Protein AF-A0A496TSB8-F1 (afdb_monomer_lite)

Foldseek 3Di:
DDDDDQDQQLVLLLVLQLFHDLVSVLVLCVRQQVQWDADWDWPVVLDDPPAQWDGKTWGTWRQAPPRAIETEIETEGNDDDDPDPPLVVQVVSLVSVCVVPVHQKYWYWYAYPQRKIKTFIKGWDDDDPDTDIDDRPFQMDTHHSVDPSVLLSVLSSRQHPRHPVSNSCSRGPVVVVVVCCVVCVVVLVVQLVPDDDDDDDDDDDDDDDDDDDPDPDDRDPVSSVVSVVVVVVVVVVVVDVVDDDPVVVVVVVVVLVVVVVPDPDDDPPPNDDDDLVPDPCSPVVVVVVVVVVVVVVVVVVVVVVVVCLVDPVLLVVVLVVVVVQQDDPDDPPAQGAAEEEEDQDPVVLVSNVVVNCVSPPQAEQEQDPDDDPVSLLVQCLCFPPPPPPVSRDPRYRYYYYYLVSLPPAARQSHQEYEYSAQDLQLVSVVSRVCSRDDPPDHSDPHHYYHYDADDCVCCVPPVSLVSVLSSVLNNDVVVDQPDPDDDPPDRGDPVVSVVVSPPDPPVPDDDRPVNVVVVVVVVCCVVPVVVVVCPVVDDLAAEWEFADQFWKKWKWKDAQNDIWIWMQGHLPDPDGDIDTDDPVRCDVVPDDDPPGDIDDDDPSHVVRVVNVVPDDDPDDDPPPVPPLLVLLLVQLVLCCVQVCVVCVVLVLVSVVVNCCSVPPVPDDSVLSCLSNVARSNNPGDPVSSVSNNVSSVVVCVVCPSCNVVVVVVVSVVDPGMRMHMYTHDHD

pLDDT: mean 71.66, std 18.46, range [27.67, 95.56]

Structure (mmCIF, N/CA/C/O backbone):
data_AF-A0A496TSB8-F1
#
_entry.id   AF-A0A496TSB8-F1
#
loop_
_atom_site.group_PDB
_atom_site.id
_atom_site.type_symbol
_atom_site.label_atom_id
_atom_site.label_alt_id
_atom_site.label_comp_id
_atom_site.label_asym_id
_atom_site.label_entity_id
_atom_site.label_seq_id
_atom_site.pdbx_PDB_ins_code
_atom_site.Cartn_x
_atom_site.Cartn_y
_atom_site.Cartn_z
_atom_site.occupancy
_atom_site.B_iso_or_equiv
_atom_site.auth_seq_id
_atom_site.auth_comp_id
_atom_site.auth_asym_id
_atom_site.auth_atom_id
_atom_site.pdbx_PDB_model_num
ATOM 1 N N . MET A 1 1 ? 41.170 4.763 6.710 1.00 32.59 1 MET A N 1
ATOM 2 C CA . MET A 1 1 ? 40.608 5.115 5.390 1.00 32.59 1 MET A CA 1
ATOM 3 C C . MET A 1 1 ? 39.248 5.726 5.680 1.00 32.59 1 MET A C 1
ATOM 5 O O . MET A 1 1 ? 38.478 5.080 6.371 1.00 32.59 1 MET A O 1
ATOM 9 N N . PHE A 1 2 ? 39.054 7.004 5.356 1.00 28.36 2 PHE A N 1
ATOM 10 C CA . PHE A 1 2 ? 37.924 7.817 5.822 1.00 28.36 2 PHE A CA 1
ATOM 11 C C . PHE A 1 2 ? 36.573 7.223 5.386 1.00 28.36 2 PHE A C 1
ATOM 13 O O . PHE A 1 2 ? 36.342 7.061 4.191 1.00 28.36 2 PHE A O 1
ATOM 20 N N . GLU A 1 3 ? 35.687 6.931 6.343 1.00 29.34 3 GLU A N 1
ATOM 21 C CA . GLU A 1 3 ? 34.250 6.788 6.082 1.00 29.34 3 GLU A CA 1
ATOM 22 C C . GLU A 1 3 ? 33.732 8.128 5.541 1.00 29.34 3 GLU A C 1
ATOM 24 O O . GLU A 1 3 ? 33.873 9.166 6.192 1.00 29.34 3 GLU A O 1
ATOM 29 N N . GLN A 1 4 ? 33.172 8.130 4.331 1.00 30.38 4 GLN A N 1
ATOM 30 C CA . GLN A 1 4 ? 32.473 9.298 3.802 1.00 30.38 4 GLN A CA 1
ATOM 31 C C . GLN A 1 4 ? 31.226 9.550 4.659 1.00 30.38 4 GLN A C 1
ATOM 33 O O . GLN A 1 4 ? 30.293 8.751 4.661 1.00 30.38 4 GLN A O 1
ATOM 38 N N . MET A 1 5 ? 31.215 10.662 5.398 1.00 34.09 5 MET A N 1
ATOM 39 C CA . MET A 1 5 ? 30.008 11.149 6.070 1.00 34.09 5 MET A CA 1
ATOM 40 C C . MET A 1 5 ? 28.910 11.439 5.029 1.00 34.09 5 MET A C 1
ATOM 42 O O . MET A 1 5 ? 29.227 11.965 3.959 1.00 34.09 5 MET A O 1
ATOM 46 N N . PRO A 1 6 ? 27.625 11.169 5.326 1.00 42.56 6 PRO A N 1
ATOM 47 C CA . PRO A 1 6 ? 26.525 11.541 4.440 1.00 42.56 6 PRO A CA 1
ATOM 48 C C . PRO A 1 6 ? 26.498 13.064 4.234 1.00 42.56 6 PRO A C 1
ATOM 50 O O . PRO A 1 6 ? 26.478 13.829 5.201 1.00 42.56 6 PRO A O 1
ATOM 53 N N . MET A 1 7 ? 26.520 13.506 2.973 1.00 54.09 7 MET A N 1
ATOM 54 C CA . MET A 1 7 ? 26.448 14.925 2.603 1.00 54.09 7 MET A CA 1
ATOM 55 C C . MET A 1 7 ? 25.088 15.513 3.011 1.00 54.09 7 MET A C 1
ATOM 57 O O . MET A 1 7 ? 24.038 15.022 2.600 1.00 54.09 7 MET A O 1
ATOM 61 N N . ASP A 1 8 ? 25.095 16.569 3.830 1.00 65.50 8 ASP A N 1
ATOM 62 C CA . ASP A 1 8 ? 23.881 17.274 4.252 1.00 65.50 8 ASP A CA 1
ATOM 63 C C . ASP A 1 8 ? 23.363 18.178 3.118 1.00 65.50 8 ASP A C 1
ATOM 65 O O . ASP A 1 8 ? 23.798 19.317 2.957 1.00 65.50 8 ASP A O 1
ATOM 69 N N . ASN A 1 9 ? 22.417 17.670 2.323 1.00 74.88 9 ASN A N 1
ATOM 70 C CA . ASN A 1 9 ? 21.881 18.332 1.126 1.00 74.88 9 ASN A CA 1
ATOM 71 C C . ASN A 1 9 ? 20.599 19.142 1.409 1.00 74.88 9 ASN A C 1
ATOM 73 O O . ASN A 1 9 ? 19.819 19.462 0.500 1.00 74.88 9 ASN A O 1
ATOM 77 N N . ARG A 1 10 ? 20.339 19.476 2.681 1.00 79.50 10 ARG A N 1
ATOM 78 C CA . ARG A 1 10 ? 19.087 20.119 3.110 1.00 79.50 10 ARG A CA 1
ATOM 79 C C . ARG A 1 10 ? 18.865 21.507 2.510 1.00 79.50 10 ARG A C 1
ATOM 81 O O . ARG A 1 10 ? 17.722 21.830 2.208 1.00 79.50 10 ARG A O 1
ATOM 88 N N . GLU A 1 11 ? 19.910 22.304 2.295 1.00 76.44 11 GLU A N 1
ATOM 89 C CA . GLU A 1 11 ? 19.772 23.640 1.686 1.00 76.44 11 GLU A CA 1
ATOM 90 C C . GLU A 1 11 ? 19.301 23.570 0.225 1.00 76.44 11 GLU A C 1
ATOM 92 O O . GLU A 1 11 ? 18.370 24.269 -0.165 1.00 76.44 11 GLU A O 1
ATOM 97 N N . ILE A 1 12 ? 19.839 22.638 -0.563 1.00 79.31 12 ILE A N 1
ATOM 98 C CA . ILE A 1 12 ? 19.434 22.433 -1.966 1.00 79.31 12 ILE A CA 1
ATOM 99 C C . ILE A 1 12 ? 18.031 21.821 -2.045 1.00 79.31 12 ILE A C 1
ATOM 101 O O . ILE A 1 12 ? 17.233 22.162 -2.916 1.00 79.31 12 ILE A O 1
ATOM 105 N N . THR A 1 13 ? 17.687 20.966 -1.081 1.00 84.31 13 THR A N 1
ATOM 106 C CA . THR A 1 13 ? 16.329 20.419 -0.958 1.00 84.31 13 THR A CA 1
ATOM 107 C C . THR A 1 13 ? 15.308 21.512 -0.611 1.00 84.31 13 THR A C 1
ATOM 109 O O . THR A 1 13 ? 14.187 21.476 -1.114 1.00 84.31 13 THR A O 1
ATOM 112 N N . LYS A 1 14 ? 15.677 22.512 0.204 1.00 84.81 14 LYS A N 1
ATOM 113 C CA . LYS A 1 14 ? 14.829 23.685 0.484 1.00 84.81 14 LYS A CA 1
ATOM 114 C C . LYS A 1 14 ? 14.651 24.578 -0.742 1.00 84.81 14 LYS A C 1
ATOM 116 O O . LYS A 1 14 ? 13.538 25.041 -0.968 1.00 84.81 14 LYS A O 1
ATOM 121 N N . ASP A 1 15 ? 15.697 24.779 -1.542 1.00 84.44 15 ASP A N 1
ATOM 122 C CA . ASP A 1 15 ? 15.582 25.521 -2.806 1.00 84.44 15 ASP A CA 1
ATOM 123 C C . ASP A 1 15 ? 14.618 24.830 -3.790 1.00 84.44 15 ASP A C 1
ATOM 125 O O . ASP A 1 15 ? 13.797 25.489 -4.431 1.00 84.44 15 ASP A O 1
ATOM 129 N N . LEU A 1 16 ? 14.636 23.492 -3.835 1.00 87.88 16 LEU A N 1
ATOM 130 C CA . LEU A 1 16 ? 13.674 22.706 -4.613 1.00 87.88 16 LEU A CA 1
ATOM 131 C C . LEU A 1 16 ? 12.224 22.878 -4.116 1.00 87.88 16 LEU A C 1
ATOM 133 O O . LEU A 1 16 ? 11.300 22.869 -4.924 1.00 87.88 16 LEU A O 1
ATOM 137 N N . ILE A 1 17 ? 12.017 23.046 -2.803 1.00 88.62 17 ILE A N 1
ATOM 138 C CA . ILE A 1 17 ? 10.696 23.274 -2.184 1.00 88.62 17 ILE A CA 1
ATOM 139 C C . ILE A 1 17 ? 10.178 24.693 -2.438 1.00 88.62 17 ILE A C 1
ATOM 141 O O . ILE A 1 17 ? 8.974 24.868 -2.585 1.00 88.62 17 ILE A O 1
ATOM 145 N N . ALA A 1 18 ? 11.054 25.700 -2.463 1.00 85.62 18 ALA A N 1
ATOM 146 C CA . ALA A 1 18 ? 10.659 27.103 -2.619 1.00 85.62 18 ALA A CA 1
ATOM 147 C C . ALA A 1 18 ? 9.977 27.389 -3.970 1.00 85.62 18 ALA A C 1
ATOM 149 O O . ALA A 1 18 ? 9.199 28.331 -4.089 1.00 85.62 18 ALA A O 1
ATOM 150 N N . GLY A 1 19 ? 10.256 26.557 -4.970 1.00 83.25 19 GLY A N 1
ATOM 151 C CA . GLY A 1 19 ? 9.601 26.557 -6.269 1.00 83.25 19 GLY A CA 1
ATOM 152 C C . GLY A 1 19 ? 10.286 25.536 -7.161 1.00 83.25 19 GLY A C 1
ATOM 153 O O . GLY A 1 19 ? 11.499 25.630 -7.382 1.00 83.25 19 GLY A O 1
ATOM 154 N N . PHE A 1 20 ? 9.528 24.540 -7.618 1.00 92.31 20 PHE A N 1
ATOM 155 C CA . PHE A 1 20 ? 10.082 23.456 -8.414 1.00 92.31 20 PHE A CA 1
ATOM 156 C C . PHE A 1 20 ? 10.476 23.921 -9.813 1.00 92.31 20 PHE A C 1
ATOM 158 O O . PHE A 1 20 ? 9.664 24.455 -10.562 1.00 92.31 20 PHE A O 1
ATOM 165 N N . GLU A 1 21 ? 11.705 23.593 -10.199 1.00 89.19 21 GLU A N 1
ATOM 166 C CA . GLU A 1 21 ? 12.167 23.665 -11.578 1.00 89.19 21 GLU A CA 1
ATOM 167 C C . GLU A 1 21 ? 12.986 22.408 -11.902 1.00 89.19 21 GLU A C 1
ATOM 169 O O . GLU A 1 21 ? 13.763 21.944 -11.056 1.00 89.19 21 GLU A O 1
ATOM 174 N N . PRO A 1 22 ? 12.910 21.868 -13.131 1.00 88.81 22 PRO A N 1
ATOM 175 C CA . PRO A 1 22 ? 13.674 20.676 -13.504 1.00 88.81 22 PRO A CA 1
ATOM 176 C C . PRO A 1 22 ? 15.196 20.817 -13.314 1.00 88.81 22 PRO A C 1
ATOM 178 O O . PRO A 1 22 ? 15.884 19.847 -12.982 1.00 88.81 22 PRO A O 1
ATOM 181 N N . GLY A 1 23 ? 15.728 22.036 -13.467 1.00 82.94 23 GLY A N 1
ATOM 182 C CA . GLY A 1 23 ? 17.137 22.342 -13.206 1.00 82.94 23 GLY A CA 1
ATOM 183 C C . GLY A 1 23 ? 17.529 22.155 -11.737 1.00 82.94 23 GLY A C 1
ATOM 184 O O . GLY A 1 23 ? 18.590 21.600 -11.453 1.00 82.94 23 GLY A O 1
ATOM 185 N N . LYS A 1 24 ? 16.649 22.515 -10.796 1.00 87.81 24 LYS A N 1
ATOM 186 C CA . LYS A 1 24 ? 16.893 22.345 -9.355 1.00 87.81 24 LYS A CA 1
ATOM 187 C C . LYS A 1 24 ? 16.932 20.874 -8.950 1.00 87.81 24 LYS A C 1
ATOM 189 O O . LYS A 1 24 ? 17.808 20.471 -8.187 1.00 87.81 24 LYS A O 1
ATOM 194 N N . LEU A 1 25 ? 16.050 20.047 -9.519 1.00 89.19 25 LEU A N 1
ATOM 195 C CA . LEU A 1 25 ? 16.093 18.596 -9.307 1.00 89.19 25 LEU A CA 1
ATOM 196 C C . LEU A 1 25 ? 17.379 17.984 -9.883 1.00 89.19 25 LEU A C 1
ATOM 198 O O . LEU A 1 25 ? 17.998 17.134 -9.251 1.00 89.19 25 LEU A O 1
ATOM 202 N N . THR A 1 26 ? 17.818 18.457 -11.049 1.00 85.12 26 THR A N 1
ATOM 203 C CA . THR A 1 26 ? 19.088 18.035 -11.661 1.00 85.12 26 THR A CA 1
ATOM 204 C C . THR A 1 26 ? 20.286 18.380 -10.766 1.00 85.12 26 THR A C 1
ATOM 206 O O . THR A 1 26 ? 21.184 17.557 -10.601 1.00 85.12 26 THR A O 1
ATOM 209 N N . ASN A 1 27 ? 20.292 19.564 -10.145 1.00 83.12 27 ASN A N 1
ATOM 210 C CA . ASN A 1 27 ? 21.344 19.979 -9.212 1.00 83.12 27 ASN A CA 1
ATOM 211 C C . ASN A 1 27 ? 21.387 19.105 -7.955 1.00 83.12 27 ASN A C 1
ATOM 213 O O . ASN A 1 27 ? 22.471 18.712 -7.532 1.00 83.12 27 ASN A O 1
ATOM 217 N N . LEU A 1 28 ? 20.223 18.755 -7.398 1.00 84.06 28 LEU A N 1
ATOM 218 C CA . LEU A 1 28 ? 20.135 17.815 -6.282 1.00 84.06 28 LEU A CA 1
ATOM 219 C C . LEU A 1 28 ? 20.701 16.441 -6.671 1.00 84.06 28 LEU A C 1
ATOM 221 O O . LEU A 1 28 ? 21.540 15.897 -5.959 1.00 84.06 28 LEU A O 1
ATOM 225 N N . LEU A 1 29 ? 20.288 15.901 -7.822 1.00 83.50 29 LEU A N 1
ATOM 226 C CA . LEU A 1 29 ? 20.697 14.572 -8.289 1.00 83.50 29 LEU A CA 1
ATOM 227 C C . LEU A 1 29 ? 22.201 14.450 -8.525 1.00 83.50 29 LEU A C 1
ATOM 229 O O . LEU A 1 29 ? 22.772 13.426 -8.180 1.00 83.50 29 LEU A O 1
ATOM 233 N N . ARG A 1 30 ? 22.864 15.501 -9.016 1.00 80.00 30 ARG A N 1
ATOM 234 C CA . ARG A 1 30 ? 24.333 15.524 -9.162 1.00 80.00 30 ARG A CA 1
ATOM 235 C C . ARG A 1 30 ? 25.093 15.347 -7.844 1.00 80.00 30 ARG A C 1
ATOM 237 O O . ARG A 1 30 ? 26.279 15.045 -7.879 1.00 80.00 30 ARG A O 1
ATOM 244 N N . LEU A 1 31 ? 24.439 15.576 -6.706 1.00 77.12 31 LEU A N 1
ATOM 245 C CA . LEU A 1 31 ? 25.044 15.469 -5.380 1.00 77.12 31 LEU A CA 1
ATOM 246 C C . LEU A 1 31 ? 24.668 14.170 -4.670 1.00 77.12 31 LEU A C 1
ATOM 248 O O . LEU A 1 31 ? 25.516 13.581 -4.010 1.00 77.12 31 LEU A O 1
ATOM 252 N N . VAL A 1 32 ? 23.408 13.734 -4.790 1.00 78.94 32 VAL A N 1
ATOM 253 C CA . VAL A 1 32 ? 22.907 12.533 -4.093 1.00 78.94 32 VAL A CA 1
ATOM 254 C C . VAL A 1 32 ? 23.083 11.241 -4.890 1.00 78.94 32 VAL A C 1
ATOM 256 O O . VAL A 1 32 ? 23.024 10.163 -4.309 1.00 78.94 32 VAL A O 1
ATOM 259 N N . ALA A 1 33 ? 23.278 11.326 -6.207 1.00 80.88 33 ALA A N 1
ATOM 260 C CA . ALA A 1 33 ? 23.434 10.183 -7.100 1.00 80.88 33 ALA A CA 1
ATOM 261 C C . ALA A 1 33 ? 24.816 10.247 -7.786 1.00 80.88 33 ALA A C 1
ATOM 263 O O . ALA A 1 33 ? 24.969 10.990 -8.759 1.00 80.88 33 ALA A O 1
ATOM 264 N N . PRO A 1 34 ? 25.819 9.484 -7.301 1.00 69.94 34 PRO A N 1
ATOM 265 C CA . PRO A 1 34 ? 27.208 9.569 -7.772 1.00 69.94 34 PRO A CA 1
ATOM 266 C C . PRO A 1 34 ? 27.368 9.370 -9.285 1.00 69.94 34 PRO A C 1
ATOM 268 O O . PRO A 1 34 ? 28.155 10.066 -9.919 1.00 69.94 34 PRO A O 1
ATOM 271 N N . ASP A 1 35 ? 26.565 8.474 -9.863 1.00 78.38 35 ASP A N 1
ATOM 272 C CA . ASP A 1 35 ? 26.597 8.106 -11.282 1.00 78.38 35 ASP A CA 1
ATOM 273 C C . ASP A 1 35 ? 25.398 8.682 -12.067 1.00 78.38 35 ASP A C 1
ATOM 275 O O . ASP A 1 35 ? 24.871 8.069 -13.002 1.00 78.38 35 ASP A O 1
ATOM 279 N N . PHE A 1 36 ? 24.917 9.869 -11.679 1.00 80.31 36 PHE A N 1
ATOM 280 C CA . PHE A 1 36 ? 23.879 10.573 -12.431 1.00 80.31 36 PHE A CA 1
ATOM 281 C C . PHE A 1 36 ? 24.433 11.208 -13.711 1.00 80.31 36 PHE A C 1
ATOM 283 O O . PHE A 1 36 ? 25.264 12.118 -13.685 1.00 80.31 36 PHE A O 1
ATOM 290 N N . ARG A 1 37 ? 23.894 10.780 -14.855 1.00 76.00 37 ARG A N 1
ATOM 291 C CA . ARG A 1 37 ? 24.235 11.286 -16.185 1.00 76.00 37 ARG A CA 1
ATOM 292 C C . ARG A 1 37 ? 23.084 12.125 -16.745 1.00 76.00 37 ARG A C 1
ATOM 294 O O . ARG A 1 37 ? 22.009 11.572 -16.994 1.00 76.00 37 ARG A O 1
ATOM 301 N N . PRO A 1 38 ? 23.266 13.440 -16.962 1.00 71.00 38 PRO A N 1
ATOM 302 C CA . PRO A 1 38 ? 22.220 14.278 -17.533 1.00 71.00 38 PRO A CA 1
ATOM 303 C C . PRO A 1 38 ? 21.921 13.869 -18.981 1.00 71.00 38 PRO A C 1
ATOM 305 O O . PRO A 1 38 ? 22.826 13.559 -19.753 1.00 71.00 38 PRO A O 1
ATOM 308 N N . ALA A 1 39 ? 20.645 13.884 -19.352 1.00 76.00 39 ALA A N 1
ATOM 309 C CA . ALA A 1 39 ? 20.180 13.556 -20.694 1.00 76.00 39 ALA A CA 1
ATOM 310 C C . ALA A 1 39 ? 18.920 14.359 -21.008 1.00 76.00 39 ALA A C 1
ATOM 312 O O . ALA A 1 39 ? 18.046 14.480 -20.154 1.00 76.00 39 ALA A O 1
ATOM 313 N N . THR A 1 40 ? 18.813 14.860 -22.237 1.00 70.88 40 THR A N 1
ATOM 314 C CA . THR A 1 40 ? 17.738 15.773 -22.645 1.00 70.88 40 THR A CA 1
ATOM 315 C C . THR A 1 40 ? 16.962 15.171 -23.813 1.00 70.88 40 THR A C 1
ATOM 317 O O . THR A 1 40 ? 17.152 15.542 -24.970 1.00 70.88 40 THR A O 1
ATOM 320 N N . THR A 1 41 ? 16.105 14.200 -23.504 1.00 81.75 41 THR A N 1
ATOM 321 C CA . THR A 1 41 ? 15.174 13.567 -24.454 1.00 81.75 41 THR A CA 1
ATOM 322 C C . THR A 1 41 ? 13.758 14.050 -24.155 1.00 81.75 41 THR A C 1
ATOM 324 O O . THR A 1 41 ? 13.373 14.107 -22.988 1.00 81.75 41 THR A O 1
ATOM 327 N N . ARG A 1 42 ? 12.969 14.390 -25.178 1.00 86.50 42 ARG A N 1
ATOM 328 C CA . ARG A 1 42 ? 11.542 14.708 -24.999 1.00 86.50 42 ARG A CA 1
ATOM 329 C C . ARG A 1 42 ? 10.718 13.419 -24.950 1.00 86.50 42 ARG A C 1
ATOM 331 O O . ARG A 1 42 ? 11.017 12.462 -25.658 1.00 86.50 42 ARG A O 1
ATOM 338 N N . PHE A 1 43 ? 9.699 13.405 -24.102 1.00 89.12 43 PHE A N 1
ATOM 339 C CA . PHE A 1 43 ? 8.769 12.298 -23.878 1.00 89.12 43 PHE A CA 1
ATOM 340 C C . PHE A 1 43 ? 7.318 12.688 -24.186 1.00 89.12 43 PHE A C 1
ATOM 342 O O . PHE A 1 43 ? 6.399 11.974 -23.786 1.00 89.12 43 PHE A O 1
ATOM 349 N N . ASP A 1 44 ? 7.105 13.791 -24.903 1.00 86.31 44 ASP A N 1
ATOM 350 C CA . ASP A 1 44 ? 5.765 14.293 -25.227 1.00 86.31 44 ASP A CA 1
ATOM 351 C C . ASP A 1 44 ? 4.943 13.276 -26.030 1.00 86.31 44 ASP A C 1
ATOM 353 O O . ASP A 1 44 ? 3.744 13.158 -25.814 1.00 86.31 44 ASP A O 1
ATOM 357 N N . ASP A 1 45 ? 5.594 12.446 -26.853 1.00 85.81 45 ASP A N 1
ATOM 358 C CA . ASP A 1 45 ? 4.949 11.366 -27.617 1.00 85.81 45 ASP A CA 1
ATOM 359 C C . ASP A 1 45 ? 4.260 10.307 -26.726 1.00 85.81 45 ASP A C 1
ATOM 361 O O . ASP A 1 45 ? 3.458 9.503 -27.205 1.00 85.81 45 ASP A O 1
ATOM 365 N N . PHE A 1 46 ? 4.575 10.266 -25.425 1.00 86.62 46 PHE A N 1
ATOM 366 C CA . PHE A 1 46 ? 3.930 9.375 -24.453 1.00 86.62 46 PHE A CA 1
ATOM 367 C C . PHE A 1 46 ? 2.701 9.996 -23.776 1.00 86.62 46 PHE A C 1
ATOM 369 O O . PHE A 1 46 ? 1.980 9.284 -23.063 1.00 86.62 46 PHE A O 1
ATOM 376 N N . ILE A 1 47 ? 2.465 11.295 -23.975 1.00 87.88 47 ILE A N 1
ATOM 377 C CA . ILE A 1 47 ? 1.288 12.005 -23.481 1.00 87.88 47 ILE A CA 1
ATOM 378 C C . ILE A 1 47 ? 0.105 11.641 -24.384 1.00 87.88 47 ILE A C 1
ATOM 380 O O . ILE A 1 47 ? 0.180 11.730 -25.605 1.00 87.88 47 ILE A O 1
ATOM 384 N N . LYS A 1 48 ? -0.992 11.177 -23.778 1.00 87.19 48 LYS A N 1
ATOM 385 C CA . LYS A 1 48 ? -2.224 10.834 -24.502 1.00 87.19 48 LYS A CA 1
ATOM 386 C C . LYS A 1 48 ? -3.185 12.018 -24.535 1.00 87.19 48 LYS A C 1
ATOM 388 O O . LYS A 1 48 ? -3.216 12.805 -23.591 1.00 87.19 48 LYS A O 1
ATOM 393 N N . ASP A 1 49 ? -4.033 12.063 -25.559 1.00 79.38 49 ASP A N 1
ATOM 394 C CA . ASP A 1 49 ? -5.110 13.050 -25.663 1.00 79.38 49 ASP A CA 1
ATOM 395 C C . ASP A 1 49 ? -5.992 13.059 -24.403 1.00 79.38 49 ASP A C 1
ATOM 397 O O . ASP A 1 49 ? -6.418 12.011 -23.903 1.00 79.38 49 ASP A O 1
ATOM 401 N N . GLY A 1 50 ? -6.247 14.257 -23.872 1.00 80.25 50 GLY A N 1
ATOM 402 C CA . GLY A 1 50 ? -7.030 14.467 -22.651 1.00 80.25 50 GLY A CA 1
ATOM 403 C C . GLY A 1 50 ? -6.265 14.251 -21.340 1.00 80.25 50 GLY A C 1
ATOM 404 O O . GLY A 1 50 ? -6.873 14.306 -20.271 1.00 80.25 50 GLY A O 1
ATOM 405 N N . TRP A 1 51 ? -4.953 13.993 -21.377 1.00 88.06 51 TRP A N 1
ATOM 406 C CA . TRP A 1 51 ? -4.120 14.037 -20.172 1.00 88.06 51 TRP A CA 1
ATOM 407 C C . TRP A 1 51 ? -3.703 15.481 -19.853 1.00 88.06 51 TRP A C 1
ATOM 409 O O . TRP A 1 51 ? -3.375 16.222 -20.775 1.00 88.06 51 TRP A O 1
ATOM 419 N N . PRO A 1 52 ? -3.669 15.888 -18.568 1.00 89.75 52 PRO A N 1
ATOM 420 C CA . PRO A 1 52 ? -3.373 17.266 -18.167 1.00 89.75 52 PRO A CA 1
ATOM 421 C C . PRO A 1 52 ? -1.857 17.539 -18.145 1.00 89.75 52 PRO A C 1
ATOM 423 O O . PRO A 1 52 ? -1.314 17.973 -17.129 1.00 89.75 52 PRO A O 1
ATOM 426 N N . PHE A 1 53 ? -1.151 17.192 -19.224 1.00 93.00 53 PHE A N 1
ATOM 427 C CA . PHE A 1 53 ? 0.297 17.362 -19.369 1.00 93.00 53 PHE A CA 1
ATOM 428 C C . PHE A 1 53 ? 0.611 18.001 -20.720 1.00 93.00 53 PHE A C 1
ATOM 430 O O . PHE A 1 53 ? 0.054 17.596 -21.736 1.00 93.00 53 PHE A O 1
ATOM 437 N N . ASP A 1 54 ? 1.530 18.955 -20.733 1.00 90.69 54 ASP A N 1
ATOM 438 C CA . ASP A 1 54 ? 1.939 19.726 -21.917 1.00 90.69 54 ASP A CA 1
ATOM 439 C C . ASP A 1 54 ? 3.456 19.660 -22.192 1.00 90.69 54 ASP A C 1
ATOM 441 O O . ASP A 1 54 ? 3.887 19.949 -23.306 1.00 90.69 54 ASP A O 1
ATOM 445 N N . ASP A 1 55 ? 4.269 19.238 -21.216 1.00 91.94 55 ASP A N 1
ATOM 446 C CA . ASP A 1 55 ? 5.711 19.007 -21.367 1.00 91.94 55 ASP A CA 1
ATOM 447 C C . ASP A 1 55 ? 6.137 17.769 -20.570 1.00 91.94 55 ASP A C 1
ATOM 449 O O . ASP A 1 55 ? 5.928 17.693 -19.358 1.00 91.94 55 ASP A O 1
ATOM 453 N N . ALA A 1 56 ? 6.778 16.801 -21.224 1.00 93.19 56 ALA A N 1
ATOM 454 C CA . ALA A 1 56 ? 7.427 15.672 -20.568 1.00 93.19 56 ALA A CA 1
ATOM 455 C C . ALA A 1 56 ? 8.858 15.527 -21.087 1.00 93.19 56 ALA A C 1
ATOM 457 O O . ALA A 1 56 ? 9.096 15.362 -22.282 1.00 93.19 56 ALA A O 1
ATOM 458 N N . ARG A 1 57 ? 9.847 15.539 -20.189 1.00 91.94 57 ARG A N 1
ATOM 459 C CA . ARG A 1 57 ? 11.265 15.472 -20.570 1.00 91.94 57 ARG A CA 1
ATOM 460 C C . ARG A 1 57 ? 12.097 14.619 -19.634 1.00 91.94 57 ARG A C 1
ATOM 462 O O . ARG A 1 57 ? 11.909 14.605 -18.418 1.00 91.94 57 ARG A O 1
ATOM 469 N N . GLN A 1 58 ? 13.072 13.940 -20.216 1.00 93.06 58 GLN A N 1
ATOM 470 C CA . GLN A 1 58 ? 14.162 13.318 -19.491 1.00 93.06 58 GLN A CA 1
ATOM 471 C C . GLN A 1 58 ? 15.067 14.398 -18.897 1.00 93.06 58 GLN A C 1
ATOM 473 O O . GLN A 1 58 ? 15.364 15.393 -19.557 1.00 93.06 58 GLN A O 1
ATOM 478 N N . LEU A 1 59 ? 15.502 14.177 -17.659 1.00 86.38 59 LEU A N 1
ATOM 479 C CA . LEU A 1 59 ? 16.552 14.963 -17.009 1.00 86.38 59 LEU A CA 1
ATOM 480 C C . LEU A 1 59 ? 17.883 14.214 -16.978 1.00 86.38 59 LEU A C 1
ATOM 482 O O . LEU A 1 59 ? 18.946 14.829 -17.018 1.00 86.38 59 LEU A O 1
ATOM 486 N N . GLY A 1 60 ? 17.834 12.884 -16.910 1.00 83.38 60 GLY A N 1
ATOM 487 C CA . GLY A 1 60 ? 19.024 12.049 -16.895 1.00 83.38 60 GLY A CA 1
ATOM 488 C C . GLY A 1 60 ? 18.740 10.591 -16.574 1.00 83.38 60 GLY A C 1
ATOM 489 O O . GLY A 1 60 ? 17.590 10.141 -16.575 1.00 83.38 60 GLY A O 1
ATOM 490 N N . ILE A 1 61 ? 19.812 9.852 -16.325 1.00 87.00 61 ILE A N 1
ATOM 491 C CA . ILE A 1 61 ? 19.801 8.455 -15.895 1.00 87.00 61 ILE A CA 1
ATOM 492 C C . ILE A 1 61 ? 20.754 8.342 -14.712 1.00 87.00 61 ILE A C 1
ATOM 494 O O . ILE A 1 61 ? 21.869 8.849 -14.778 1.00 87.00 61 ILE A O 1
ATOM 498 N N . ILE A 1 62 ? 20.323 7.682 -13.645 1.00 84.06 62 ILE A N 1
ATOM 499 C CA . ILE A 1 62 ? 21.212 7.237 -12.573 1.00 84.06 62 ILE A CA 1
ATOM 500 C C . ILE A 1 62 ? 21.625 5.811 -12.916 1.00 84.06 62 ILE A C 1
ATOM 502 O O . ILE A 1 62 ? 20.767 4.929 -13.029 1.00 84.06 62 ILE A O 1
ATOM 506 N N . GLU A 1 63 ? 22.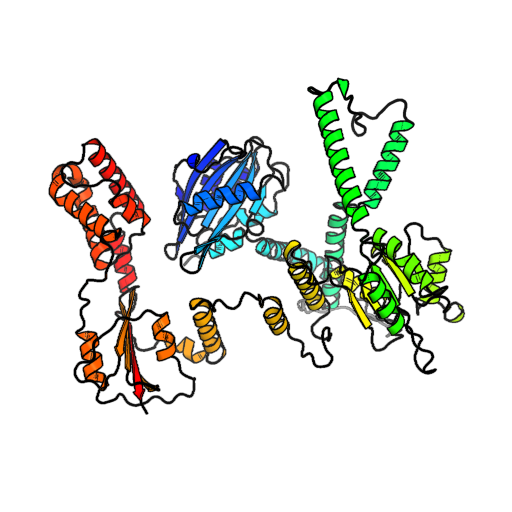916 5.591 -13.124 1.00 82.69 63 GLU A N 1
ATOM 507 C CA . GLU A 1 63 ? 23.461 4.241 -13.241 1.00 82.69 63 GLU A CA 1
ATOM 508 C C . GLU A 1 63 ? 23.704 3.686 -11.838 1.00 82.69 63 GLU A C 1
ATOM 510 O O . GLU A 1 63 ? 24.188 4.383 -10.955 1.00 82.69 63 GLU A O 1
ATOM 515 N N . LEU A 1 64 ? 23.294 2.445 -11.607 1.00 77.69 64 LEU A N 1
ATOM 516 C CA . LEU A 1 64 ? 23.415 1.775 -10.320 1.00 77.69 64 LEU A CA 1
ATOM 517 C C . LEU A 1 64 ? 24.284 0.514 -10.475 1.00 77.69 64 LEU A C 1
ATOM 519 O O . LEU A 1 64 ? 24.458 0.011 -11.594 1.00 77.69 64 LEU A O 1
ATOM 523 N N . PRO A 1 65 ? 24.807 -0.043 -9.367 1.00 71.50 65 PRO A N 1
ATOM 524 C CA . PRO A 1 65 ? 25.482 -1.338 -9.368 1.00 71.50 65 PRO A CA 1
ATOM 525 C C . PRO A 1 65 ? 24.643 -2.448 -10.028 1.00 71.50 65 PRO A C 1
ATOM 527 O O . PRO A 1 65 ? 23.427 -2.334 -10.176 1.00 71.50 65 PRO A O 1
ATOM 530 N N . GLU A 1 66 ? 25.297 -3.540 -10.439 1.00 62.75 66 GLU A N 1
ATOM 531 C CA . GLU A 1 66 ? 24.642 -4.692 -11.094 1.00 62.75 66 GLU A CA 1
ATOM 532 C C . GLU A 1 66 ? 23.937 -4.362 -12.426 1.00 62.75 66 GLU A C 1
ATOM 534 O O . GLU A 1 66 ? 22.964 -5.013 -12.810 1.00 62.75 66 GLU A O 1
ATOM 539 N N . SER A 1 67 ? 24.426 -3.347 -13.150 1.00 61.25 67 SER A N 1
ATOM 540 C CA . SER A 1 67 ? 23.857 -2.898 -14.433 1.00 61.25 67 SER A CA 1
ATOM 541 C C . SER A 1 67 ? 22.401 -2.429 -14.328 1.00 61.25 67 SER A C 1
ATOM 543 O O . SER A 1 67 ? 21.652 -2.466 -15.309 1.00 61.25 67 SER A O 1
ATOM 545 N N . GLN A 1 68 ? 21.994 -1.982 -13.141 1.00 75.38 68 GLN A N 1
ATOM 546 C CA . GLN A 1 68 ? 20.690 -1.380 -12.936 1.00 75.38 68 GLN A CA 1
ATOM 547 C C . GLN A 1 68 ? 20.709 0.085 -13.385 1.00 75.38 68 GLN A C 1
ATOM 549 O O . GLN A 1 68 ? 21.729 0.767 -13.320 1.00 75.38 68 GLN A O 1
ATOM 554 N N . SER A 1 69 ? 19.572 0.593 -13.855 1.00 83.81 69 SER A N 1
ATOM 555 C CA . SER A 1 69 ? 19.441 2.011 -14.202 1.00 83.81 69 SER A CA 1
ATOM 556 C C . SER A 1 69 ? 18.109 2.591 -13.758 1.00 83.81 69 SER A C 1
ATOM 558 O O . SER A 1 69 ? 17.072 1.917 -13.795 1.00 83.81 69 SER A O 1
ATOM 560 N N . VAL A 1 70 ? 18.141 3.863 -13.369 1.00 88.81 70 VAL A N 1
ATOM 561 C CA . VAL A 1 70 ? 16.964 4.629 -12.962 1.00 88.81 70 VAL A CA 1
ATOM 562 C C . VAL A 1 70 ? 16.805 5.829 -13.878 1.00 88.81 70 VAL A C 1
ATOM 564 O O . VAL A 1 70 ? 17.665 6.704 -13.936 1.00 88.81 70 VAL A O 1
ATOM 567 N N . LEU A 1 71 ? 15.693 5.871 -14.606 1.00 93.19 71 LEU A N 1
ATOM 568 C CA . LEU A 1 71 ? 15.337 7.019 -15.432 1.00 93.19 71 LEU A CA 1
ATOM 569 C C . LEU A 1 71 ? 14.916 8.191 -14.544 1.00 93.19 71 LEU A C 1
ATOM 571 O O . LEU A 1 71 ? 14.134 7.998 -13.620 1.00 93.19 71 LEU A O 1
ATOM 575 N N . VAL A 1 72 ? 15.345 9.409 -14.855 1.00 94.75 72 VAL A N 1
ATOM 576 C CA . VAL A 1 72 ? 14.824 10.615 -14.203 1.00 94.75 72 VAL A CA 1
ATOM 577 C C . VAL A 1 72 ? 14.108 11.473 -15.234 1.00 94.75 72 VAL A C 1
ATOM 579 O O . VAL A 1 72 ? 14.700 11.847 -16.250 1.00 94.75 72 VAL A O 1
ATOM 582 N N . ALA A 1 73 ? 12.847 11.808 -14.969 1.00 95.00 73 ALA A N 1
ATOM 583 C CA . ALA A 1 73 ? 12.033 12.648 -15.839 1.00 95.00 73 ALA A CA 1
ATOM 584 C C . ALA A 1 73 ? 11.250 13.709 -15.055 1.00 95.00 73 ALA A C 1
ATOM 586 O O . ALA A 1 73 ? 10.831 13.481 -13.917 1.00 95.00 73 ALA A O 1
ATOM 587 N N . ALA A 1 74 ? 11.028 14.856 -15.693 1.00 95.50 74 ALA A N 1
ATOM 588 C CA . ALA A 1 74 ? 10.129 15.899 -15.221 1.00 95.50 74 ALA A CA 1
ATOM 589 C C . ALA A 1 74 ? 8.968 16.073 -16.199 1.00 95.50 74 ALA A C 1
ATOM 591 O O . ALA A 1 74 ? 9.158 15.998 -17.414 1.00 95.50 74 ALA A O 1
ATOM 592 N N . VAL A 1 75 ? 7.776 16.289 -15.652 1.00 95.56 75 VAL A N 1
ATOM 593 C CA . VAL A 1 75 ? 6.532 16.435 -16.407 1.00 95.56 75 VAL A CA 1
ATOM 594 C C . VAL A 1 75 ? 5.775 17.643 -15.871 1.00 95.56 75 VAL A C 1
ATOM 596 O O . VAL A 1 75 ? 5.469 17.692 -14.678 1.00 95.56 75 VAL A O 1
ATOM 599 N N . HIS A 1 76 ? 5.480 18.603 -16.738 1.00 94.88 76 HIS A N 1
ATOM 600 C CA . HIS A 1 76 ? 4.634 19.736 -16.397 1.00 94.88 76 HIS A CA 1
ATOM 601 C C . HIS A 1 76 ? 3.160 19.323 -16.449 1.00 94.88 76 HIS A C 1
ATOM 603 O O . HIS A 1 76 ? 2.733 18.548 -17.310 1.00 94.88 76 HIS A O 1
ATOM 609 N N . VAL A 1 77 ? 2.403 19.785 -15.459 1.00 93.50 77 VAL A N 1
ATOM 610 C CA . VAL A 1 77 ? 0.978 19.521 -15.290 1.00 93.50 77 VAL A CA 1
ATOM 611 C C . VAL A 1 77 ? 0.238 20.830 -15.516 1.00 93.50 77 VAL A C 1
ATOM 613 O O . VAL A 1 77 ? 0.534 21.825 -14.858 1.00 93.50 77 VAL A O 1
ATOM 616 N N . THR A 1 78 ? -0.722 20.822 -16.438 1.00 87.62 78 THR A N 1
ATOM 617 C CA . THR A 1 78 ? -1.499 22.019 -16.802 1.00 87.62 78 THR A CA 1
ATOM 618 C C . THR A 1 78 ? -2.422 22.471 -15.671 1.00 87.62 78 THR A C 1
ATOM 620 O O . THR A 1 78 ? -2.670 23.662 -15.508 1.00 87.62 78 THR A O 1
ATOM 623 N N . ASP A 1 79 ? -2.907 21.512 -14.880 1.00 84.44 79 ASP A N 1
ATOM 624 C CA . ASP A 1 79 ? -3.784 21.741 -13.735 1.00 84.44 79 ASP A CA 1
ATOM 625 C C . ASP A 1 79 ? -2.997 21.889 -12.426 1.00 84.44 79 ASP A C 1
ATOM 627 O O . ASP A 1 79 ? -1.907 21.340 -12.253 1.00 84.44 79 ASP A O 1
ATOM 631 N N . GLU A 1 80 ? -3.616 22.538 -11.441 1.00 83.88 80 GLU A N 1
ATOM 632 C CA . GLU A 1 80 ? -3.060 22.668 -10.096 1.00 83.88 80 GLU A CA 1
ATOM 633 C C . GLU A 1 80 ? -2.893 21.294 -9.404 1.00 83.88 80 GLU A C 1
ATOM 635 O O . GLU A 1 80 ? -3.815 20.465 -9.299 1.00 83.88 80 GLU A O 1
ATOM 640 N N . LEU A 1 81 ? -1.695 21.036 -8.876 1.00 85.69 81 LEU A N 1
ATOM 641 C CA . LEU A 1 81 ? -1.399 19.818 -8.137 1.00 85.69 81 LEU A CA 1
ATOM 642 C C . LEU A 1 81 ? -1.915 19.918 -6.701 1.00 85.69 81 LEU A C 1
ATOM 644 O O . LEU A 1 81 ? -1.602 20.832 -5.939 1.00 85.69 81 LEU A O 1
ATOM 648 N N . THR A 1 82 ? -2.654 18.887 -6.292 1.00 79.31 82 THR A N 1
ATOM 649 C CA . THR A 1 82 ? -3.148 18.705 -4.922 1.00 79.31 82 THR A CA 1
ATOM 650 C C . THR A 1 82 ? -2.673 17.367 -4.361 1.00 79.31 82 THR A C 1
ATOM 652 O O . THR A 1 82 ? -2.106 16.527 -5.061 1.00 79.31 82 THR A O 1
ATOM 655 N N . THR A 1 83 ? -2.961 17.081 -3.092 1.00 66.44 83 THR A N 1
ATOM 656 C CA . THR A 1 83 ? -2.635 15.779 -2.484 1.00 66.44 83 THR A CA 1
ATOM 657 C C . THR A 1 83 ? -3.360 14.590 -3.134 1.00 66.44 83 THR A C 1
ATOM 659 O O . THR A 1 83 ? -2.918 13.448 -2.964 1.00 66.44 83 THR A O 1
ATOM 662 N N . ARG A 1 84 ? -4.455 14.814 -3.877 1.00 60.72 84 ARG A N 1
ATOM 663 C CA . ARG A 1 84 ? -5.289 13.753 -4.475 1.00 60.72 84 ARG A CA 1
ATOM 664 C C . ARG A 1 84 ? -5.367 13.795 -6.006 1.00 60.72 84 ARG A C 1
ATOM 666 O O . ARG A 1 84 ? -5.585 12.737 -6.595 1.00 60.72 84 ARG A O 1
ATOM 673 N N . SER A 1 85 ? -5.149 14.942 -6.653 1.00 60.97 85 SER A N 1
ATOM 674 C CA . SER A 1 85 ? -5.349 15.083 -8.105 1.00 60.97 85 SER A CA 1
ATOM 675 C C . SER A 1 85 ? -4.357 14.255 -8.933 1.00 60.97 85 SER A C 1
ATOM 677 O O . SER A 1 85 ? -3.171 14.143 -8.606 1.00 60.97 85 SER A O 1
ATOM 679 N N . SER A 1 86 ? -4.876 13.625 -9.992 1.00 67.25 86 SER A N 1
ATOM 680 C CA . SER A 1 86 ? -4.152 13.003 -11.115 1.00 67.25 86 SER A CA 1
ATOM 681 C C . SER A 1 86 ? -3.091 11.936 -10.790 1.00 67.25 86 SER A C 1
ATOM 683 O O . SER A 1 86 ? -2.353 11.528 -11.680 1.00 67.25 86 SER A O 1
ATOM 685 N N . LYS A 1 87 ? -3.042 11.392 -9.560 1.00 74.69 87 LYS A N 1
ATOM 686 C CA . LYS A 1 87 ? -2.059 10.361 -9.139 1.00 74.69 87 LYS A CA 1
ATOM 687 C C . LYS A 1 87 ? -2.030 9.134 -10.050 1.00 74.69 87 LYS A C 1
ATOM 689 O O . LYS A 1 87 ? -0.960 8.651 -10.404 1.00 74.69 87 LYS A O 1
ATOM 694 N N . LYS A 1 88 ? -3.209 8.635 -10.429 1.00 81.88 88 LYS A N 1
ATOM 695 C CA . LYS A 1 88 ? -3.338 7.459 -11.299 1.00 81.88 88 LYS A CA 1
ATOM 696 C C . LYS A 1 88 ? -2.832 7.755 -12.714 1.00 81.88 88 LYS A C 1
ATOM 698 O O . LYS A 1 88 ? -2.088 6.956 -13.260 1.00 81.88 88 LYS A O 1
ATOM 703 N N . ILE A 1 89 ? -3.204 8.906 -13.273 1.00 85.56 89 ILE A N 1
ATOM 704 C CA . ILE A 1 89 ? -2.831 9.312 -14.637 1.00 85.56 89 ILE A CA 1
ATOM 705 C C . ILE A 1 89 ? -1.319 9.569 -14.725 1.00 85.56 89 ILE A C 1
ATOM 707 O O . ILE A 1 89 ? -0.659 9.050 -15.618 1.00 85.56 89 ILE A O 1
ATOM 711 N N . GLN A 1 90 ? -0.751 10.267 -13.739 1.00 88.88 90 GLN A N 1
ATOM 712 C CA . GLN A 1 90 ? 0.694 10.487 -13.613 1.00 88.88 90 GLN A CA 1
ATOM 713 C C . GLN A 1 90 ? 1.472 9.170 -13.523 1.00 88.88 90 GLN A C 1
ATOM 715 O O . GLN A 1 90 ? 2.466 8.969 -14.218 1.00 88.88 90 GLN A O 1
ATOM 720 N N . TYR A 1 91 ? 0.986 8.231 -12.710 1.00 87.81 91 TYR A N 1
ATOM 721 C CA . TYR A 1 91 ? 1.590 6.908 -12.597 1.00 87.81 91 TYR A CA 1
ATOM 722 C C . TYR A 1 91 ? 1.525 6.110 -13.912 1.00 87.81 91 TYR A C 1
ATOM 724 O O . TYR A 1 91 ? 2.502 5.456 -14.281 1.00 87.81 91 TYR A O 1
ATOM 732 N N . GLU A 1 92 ? 0.415 6.183 -14.654 1.00 89.06 92 GLU A N 1
ATOM 733 C CA . GLU A 1 92 ? 0.312 5.541 -15.970 1.00 89.06 92 GLU A CA 1
ATOM 734 C C . GLU A 1 92 ? 1.252 6.172 -17.012 1.00 89.06 92 GLU A C 1
ATOM 736 O O . GLU A 1 92 ? 1.867 5.427 -17.777 1.00 89.06 92 GLU A O 1
ATOM 741 N N . LEU A 1 93 ? 1.450 7.499 -17.008 1.00 90.81 93 LEU A N 1
ATOM 742 C CA . LEU A 1 93 ? 2.463 8.149 -17.853 1.00 90.81 93 LEU A CA 1
ATOM 743 C C . LEU A 1 93 ? 3.869 7.631 -17.530 1.00 90.81 93 LEU A C 1
ATOM 745 O O . LEU A 1 93 ? 4.588 7.194 -18.429 1.00 90.81 93 LEU A O 1
ATOM 749 N N . GLY A 1 94 ? 4.231 7.587 -16.244 1.00 89.12 94 GLY A N 1
ATOM 750 C CA . GLY A 1 94 ? 5.520 7.046 -15.809 1.00 89.12 94 GLY A CA 1
ATOM 751 C C . GLY A 1 94 ? 5.726 5.589 -16.242 1.00 89.12 94 GLY A C 1
ATOM 752 O O . GLY A 1 94 ? 6.800 5.222 -16.721 1.00 89.12 94 GLY A O 1
ATOM 753 N N . LYS A 1 95 ? 4.675 4.759 -16.182 1.00 90.25 95 LYS A N 1
ATOM 754 C CA . LYS A 1 95 ? 4.702 3.388 -16.716 1.00 90.25 95 LYS A CA 1
ATOM 755 C C . LYS A 1 95 ? 4.890 3.343 -18.227 1.00 90.25 95 LYS A C 1
ATOM 757 O O . LYS A 1 95 ? 5.627 2.482 -18.693 1.00 90.25 95 LYS A O 1
ATOM 762 N N . HIS A 1 96 ? 4.228 4.199 -19.003 1.00 88.38 96 HIS A N 1
ATOM 763 C CA . HIS A 1 96 ? 4.413 4.231 -20.458 1.00 88.38 96 HIS A CA 1
ATOM 764 C C . HIS A 1 96 ? 5.852 4.592 -20.832 1.00 88.38 96 HIS A C 1
ATOM 766 O O . HIS A 1 96 ? 6.469 3.877 -21.622 1.00 88.38 96 HIS A O 1
ATOM 772 N N . ILE A 1 97 ? 6.413 5.614 -20.184 1.00 87.38 97 ILE A N 1
ATOM 773 C CA . ILE A 1 97 ? 7.802 6.036 -20.391 1.00 87.38 97 ILE A CA 1
ATOM 774 C C . ILE A 1 97 ? 8.771 4.899 -20.003 1.00 87.38 97 ILE A C 1
ATOM 776 O O . ILE A 1 97 ? 9.654 4.535 -20.781 1.00 87.38 97 ILE A O 1
ATOM 780 N N . LEU A 1 98 ? 8.568 4.244 -18.852 1.00 84.81 98 LEU A N 1
ATOM 781 C CA . LEU A 1 98 ? 9.389 3.094 -18.438 1.00 84.81 98 LEU A CA 1
ATOM 782 C C . LEU A 1 98 ? 9.199 1.848 -19.311 1.00 84.81 98 LEU A C 1
ATOM 784 O O . LEU A 1 98 ? 10.112 1.033 -19.413 1.00 84.81 98 LEU A O 1
ATOM 788 N N . LYS A 1 99 ? 8.030 1.661 -19.934 1.00 81.19 99 LYS A N 1
ATOM 789 C CA . LYS A 1 99 ? 7.793 0.572 -20.895 1.00 81.19 99 LYS A CA 1
ATOM 790 C C . LYS A 1 99 ? 8.587 0.775 -22.183 1.00 81.19 99 LYS A C 1
ATOM 792 O O . LYS A 1 99 ? 9.071 -0.208 -22.737 1.00 81.19 99 LYS A O 1
ATOM 797 N N . ALA A 1 100 ? 8.740 2.019 -22.628 1.00 76.31 100 ALA A N 1
ATOM 798 C CA . ALA A 1 100 ? 9.562 2.351 -23.786 1.00 76.31 100 ALA A CA 1
ATOM 799 C C . ALA A 1 100 ? 11.066 2.245 -23.491 1.00 76.31 100 ALA A C 1
ATOM 801 O O . ALA A 1 100 ? 11.837 1.814 -24.349 1.00 76.31 100 ALA A O 1
ATOM 802 N N . GLY A 1 101 ? 11.472 2.570 -22.260 1.00 63.94 101 GLY A N 1
ATOM 803 C CA . GLY A 1 101 ? 12.825 2.344 -21.754 1.00 63.94 101 GLY A CA 1
ATOM 804 C C . GLY A 1 101 ? 13.084 0.901 -21.295 1.00 63.94 101 GLY A C 1
ATOM 805 O O . GLY A 1 101 ? 12.177 0.076 -21.157 1.00 63.94 101 GLY A O 1
ATOM 806 N N . ASN A 1 102 ? 14.350 0.565 -21.037 1.00 66.12 102 ASN A N 1
ATOM 807 C CA . ASN A 1 102 ? 14.732 -0.684 -20.365 1.00 66.12 102 ASN A CA 1
ATOM 808 C C . ASN A 1 102 ? 15.428 -0.375 -19.035 1.00 66.12 102 ASN A C 1
ATOM 810 O O . ASN A 1 102 ? 16.552 -0.809 -18.803 1.00 66.12 102 ASN A O 1
ATOM 814 N N . HIS A 1 103 ? 14.752 0.422 -18.207 1.00 78.94 103 HIS A N 1
ATOM 815 C CA . HIS A 1 103 ? 15.225 0.851 -16.892 1.00 78.94 103 HIS A CA 1
ATOM 816 C C . HIS A 1 103 ? 14.607 -0.004 -15.784 1.00 78.94 103 HIS A C 1
ATOM 818 O O . HIS A 1 103 ? 13.499 -0.528 -15.929 1.00 78.94 103 HIS A O 1
ATOM 824 N N . ASN A 1 104 ? 15.329 -0.145 -14.676 1.00 83.44 104 ASN A N 1
ATOM 825 C CA . ASN A 1 104 ? 14.909 -0.906 -13.499 1.00 83.44 104 ASN A CA 1
ATOM 826 C C . ASN A 1 104 ? 13.995 -0.077 -12.595 1.00 83.44 104 ASN A C 1
ATOM 828 O O . ASN A 1 104 ? 13.184 -0.634 -11.860 1.00 83.44 104 ASN A O 1
ATOM 832 N N . ALA A 1 105 ? 14.090 1.249 -12.669 1.00 86.94 105 ALA A N 1
ATOM 833 C CA . ALA A 1 105 ? 13.161 2.160 -12.024 1.00 86.94 105 ALA A CA 1
ATOM 834 C C . ALA A 1 105 ? 13.082 3.504 -12.761 1.00 86.94 105 ALA A C 1
ATOM 836 O O . ALA A 1 105 ? 13.841 3.768 -13.695 1.00 86.94 105 ALA A O 1
ATOM 837 N N . GLY A 1 106 ? 12.161 4.361 -12.332 1.00 91.75 106 GLY A N 1
ATOM 838 C CA . GLY A 1 106 ? 12.059 5.744 -12.768 1.00 91.75 106 GLY A CA 1
ATOM 839 C C . GLY A 1 106 ? 11.660 6.673 -11.629 1.00 91.75 106 GLY A C 1
ATOM 840 O O . GLY A 1 106 ? 10.711 6.380 -10.901 1.00 91.75 106 GLY A O 1
ATOM 841 N N . ILE A 1 107 ? 12.372 7.790 -11.502 1.00 94.81 107 ILE A N 1
ATOM 842 C CA . ILE A 1 107 ? 12.004 8.941 -10.682 1.00 94.81 107 ILE A CA 1
ATOM 843 C C . ILE A 1 107 ? 11.285 9.942 -11.587 1.00 94.81 107 ILE A C 1
ATOM 845 O O . ILE A 1 107 ? 11.852 10.447 -12.556 1.00 94.81 107 ILE A O 1
ATOM 849 N N . PHE A 1 108 ? 10.037 10.244 -11.250 1.00 95.25 108 PHE A N 1
ATOM 850 C CA . PHE A 1 108 ? 9.183 11.165 -11.987 1.00 95.25 108 PHE A CA 1
ATOM 851 C C . PHE A 1 108 ? 8.802 12.349 -11.109 1.00 95.25 108 PHE A C 1
ATOM 853 O O . PHE A 1 108 ? 8.194 12.167 -10.051 1.00 95.25 108 PHE A O 1
ATOM 860 N N . ALA A 1 109 ? 9.141 13.553 -11.558 1.00 95.50 109 ALA A N 1
ATOM 861 C CA . ALA A 1 109 ? 8.723 14.797 -10.933 1.00 95.50 109 ALA A CA 1
ATOM 862 C C . ALA A 1 109 ? 7.603 15.448 -11.750 1.00 95.50 109 ALA A C 1
ATOM 864 O O . ALA A 1 109 ? 7.846 15.986 -12.826 1.00 95.50 109 ALA A O 1
ATOM 865 N N . PHE A 1 110 ? 6.379 15.389 -11.236 1.00 94.88 110 PHE A N 1
ATOM 866 C CA . PHE A 1 110 ? 5.228 16.080 -11.816 1.00 94.88 110 PHE A CA 1
ATOM 867 C C . PHE A 1 110 ? 5.090 17.437 -11.145 1.00 94.88 110 PHE A C 1
ATOM 869 O O . PHE A 1 110 ? 4.991 17.458 -9.921 1.00 94.88 110 PHE A O 1
ATOM 876 N N . TYR A 1 111 ? 5.079 18.538 -11.886 1.00 94.75 111 TYR A N 1
ATOM 877 C CA . TYR A 1 111 ? 5.067 19.883 -11.304 1.00 94.75 111 TYR A CA 1
ATOM 878 C C . TYR A 1 111 ? 4.070 20.805 -12.000 1.00 94.75 111 TYR A C 1
ATOM 880 O O . TYR A 1 111 ? 3.787 20.612 -13.177 1.00 94.75 111 TYR A O 1
ATOM 888 N N . ASP A 1 112 ? 3.537 21.781 -11.267 1.00 92.06 112 ASP A N 1
ATOM 889 C CA . ASP A 1 112 ? 2.591 22.774 -11.787 1.00 92.06 112 ASP A CA 1
ATOM 890 C C . ASP A 1 112 ? 3.205 24.183 -11.852 1.00 92.06 112 ASP A C 1
ATOM 892 O O . ASP A 1 112 ? 4.305 24.436 -11.350 1.00 92.06 112 ASP A O 1
ATOM 896 N N . GLY A 1 113 ? 2.463 25.122 -12.446 1.00 86.62 113 GLY A N 1
ATOM 897 C CA . GLY A 1 113 ? 2.868 26.526 -12.567 1.00 86.62 113 GLY A CA 1
ATOM 898 C C . GLY A 1 113 ? 2.924 27.308 -11.246 1.00 86.62 113 GLY A C 1
ATOM 899 O O . GLY A 1 113 ? 3.384 28.446 -11.237 1.00 86.62 113 GLY A O 1
ATOM 900 N N . THR A 1 114 ? 2.480 26.726 -10.126 1.00 85.19 114 THR A N 1
ATOM 901 C CA . THR A 1 114 ? 2.534 27.352 -8.791 1.00 85.19 114 THR A CA 1
ATOM 902 C C . THR A 1 114 ? 3.774 26.939 -7.992 1.00 85.19 114 THR A C 1
ATOM 904 O O . THR A 1 114 ? 3.975 27.400 -6.868 1.00 85.19 114 THR A O 1
ATOM 907 N N . GLY A 1 115 ? 4.623 26.083 -8.571 1.00 83.81 115 GLY A N 1
ATOM 908 C CA . GLY A 1 115 ? 5.844 25.579 -7.948 1.00 83.81 115 GLY A CA 1
ATOM 909 C C . GLY A 1 115 ? 5.628 24.354 -7.058 1.00 83.81 115 GLY A C 1
ATOM 910 O O . GLY A 1 115 ? 6.588 23.905 -6.425 1.00 83.81 115 GLY A O 1
ATOM 911 N N . ARG A 1 116 ? 4.411 23.787 -7.011 1.00 92.12 116 ARG A N 1
ATOM 912 C CA . ARG A 1 116 ? 4.148 22.511 -6.329 1.00 92.12 116 ARG A CA 1
ATOM 913 C C . ARG A 1 116 ? 4.607 21.356 -7.196 1.00 92.12 116 ARG A C 1
ATOM 915 O O . ARG A 1 116 ? 4.547 21.411 -8.423 1.00 92.12 116 ARG A O 1
ATOM 922 N N . PHE A 1 117 ? 5.019 20.268 -6.553 1.00 93.94 117 PHE A N 1
ATOM 923 C CA . PHE A 1 117 ? 5.413 19.074 -7.284 1.00 93.94 117 PHE A CA 1
ATOM 924 C C . PHE A 1 117 ? 5.146 17.779 -6.531 1.00 93.94 117 PHE A C 1
ATOM 926 O O . PHE A 1 117 ? 4.979 17.721 -5.311 1.00 93.94 117 PHE A O 1
ATOM 933 N N . ARG A 1 118 ? 5.116 16.695 -7.297 1.00 92.62 118 ARG A N 1
ATOM 934 C CA . ARG A 1 118 ? 5.020 15.329 -6.817 1.00 92.62 118 ARG A CA 1
ATOM 935 C C . ARG A 1 118 ? 6.201 14.529 -7.335 1.00 92.62 118 ARG A C 1
ATOM 937 O O . ARG A 1 118 ? 6.318 14.318 -8.539 1.00 92.62 118 ARG A O 1
ATOM 944 N N . LEU A 1 119 ? 7.040 14.054 -6.422 1.00 92.88 119 LEU A N 1
ATOM 945 C CA . LEU A 1 119 ? 8.195 13.219 -6.736 1.00 92.88 119 LEU A CA 1
ATOM 946 C C . LEU A 1 119 ? 7.841 11.755 -6.478 1.00 92.88 119 LEU A C 1
ATOM 948 O O . LEU A 1 119 ? 7.546 11.382 -5.343 1.00 92.88 119 LEU A O 1
ATOM 952 N N . SER A 1 120 ? 7.838 10.937 -7.526 1.00 92.12 120 SER A N 1
ATOM 953 C CA . SER A 1 120 ? 7.387 9.542 -7.482 1.00 92.12 120 SER A CA 1
ATOM 954 C C . SER A 1 120 ? 8.482 8.600 -7.961 1.00 92.12 120 SER A C 1
ATOM 956 O O . SER A 1 120 ? 9.064 8.836 -9.015 1.00 92.12 120 SER A O 1
ATOM 958 N N . LEU A 1 121 ? 8.711 7.508 -7.238 1.00 92.06 121 LEU A N 1
ATOM 959 C CA . LEU A 1 121 ? 9.560 6.404 -7.670 1.00 92.06 121 LEU A CA 1
ATOM 960 C C . LEU A 1 121 ? 8.687 5.232 -8.130 1.00 92.06 121 LEU A C 1
ATOM 962 O O . LEU A 1 121 ? 7.822 4.749 -7.399 1.00 92.06 121 LEU A O 1
ATOM 966 N N . ILE A 1 122 ? 8.937 4.755 -9.346 1.00 89.88 122 ILE A N 1
ATOM 967 C CA . ILE A 1 122 ? 8.292 3.576 -9.927 1.00 89.88 122 ILE A CA 1
ATOM 968 C C . ILE A 1 122 ? 9.387 2.559 -10.231 1.00 89.88 122 ILE A C 1
ATOM 970 O O . ILE A 1 122 ? 10.262 2.837 -11.042 1.00 89.88 122 ILE A O 1
ATOM 974 N N . THR A 1 123 ? 9.348 1.382 -9.614 1.00 86.75 123 THR A N 1
ATOM 975 C CA . THR A 1 123 ? 10.309 0.303 -9.880 1.00 86.75 123 THR A CA 1
ATOM 976 C C . THR A 1 123 ? 9.694 -0.754 -10.783 1.00 86.75 123 THR A C 1
ATOM 978 O O . THR A 1 123 ? 8.473 -0.922 -10.821 1.00 86.75 123 THR A O 1
ATOM 981 N N . VAL A 1 124 ? 10.543 -1.441 -11.541 1.00 80.50 124 VAL A N 1
ATOM 982 C CA . VAL A 1 124 ? 10.171 -2.494 -12.481 1.00 80.50 124 VAL A CA 1
ATOM 983 C C . VAL A 1 124 ? 10.774 -3.803 -11.997 1.00 80.50 124 VAL A C 1
ATOM 985 O O . VAL A 1 124 ? 11.992 -3.972 -11.984 1.00 80.50 124 VAL A O 1
ATOM 988 N N . THR A 1 125 ? 9.917 -4.746 -11.629 1.00 73.50 125 THR A N 1
ATOM 989 C CA . THR A 1 125 ? 10.302 -6.127 -11.350 1.00 73.50 125 THR A CA 1
ATOM 990 C C . THR A 1 125 ? 9.926 -7.002 -12.538 1.00 73.50 125 THR A C 1
ATOM 992 O O . THR A 1 125 ? 8.918 -6.789 -13.213 1.00 73.50 125 THR A O 1
ATOM 995 N N . TYR A 1 126 ? 10.766 -7.983 -12.840 1.00 55.25 126 TYR A N 1
ATOM 996 C CA . TYR A 1 126 ? 10.542 -8.896 -13.953 1.00 55.25 126 TYR A CA 1
ATOM 997 C C . TYR A 1 126 ? 10.074 -10.236 -13.396 1.00 55.25 126 TYR A C 1
ATOM 999 O O . TYR A 1 126 ? 10.764 -10.837 -12.576 1.00 55.25 126 TYR A O 1
ATOM 1007 N N . SER A 1 127 ? 8.903 -10.690 -13.841 1.00 40.59 127 SER A N 1
ATOM 1008 C CA . SER A 1 127 ? 8.415 -12.050 -13.606 1.00 40.59 127 SER A CA 1
ATOM 1009 C C . SER A 1 127 ? 8.287 -12.734 -14.965 1.00 40.59 127 SER A C 1
ATOM 1011 O O . SER A 1 127 ? 7.387 -12.424 -15.752 1.00 40.59 127 SER A O 1
ATOM 1013 N N . GLY A 1 128 ? 9.268 -13.573 -15.305 1.00 47.53 128 GLY A N 1
ATOM 1014 C CA . GLY A 1 128 ? 9.409 -14.132 -16.651 1.00 47.53 128 GLY A CA 1
ATOM 1015 C C . GLY A 1 128 ? 9.591 -13.039 -17.714 1.00 47.53 128 GLY A C 1
ATOM 1016 O O . GLY A 1 128 ? 10.491 -12.205 -17.621 1.00 47.53 128 GLY A O 1
ATOM 1017 N N . THR A 1 129 ? 8.722 -13.019 -18.730 1.00 42.16 129 THR A N 1
ATOM 1018 C CA . THR A 1 129 ? 8.706 -11.991 -19.793 1.00 42.16 129 THR A CA 1
ATOM 1019 C C . THR A 1 129 ? 7.843 -10.771 -19.455 1.00 42.16 129 THR A C 1
ATOM 1021 O O . THR A 1 129 ? 7.865 -9.778 -20.189 1.00 42.16 129 THR A O 1
ATOM 1024 N N . ARG A 1 130 ? 7.081 -10.810 -18.350 1.00 44.06 130 ARG A N 1
ATOM 1025 C CA . ARG A 1 130 ? 6.161 -9.737 -17.955 1.00 44.06 130 ARG A CA 1
ATOM 1026 C C . ARG A 1 130 ? 6.838 -8.763 -16.987 1.00 44.06 130 ARG A C 1
ATOM 1028 O O . ARG A 1 130 ? 7.411 -9.151 -15.971 1.00 44.06 130 ARG A O 1
ATOM 1035 N N . ARG A 1 131 ? 6.726 -7.468 -17.300 1.00 66.00 131 ARG A N 1
ATOM 1036 C CA . ARG A 1 131 ? 7.138 -6.362 -16.423 1.00 66.00 131 ARG A CA 1
ATOM 1037 C C . ARG A 1 131 ? 6.032 -6.066 -15.412 1.00 66.00 131 ARG A C 1
ATOM 1039 O O . ARG A 1 131 ? 4.923 -5.703 -15.807 1.00 66.00 131 ARG A O 1
ATOM 1046 N N . GLN A 1 132 ? 6.347 -6.179 -14.131 1.00 75.31 132 GLN A N 1
ATOM 1047 C CA . GLN A 1 132 ? 5.524 -5.714 -13.020 1.00 75.31 132 GLN A CA 1
ATOM 1048 C C . GLN A 1 132 ? 6.070 -4.374 -12.513 1.00 75.31 132 GLN A C 1
ATOM 1050 O O . GLN A 1 132 ? 7.274 -4.144 -12.523 1.00 75.31 132 GLN A O 1
ATOM 1055 N N . PHE A 1 133 ? 5.180 -3.469 -12.106 1.00 79.00 133 PHE A N 1
ATOM 1056 C CA . PHE A 1 133 ? 5.539 -2.120 -11.659 1.00 79.00 133 PHE A CA 1
ATOM 1057 C C . PHE A 1 133 ? 5.139 -1.925 -10.194 1.00 79.00 133 PHE A C 1
ATOM 1059 O O . PHE A 1 133 ? 4.065 -2.377 -9.790 1.00 79.00 133 PHE A O 1
ATOM 1066 N N . SER A 1 134 ? 5.956 -1.226 -9.402 1.00 74.56 134 SER A N 1
ATOM 1067 C CA . SER A 1 134 ? 5.630 -0.922 -8.001 1.00 74.56 134 SER A CA 1
ATOM 1068 C C . SER A 1 134 ? 4.451 0.036 -7.872 1.00 74.56 134 SER A C 1
ATOM 1070 O O . SER A 1 134 ? 4.231 0.891 -8.725 1.00 74.56 134 SER A O 1
ATOM 1072 N N . THR A 1 135 ? 3.671 -0.075 -6.796 1.00 70.00 135 THR A N 1
ATOM 1073 C CA . THR A 1 135 ? 2.475 0.762 -6.610 1.00 70.00 135 THR A CA 1
ATOM 1074 C C . THR A 1 135 ? 2.833 2.218 -6.287 1.00 70.00 135 THR A C 1
ATOM 1076 O O . THR A 1 135 ? 3.651 2.468 -5.404 1.00 70.00 135 THR A O 1
ATOM 1079 N N . PHE A 1 136 ? 2.114 3.183 -6.871 1.00 62.97 136 PHE A N 1
ATOM 1080 C CA . PHE A 1 136 ? 2.284 4.622 -6.591 1.00 62.97 136 PHE A CA 1
ATOM 1081 C C . PHE A 1 136 ? 1.996 5.047 -5.138 1.00 62.97 136 PHE A C 1
ATOM 1083 O O . PHE A 1 136 ? 2.250 6.184 -4.759 1.00 62.97 136 PHE A O 1
ATOM 1090 N N . ARG A 1 137 ? 1.395 4.179 -4.312 1.00 58.53 137 ARG A N 1
ATOM 1091 C CA . ARG A 1 137 ? 0.966 4.543 -2.950 1.00 58.53 137 ARG A CA 1
ATOM 1092 C C . ARG A 1 137 ? 2.109 4.585 -1.935 1.00 58.53 137 ARG A C 1
ATOM 1094 O O . ARG A 1 137 ? 1.939 5.222 -0.903 1.00 58.53 137 ARG A O 1
ATOM 1101 N N . ARG A 1 138 ? 3.223 3.895 -2.203 1.00 57.56 138 ARG A N 1
ATOM 1102 C CA . ARG A 1 138 ? 4.301 3.688 -1.220 1.00 57.56 138 ARG A CA 1
ATOM 1103 C C . ARG A 1 138 ? 5.531 4.571 -1.427 1.00 57.56 138 ARG A C 1
ATOM 1105 O O . ARG A 1 138 ? 6.227 4.821 -0.457 1.00 57.56 138 ARG A O 1
ATOM 1112 N N . TYR A 1 139 ? 5.753 5.071 -2.643 1.00 79.19 139 TYR A N 1
ATOM 1113 C CA . TYR A 1 139 ? 7.006 5.727 -3.028 1.00 79.19 139 TYR A CA 1
ATOM 1114 C C . TYR A 1 139 ? 6.758 7.078 -3.704 1.00 79.19 139 TYR A C 1
ATOM 1116 O O . TYR A 1 139 ? 7.156 7.317 -4.844 1.00 79.19 139 TYR A O 1
ATOM 1124 N N . THR A 1 140 ? 5.976 7.947 -3.066 1.00 84.62 140 THR A N 1
ATOM 1125 C CA . THR A 1 140 ? 5.583 9.229 -3.663 1.00 84.62 140 THR A CA 1
ATOM 1126 C C . THR A 1 140 ? 5.453 10.323 -2.615 1.00 84.62 140 THR A C 1
ATOM 1128 O O . THR A 1 140 ? 4.654 10.209 -1.686 1.00 84.62 140 THR A O 1
ATOM 1131 N N . PHE A 1 141 ? 6.175 11.422 -2.824 1.00 87.38 141 PHE A N 1
ATOM 1132 C CA . PHE A 1 141 ? 6.071 12.643 -2.034 1.00 87.38 141 PHE A CA 1
ATOM 1133 C C . PHE A 1 141 ? 5.261 13.694 -2.781 1.00 87.38 141 PHE A C 1
ATOM 1135 O O . PHE A 1 141 ? 5.442 13.886 -3.980 1.00 87.38 141 PHE A O 1
ATOM 1142 N N . PHE A 1 142 ? 4.383 14.392 -2.066 1.00 88.38 142 PHE A N 1
ATOM 1143 C CA . PHE A 1 142 ? 3.757 15.623 -2.537 1.00 88.38 142 PHE A CA 1
ATOM 1144 C C . PHE A 1 142 ? 4.360 16.789 -1.760 1.00 88.38 142 PHE A C 1
ATOM 1146 O O . PHE A 1 142 ? 4.437 16.720 -0.532 1.00 88.38 142 PHE A O 1
ATOM 1153 N N . VAL A 1 143 ? 4.793 17.816 -2.480 1.00 89.25 143 VAL A N 1
ATOM 1154 C CA . VAL A 1 143 ? 5.511 18.966 -1.945 1.00 89.25 143 VAL A CA 1
ATOM 1155 C C . VAL A 1 143 ? 4.786 20.231 -2.374 1.00 89.25 143 VAL A C 1
ATOM 1157 O O . VAL A 1 143 ? 4.544 20.452 -3.560 1.00 89.25 143 VAL A O 1
ATOM 1160 N N . ASP A 1 144 ? 4.444 21.049 -1.384 1.00 87.94 144 ASP A N 1
ATOM 1161 C CA . ASP A 1 144 ? 3.779 22.335 -1.571 1.00 87.94 144 ASP A CA 1
ATOM 1162 C C . ASP A 1 144 ? 4.630 23.429 -0.914 1.00 87.94 144 ASP A C 1
ATOM 1164 O O . ASP A 1 144 ? 4.859 23.319 0.293 1.00 87.94 144 ASP A O 1
ATOM 1168 N N . PRO A 1 145 ? 5.104 24.461 -1.639 1.00 86.38 145 PRO A N 1
ATOM 1169 C CA . PRO A 1 145 ? 5.953 25.517 -1.081 1.00 86.38 145 PRO A CA 1
ATOM 1170 C C . PRO A 1 145 ? 5.362 26.206 0.159 1.00 86.38 145 PRO A C 1
ATOM 1172 O O . PRO A 1 145 ? 6.105 26.715 0.997 1.00 86.38 145 PRO A O 1
ATOM 1175 N N . GLN A 1 146 ? 4.032 26.203 0.306 1.00 81.25 146 GLN A N 1
ATOM 1176 C CA . GLN A 1 146 ? 3.337 26.803 1.448 1.00 81.25 146 GLN A CA 1
ATOM 1177 C C . GLN A 1 146 ? 3.296 25.889 2.685 1.00 81.25 146 GLN A C 1
ATOM 1179 O O . GLN A 1 146 ? 2.910 26.324 3.773 1.00 81.25 146 GLN A O 1
ATOM 1184 N N . LEU A 1 147 ? 3.684 24.617 2.546 1.00 76.88 147 LEU A N 1
ATOM 1185 C CA . LEU A 1 147 ? 3.700 23.635 3.626 1.00 76.88 147 LEU A CA 1
ATOM 1186 C C . LEU A 1 147 ? 5.116 23.412 4.187 1.00 76.88 147 LEU A C 1
ATOM 1188 O O . LEU A 1 147 ? 6.116 23.614 3.503 1.00 76.88 147 LEU A O 1
ATOM 1192 N N . PRO A 1 148 ? 5.247 22.904 5.429 1.00 72.81 148 PRO A N 1
ATOM 1193 C CA . PRO A 1 148 ? 6.559 22.681 6.042 1.00 72.81 148 PRO A CA 1
ATOM 1194 C C . PRO A 1 148 ? 7.435 21.610 5.368 1.00 72.81 148 PRO A C 1
ATOM 1196 O O . PRO A 1 148 ? 8.629 21.565 5.639 1.00 72.81 148 PRO A O 1
ATOM 1199 N N . ASN A 1 149 ? 6.846 20.687 4.593 1.00 81.12 149 ASN A N 1
ATOM 1200 C CA . ASN A 1 149 ? 7.512 19.590 3.860 1.00 81.12 149 ASN A CA 1
ATOM 1201 C C . ASN A 1 149 ? 8.587 18.799 4.637 1.00 81.12 149 ASN A C 1
ATOM 1203 O O . ASN A 1 149 ? 9.501 18.227 4.044 1.00 81.12 149 ASN A O 1
ATOM 1207 N N . LYS A 1 150 ? 8.467 18.721 5.971 1.00 74.94 150 LYS A N 1
ATOM 1208 C CA . LYS A 1 150 ? 9.495 18.156 6.867 1.00 74.94 150 LYS A CA 1
ATOM 1209 C C . LYS A 1 150 ? 9.914 16.739 6.483 1.00 74.94 150 LYS A C 1
ATOM 1211 O O . LYS A 1 150 ? 11.095 16.423 6.503 1.00 74.94 150 LYS A O 1
ATOM 1216 N N . THR A 1 151 ? 8.953 15.902 6.101 1.00 71.25 151 THR A N 1
ATOM 1217 C CA . THR A 1 151 ? 9.204 14.522 5.674 1.00 71.25 151 THR A CA 1
ATOM 1218 C C . THR A 1 151 ? 10.073 14.460 4.421 1.00 71.25 151 THR A C 1
ATOM 1220 O O . THR A 1 151 ? 11.037 13.706 4.393 1.00 71.25 151 THR A O 1
ATOM 1223 N N . PHE A 1 152 ? 9.770 15.288 3.420 1.00 83.56 152 PHE A N 1
ATOM 1224 C CA . PHE A 1 152 ? 10.550 15.364 2.189 1.00 83.56 152 PHE A CA 1
ATOM 1225 C C . PHE A 1 152 ? 11.969 15.876 2.466 1.00 83.56 152 PHE A C 1
ATOM 1227 O O . PHE A 1 152 ? 12.929 15.260 2.023 1.00 83.56 152 PHE A O 1
ATOM 1234 N N . VAL A 1 153 ? 12.116 16.934 3.275 1.00 82.81 153 VAL A N 1
ATOM 1235 C CA . VAL A 1 153 ? 13.432 17.473 3.672 1.00 82.81 153 VAL A CA 1
ATOM 1236 C C . VAL A 1 153 ? 14.266 16.439 4.427 1.00 82.81 153 VAL A C 1
ATOM 1238 O O . VAL A 1 153 ? 15.463 16.326 4.181 1.00 82.81 153 VAL A O 1
ATOM 1241 N N . ASN A 1 154 ? 13.654 15.691 5.344 1.00 76.38 154 ASN A N 1
ATOM 1242 C CA . ASN A 1 154 ? 14.371 14.719 6.166 1.00 76.38 154 ASN A CA 1
ATOM 1243 C C . ASN A 1 154 ? 14.808 13.488 5.369 1.00 76.38 154 ASN A C 1
ATOM 1245 O O . ASN A 1 154 ? 15.907 12.996 5.602 1.00 76.38 154 ASN A O 1
ATOM 1249 N N . GLN A 1 155 ? 13.963 13.013 4.451 1.00 80.38 155 GLN A N 1
ATOM 1250 C CA . GLN A 1 155 ? 14.261 11.846 3.623 1.00 80.38 155 GLN A CA 1
ATOM 1251 C C . GLN A 1 155 ? 15.204 12.206 2.478 1.00 80.38 155 GLN A C 1
ATOM 1253 O O . GLN A 1 155 ? 16.320 11.708 2.405 1.00 80.38 155 GLN A O 1
ATOM 1258 N N . ILE A 1 156 ? 14.801 13.146 1.625 1.00 85.81 156 ILE A N 1
ATOM 1259 C CA . ILE A 1 156 ? 15.551 13.497 0.417 1.00 85.81 156 ILE A CA 1
ATOM 1260 C C . ILE A 1 156 ? 16.797 14.331 0.738 1.00 85.81 156 ILE A C 1
ATOM 1262 O O . ILE A 1 156 ? 17.830 14.155 0.101 1.00 85.81 156 ILE A O 1
ATOM 1266 N N . GLY A 1 157 ? 16.754 15.183 1.768 1.00 79.69 157 GLY A N 1
ATOM 1267 C CA . GLY A 1 157 ? 17.895 16.026 2.149 1.00 79.69 157 GLY A CA 1
ATOM 1268 C C . GLY A 1 157 ? 19.083 15.271 2.748 1.00 79.69 157 GLY A C 1
ATOM 1269 O O . GLY A 1 157 ? 20.144 15.867 2.916 1.00 79.69 157 GLY A O 1
ATOM 1270 N N . ARG A 1 158 ? 18.921 13.980 3.065 1.00 75.50 158 ARG A N 1
ATOM 1271 C CA . ARG A 1 158 ? 19.988 13.076 3.531 1.00 75.50 158 ARG A CA 1
ATOM 1272 C C . ARG A 1 158 ? 20.112 11.816 2.672 1.00 75.50 158 ARG A C 1
ATOM 1274 O O . ARG A 1 158 ? 20.834 10.900 3.053 1.00 75.50 158 ARG A O 1
ATOM 1281 N N . ALA A 1 159 ? 19.383 11.751 1.560 1.00 79.25 159 ALA A N 1
ATOM 1282 C CA . ALA A 1 159 ? 19.307 10.548 0.753 1.00 79.25 159 ALA A CA 1
ATOM 1283 C C . ALA A 1 159 ? 20.608 10.278 -0.007 1.00 79.25 159 ALA A C 1
ATOM 1285 O O . ALA A 1 159 ? 21.282 11.199 -0.469 1.00 79.25 159 ALA A O 1
ATOM 1286 N N . ASP A 1 160 ? 20.889 8.992 -0.186 1.00 80.38 160 ASP A N 1
ATOM 1287 C CA . ASP A 1 160 ? 21.959 8.462 -1.022 1.00 80.38 160 ASP A CA 1
ATOM 1288 C C . ASP A 1 160 ? 21.328 7.574 -2.102 1.00 80.38 160 ASP A C 1
ATOM 1290 O O . ASP A 1 160 ? 20.626 6.611 -1.801 1.00 80.38 160 ASP A O 1
ATOM 1294 N N . PHE A 1 161 ? 21.540 7.913 -3.371 1.00 86.38 161 PHE A N 1
ATOM 1295 C CA . PHE A 1 161 ? 20.975 7.201 -4.520 1.00 86.38 161 PHE A CA 1
ATOM 1296 C C . PHE A 1 161 ? 22.005 6.281 -5.198 1.00 86.38 161 PHE A C 1
ATOM 1298 O O . PHE A 1 161 ? 21.873 5.983 -6.381 1.00 86.38 161 PHE A O 1
ATOM 1305 N N . SER A 1 162 ? 23.028 5.821 -4.471 1.00 80.25 162 SER A N 1
ATOM 1306 C CA . SER A 1 162 ? 24.069 4.912 -4.984 1.00 80.25 162 SER A CA 1
ATOM 1307 C C . SER A 1 162 ? 23.614 3.467 -5.228 1.00 80.25 162 SER A C 1
ATOM 1309 O O . SER A 1 162 ? 24.294 2.730 -5.937 1.00 80.25 162 SER A O 1
ATOM 1311 N N . SER A 1 163 ? 22.480 3.027 -4.674 1.00 83.12 163 SER A N 1
ATOM 1312 C CA . SER A 1 163 ? 21.901 1.702 -4.948 1.00 83.12 163 SER A CA 1
ATOM 1313 C C . SER A 1 163 ? 20.375 1.758 -5.002 1.00 83.12 163 SER A C 1
ATOM 1315 O O . SER A 1 163 ? 19.754 2.673 -4.460 1.00 83.12 163 SER A O 1
ATOM 1317 N N . LEU A 1 164 ? 19.748 0.763 -5.639 1.00 78.81 164 LEU A N 1
ATOM 1318 C CA . LEU A 1 164 ? 18.285 0.698 -5.732 1.00 78.81 164 LEU A CA 1
ATOM 1319 C C . LEU A 1 164 ? 17.639 0.526 -4.351 1.00 78.81 164 LEU A C 1
ATOM 1321 O O . LEU A 1 164 ? 16.553 1.045 -4.122 1.00 78.81 164 LEU A O 1
ATOM 1325 N N . GLU A 1 165 ? 18.316 -0.167 -3.436 1.00 78.81 165 GLU A N 1
ATOM 1326 C CA . GLU A 1 165 ? 17.882 -0.357 -2.050 1.00 78.81 165 GLU A CA 1
ATOM 1327 C C . GLU A 1 165 ? 17.847 0.967 -1.281 1.00 78.81 165 GLU A C 1
ATOM 1329 O O . GLU A 1 165 ? 16.801 1.324 -0.746 1.00 78.81 165 GLU A O 1
ATOM 1334 N N . LYS A 1 166 ? 18.930 1.755 -1.321 1.00 80.38 166 LYS A N 1
ATOM 1335 C CA . LYS A 1 166 ? 18.975 3.074 -0.667 1.00 80.38 166 LYS A CA 1
ATOM 1336 C C . LYS A 1 166 ? 17.992 4.068 -1.290 1.00 80.38 166 LYS A C 1
ATOM 1338 O O . LYS A 1 166 ? 17.404 4.902 -0.607 1.00 80.38 166 LYS A O 1
ATOM 1343 N N . LEU A 1 167 ? 17.760 3.955 -2.597 1.00 83.06 167 LEU A N 1
ATOM 1344 C CA . LEU A 1 167 ? 16.766 4.757 -3.308 1.00 83.06 167 LEU A CA 1
ATOM 1345 C C . LEU A 1 167 ? 15.337 4.363 -2.886 1.00 83.06 167 LEU A C 1
ATOM 1347 O O . LEU A 1 167 ? 14.500 5.230 -2.640 1.00 83.06 167 LEU A O 1
ATOM 1351 N N . LEU A 1 168 ? 15.059 3.065 -2.737 1.00 78.44 168 LEU A N 1
ATOM 1352 C CA . LEU A 1 168 ? 13.802 2.572 -2.171 1.00 78.44 168 LEU A CA 1
ATOM 1353 C C . LEU A 1 168 ? 13.612 3.026 -0.720 1.00 78.44 168 LEU A C 1
ATOM 1355 O O . LEU A 1 168 ? 12.500 3.416 -0.375 1.00 78.44 168 LEU A O 1
ATOM 1359 N N . GLU A 1 169 ? 14.668 3.022 0.095 1.00 79.06 169 GLU A N 1
ATOM 1360 C CA . GLU A 1 169 ? 14.666 3.510 1.479 1.00 79.06 169 GLU A CA 1
ATOM 1361 C C . GLU A 1 169 ? 14.334 5.008 1.545 1.00 79.06 169 GLU A C 1
ATOM 1363 O O . GLU A 1 169 ? 13.396 5.396 2.239 1.00 79.06 169 GLU A O 1
ATOM 1368 N N . ALA A 1 170 ? 15.001 5.837 0.737 1.00 82.12 170 ALA A N 1
ATOM 1369 C CA . ALA A 1 170 ? 14.774 7.283 0.685 1.00 82.12 170 ALA A CA 1
ATOM 1370 C C . ALA A 1 170 ? 13.353 7.672 0.235 1.00 82.12 170 ALA A C 1
ATOM 1372 O O . ALA A 1 170 ? 12.836 8.728 0.602 1.00 82.12 170 ALA A O 1
ATOM 1373 N N . PHE A 1 171 ? 12.709 6.833 -0.580 1.00 81.00 171 PHE A N 1
ATOM 1374 C CA . PHE A 1 171 ? 11.313 7.013 -0.987 1.00 81.00 171 PHE A CA 1
ATOM 1375 C C . PHE A 1 171 ? 10.323 6.244 -0.106 1.00 81.00 171 PHE A C 1
ATOM 1377 O O . PHE A 1 171 ? 9.112 6.403 -0.284 1.00 81.00 171 PHE A O 1
ATOM 1384 N N . SER A 1 172 ? 10.806 5.424 0.830 1.00 67.00 172 SER A N 1
ATOM 1385 C CA . SER A 1 172 ? 9.971 4.645 1.733 1.00 67.00 172 SER A CA 1
ATOM 1386 C C . SER A 1 172 ? 9.423 5.530 2.846 1.00 67.00 172 SER A C 1
ATOM 1388 O O . SER A 1 172 ? 10.134 6.274 3.520 1.00 67.00 172 SER A O 1
ATOM 1390 N N . LEU A 1 173 ? 8.122 5.404 3.096 1.00 54.16 173 LEU A N 1
ATOM 1391 C CA . LEU A 1 173 ? 7.481 6.032 4.249 1.00 54.16 173 LEU A CA 1
ATOM 1392 C C . LEU A 1 173 ? 7.883 5.364 5.583 1.00 54.16 173 LEU A C 1
ATOM 1394 O O . LEU A 1 173 ? 7.617 5.944 6.632 1.00 54.16 173 LEU A O 1
ATOM 1398 N N . GLU A 1 174 ? 8.541 4.196 5.555 1.00 45.34 174 GLU A N 1
ATOM 1399 C CA . GLU A 1 174 ? 9.030 3.474 6.745 1.00 45.34 174 GLU A CA 1
ATOM 1400 C C . GLU A 1 174 ? 10.272 4.143 7.372 1.00 45.34 174 GLU A C 1
ATOM 1402 O O . GLU A 1 174 ? 10.371 4.233 8.594 1.00 45.34 174 GLU A O 1
ATOM 1407 N N . ALA A 1 175 ? 11.154 4.757 6.576 1.00 41.62 175 ALA A N 1
ATOM 1408 C CA . ALA A 1 175 ? 12.314 5.497 7.092 1.00 41.62 175 ALA A CA 1
ATOM 1409 C C . ALA A 1 175 ? 11.909 6.768 7.876 1.00 41.62 175 ALA A C 1
ATOM 1411 O O . ALA A 1 175 ? 12.651 7.291 8.711 1.00 41.62 175 ALA A O 1
ATOM 1412 N N . VAL A 1 176 ? 10.706 7.297 7.618 1.00 41.62 176 VAL A N 1
ATOM 1413 C CA . VAL A 1 176 ? 10.145 8.463 8.321 1.00 41.62 176 VAL A CA 1
ATOM 1414 C C . VAL A 1 176 ? 9.721 8.085 9.734 1.00 41.62 176 VAL A C 1
ATOM 1416 O O . VAL A 1 176 ? 9.893 8.898 10.642 1.00 41.62 176 VAL A O 1
ATOM 1419 N N . SER A 1 177 ? 9.207 6.865 9.927 1.00 45.41 177 SER A N 1
ATOM 1420 C CA . SER A 1 177 ? 8.947 6.315 11.261 1.00 45.41 177 SER A CA 1
ATOM 1421 C C . SER A 1 177 ? 10.236 6.258 12.070 1.00 45.41 177 SER A C 1
ATOM 1423 O O . SER A 1 177 ? 10.261 6.782 13.178 1.00 45.41 177 SER A O 1
ATOM 1425 N N . ASP A 1 178 ? 11.321 5.728 11.506 1.00 42.69 178 ASP A N 1
ATOM 1426 C CA . ASP A 1 178 ? 12.580 5.538 12.237 1.00 42.69 178 ASP A CA 1
ATOM 1427 C C . ASP A 1 178 ? 13.264 6.864 12.598 1.00 42.69 178 ASP A C 1
ATOM 1429 O O . ASP A 1 178 ? 13.688 7.062 13.740 1.00 42.69 178 ASP A O 1
ATOM 1433 N N . ALA A 1 179 ? 13.292 7.832 11.677 1.00 45.72 179 ALA A N 1
ATOM 1434 C CA . ALA A 1 179 ? 13.798 9.178 11.955 1.00 45.72 179 ALA A CA 1
ATOM 1435 C C . ALA A 1 179 ? 12.937 9.927 12.989 1.00 45.72 179 ALA A C 1
ATOM 1437 O O . ALA A 1 179 ? 13.465 10.639 13.846 1.00 45.72 179 ALA A O 1
ATOM 1438 N N . PHE A 1 180 ? 11.612 9.747 12.938 1.00 46.69 180 PHE A N 1
ATOM 1439 C CA . PHE A 1 180 ? 10.703 10.249 13.963 1.00 46.69 180 PHE A CA 1
ATOM 1440 C C . PHE A 1 180 ? 11.016 9.622 15.326 1.00 46.69 180 PHE A C 1
ATOM 1442 O O . PHE A 1 180 ? 11.123 10.356 16.305 1.00 46.69 180 PHE A O 1
ATOM 1449 N N . TYR A 1 181 ? 11.242 8.305 15.395 1.00 50.34 181 TYR A N 1
ATOM 1450 C CA . TYR A 1 181 ? 11.647 7.633 16.631 1.00 50.34 181 TYR A CA 1
ATOM 1451 C C . TYR A 1 181 ? 12.974 8.179 17.166 1.00 50.34 181 TYR A C 1
ATOM 1453 O O . TYR A 1 181 ? 13.055 8.478 18.357 1.00 50.34 181 TYR A O 1
ATOM 1461 N N . GLN A 1 182 ? 13.983 8.397 16.316 1.00 55.75 182 GLN A N 1
ATOM 1462 C CA . GLN A 1 182 ? 15.267 8.963 16.748 1.00 55.75 182 GLN A CA 1
ATOM 1463 C C . GLN A 1 182 ? 15.167 10.421 17.229 1.00 55.75 182 GLN A C 1
ATOM 1465 O O . GLN A 1 182 ? 15.804 10.775 18.218 1.00 55.75 182 GLN A O 1
ATOM 1470 N N . GLU A 1 183 ? 14.354 11.271 16.590 1.00 58.69 183 GLU A N 1
ATOM 1471 C CA . GLU A 1 183 ? 14.130 12.654 17.049 1.00 58.69 183 GLU A CA 1
ATOM 1472 C C . GLU A 1 183 ? 13.279 12.707 18.328 1.00 58.69 183 GLU A C 1
ATOM 1474 O O . GLU A 1 183 ? 13.437 13.585 19.184 1.00 58.69 183 GLU A O 1
ATOM 1479 N N . PHE A 1 184 ? 12.341 11.771 18.457 1.00 59.25 184 PHE A N 1
ATOM 1480 C CA . PHE A 1 184 ? 11.420 11.714 19.577 1.00 59.25 184 PHE A CA 1
ATOM 1481 C C . PHE A 1 184 ? 12.068 11.114 20.830 1.00 59.25 184 PHE A C 1
ATOM 1483 O O . PHE A 1 184 ? 11.755 11.544 21.941 1.00 59.25 184 PHE A O 1
ATOM 1490 N N . LYS A 1 185 ? 13.015 10.180 20.670 1.00 68.12 185 LYS A N 1
ATOM 1491 C CA . LYS A 1 185 ? 13.649 9.435 21.767 1.00 68.12 185 LYS A CA 1
ATOM 1492 C C . LYS A 1 185 ? 14.278 10.323 22.857 1.00 68.12 185 LYS A C 1
ATOM 1494 O O . LYS A 1 185 ? 13.966 10.082 24.019 1.00 68.12 185 LYS A O 1
ATOM 1499 N N . PRO A 1 186 ? 15.051 11.389 22.562 1.00 71.31 186 PRO A N 1
ATOM 1500 C CA . PRO A 1 186 ? 15.594 12.264 23.606 1.00 71.31 186 PRO A CA 1
ATOM 1501 C C . PRO A 1 186 ? 14.507 13.008 24.394 1.00 71.31 186 PRO A C 1
ATOM 1503 O O . PRO A 1 186 ? 14.618 13.174 25.606 1.00 71.31 186 PRO A O 1
ATOM 1506 N N . LYS A 1 187 ? 13.427 13.441 23.725 1.00 70.19 187 LYS A N 1
ATOM 1507 C CA . LYS A 1 187 ? 12.283 14.114 24.371 1.00 70.19 187 LYS A CA 1
ATOM 1508 C C . LYS A 1 187 ? 11.512 13.131 25.250 1.00 70.19 187 LYS A C 1
ATOM 1510 O O . LYS A 1 187 ? 11.153 13.463 26.375 1.00 70.19 187 LYS A O 1
ATOM 1515 N N . PHE A 1 188 ? 11.309 11.916 24.749 1.00 72.06 188 PHE A N 1
ATOM 1516 C CA . PHE A 1 188 ? 10.754 10.801 25.502 1.00 72.06 188 PHE A CA 1
ATOM 1517 C C . PHE A 1 188 ? 11.592 10.475 26.746 1.00 72.06 188 PHE A C 1
ATOM 1519 O O . PHE A 1 188 ? 11.028 10.320 27.823 1.00 72.06 188 PHE A O 1
ATOM 1526 N N . ASP A 1 189 ? 12.922 10.447 26.633 1.00 71.19 189 ASP A N 1
ATOM 1527 C CA . ASP A 1 189 ? 13.820 10.145 27.753 1.00 71.19 189 ASP A CA 1
ATOM 1528 C C . ASP A 1 189 ? 13.780 11.228 28.840 1.00 71.19 189 ASP A C 1
ATOM 1530 O O . ASP A 1 189 ? 13.804 10.909 30.027 1.00 71.19 189 ASP A O 1
ATOM 1534 N N . VAL A 1 190 ? 13.629 12.501 28.458 1.00 73.38 190 VAL A N 1
ATOM 1535 C CA . VAL A 1 190 ? 13.398 13.607 29.405 1.00 73.38 190 VAL A CA 1
ATOM 1536 C C . VAL A 1 190 ? 12.041 13.476 30.105 1.00 73.38 190 VAL A C 1
ATOM 1538 O O . VAL A 1 190 ? 11.955 13.678 31.319 1.00 73.38 190 VAL A O 1
ATOM 1541 N N . ILE A 1 191 ? 10.985 13.111 29.368 1.00 65.56 191 ILE A N 1
ATOM 1542 C CA . ILE A 1 191 ? 9.661 12.845 29.951 1.00 65.56 191 ILE A CA 1
ATOM 1543 C C . ILE A 1 191 ? 9.761 11.674 30.934 1.00 65.56 191 ILE A C 1
ATOM 1545 O O . ILE A 1 191 ? 9.309 11.803 32.063 1.00 65.56 191 ILE A O 1
ATOM 1549 N N . ALA A 1 192 ? 10.415 10.573 30.564 1.00 67.38 192 ALA A N 1
ATOM 1550 C CA . ALA A 1 192 ? 10.609 9.425 31.447 1.00 67.38 192 ALA A CA 1
ATOM 1551 C C . ALA A 1 192 ? 11.411 9.799 32.705 1.00 67.38 192 ALA A C 1
ATOM 1553 O O . ALA A 1 192 ? 11.008 9.473 33.818 1.00 67.38 192 ALA A O 1
ATOM 1554 N N . ALA A 1 193 ? 12.503 10.553 32.565 1.00 66.62 193 ALA A N 1
ATOM 1555 C CA . ALA A 1 193 ? 13.339 10.962 33.695 1.00 66.62 193 ALA A CA 1
ATOM 1556 C C . ALA A 1 193 ? 12.639 11.922 34.679 1.00 66.62 193 ALA A C 1
ATOM 1558 O O . ALA A 1 193 ? 13.034 11.998 35.842 1.00 66.62 193 ALA A O 1
ATOM 1559 N N . THR A 1 194 ? 11.604 12.648 34.242 1.00 67.25 194 THR A N 1
ATOM 1560 C CA . THR A 1 194 ? 10.825 13.568 35.093 1.00 67.25 194 THR A CA 1
ATOM 1561 C C . THR A 1 194 ? 9.671 12.891 35.835 1.00 67.25 194 THR A C 1
ATOM 1563 O O . THR A 1 194 ? 9.114 13.485 36.761 1.00 67.25 194 THR A O 1
ATOM 1566 N N . VAL A 1 195 ? 9.335 11.640 35.503 1.00 64.56 195 VAL A N 1
ATOM 1567 C CA . VAL A 1 195 ? 8.326 10.863 36.233 1.00 64.56 195 VAL A CA 1
ATOM 1568 C C . VAL A 1 195 ? 8.889 10.462 37.599 1.00 64.56 195 VAL A C 1
ATOM 1570 O O . VAL A 1 195 ? 9.733 9.578 37.698 1.00 64.56 195 VAL A O 1
ATOM 1573 N N . ILE A 1 196 ? 8.426 11.083 38.684 1.00 59.75 196 ILE A N 1
ATOM 1574 C CA . ILE A 1 196 ? 8.810 10.694 40.051 1.00 59.75 196 ILE A CA 1
ATOM 1575 C C . ILE A 1 196 ? 7.938 9.513 40.498 1.00 59.75 196 ILE A C 1
ATOM 1577 O O . ILE A 1 196 ? 6.727 9.655 40.648 1.00 59.75 196 ILE A O 1
ATOM 1581 N N . VAL A 1 197 ? 8.548 8.351 40.748 1.00 55.69 197 VAL A N 1
ATOM 1582 C CA . VAL A 1 197 ? 7.860 7.197 41.352 1.00 55.69 197 VAL A CA 1
ATOM 1583 C C . VAL A 1 197 ? 7.841 7.386 42.873 1.00 55.69 197 VAL A C 1
ATOM 1585 O O . VAL A 1 197 ? 8.897 7.439 43.507 1.00 55.69 197 VAL A O 1
ATOM 1588 N N . GLY A 1 198 ? 6.655 7.532 43.467 1.00 47.62 198 GLY A N 1
ATOM 1589 C CA . GLY A 1 198 ? 6.500 7.692 44.916 1.00 47.62 198 GLY A CA 1
ATOM 1590 C C . GLY A 1 198 ? 7.010 6.462 45.674 1.00 47.62 198 GLY A C 1
ATOM 1591 O O . GLY A 1 198 ? 6.574 5.346 45.402 1.00 47.62 198 GLY A O 1
ATOM 1592 N N . ARG A 1 199 ? 7.940 6.649 46.621 1.00 43.69 199 ARG A N 1
ATOM 1593 C CA . ARG A 1 199 ? 8.308 5.595 47.580 1.00 43.69 199 ARG A CA 1
ATOM 1594 C C . ARG A 1 199 ? 7.252 5.513 48.676 1.00 43.69 199 ARG A C 1
ATOM 1596 O O . ARG A 1 199 ? 6.880 6.533 49.251 1.00 43.69 199 ARG A O 1
ATOM 1603 N N . ASP A 1 200 ? 6.834 4.285 48.947 1.00 37.59 200 ASP A N 1
ATOM 1604 C CA . ASP A 1 200 ? 5.852 3.909 49.955 1.00 37.59 200 ASP A CA 1
ATOM 1605 C C . ASP A 1 200 ? 6.190 4.465 51.352 1.00 37.59 200 ASP A C 1
ATOM 1607 O O . ASP A 1 200 ? 7.322 4.391 51.845 1.00 37.59 200 ASP A O 1
ATOM 1611 N N . SER A 1 201 ? 5.179 5.062 51.973 1.00 37.38 201 SER A N 1
ATOM 1612 C CA . SER A 1 201 ? 5.216 5.833 53.212 1.00 37.38 201 SER A CA 1
ATOM 1613 C C . SER A 1 201 ? 4.969 4.949 54.439 1.00 37.38 201 SER A C 1
ATOM 1615 O O . SER A 1 201 ? 4.012 5.158 55.182 1.00 37.38 201 SER A O 1
ATOM 1617 N N . SER A 1 202 ? 5.847 3.972 54.690 1.00 39.44 202 SER A N 1
ATOM 1618 C CA . SER A 1 202 ? 5.776 3.142 55.903 1.00 39.44 202 SER A CA 1
ATOM 1619 C C . SER A 1 202 ? 7.151 2.724 56.454 1.00 39.44 202 SER A C 1
ATOM 1621 O O . SER A 1 202 ? 7.559 1.570 56.331 1.00 39.44 202 SER A O 1
ATOM 1623 N N . ARG A 1 203 ? 7.868 3.663 57.097 1.00 33.66 203 ARG A N 1
ATOM 1624 C CA . ARG A 1 203 ? 8.823 3.435 58.216 1.00 33.66 203 ARG A CA 1
ATOM 1625 C C . ARG A 1 203 ? 9.296 4.786 58.805 1.00 33.66 203 ARG A C 1
ATOM 1627 O O . ARG A 1 203 ? 9.612 5.681 58.024 1.00 33.66 203 ARG A O 1
ATOM 1634 N N . PRO A 1 204 ? 9.348 4.978 60.141 1.00 40.72 204 PRO A N 1
ATOM 1635 C CA . PRO A 1 204 ? 9.597 6.297 60.736 1.00 40.72 204 PRO A CA 1
ATOM 1636 C C . PRO A 1 204 ? 11.080 6.601 61.052 1.00 40.72 204 PRO A C 1
ATOM 1638 O O . PRO A 1 204 ? 11.779 5.743 61.582 1.00 40.72 204 PRO A O 1
ATOM 1641 N N . SER A 1 205 ? 11.468 7.881 60.860 1.00 34.06 205 SER A N 1
ATOM 1642 C CA . SER A 1 205 ? 12.602 8.665 61.447 1.00 34.06 205 SER A CA 1
ATOM 1643 C C . SER A 1 205 ? 14.048 8.163 61.212 1.00 34.06 205 SER A C 1
ATOM 1645 O O . SER A 1 205 ? 14.302 6.978 61.309 1.00 34.06 205 SER A O 1
ATOM 1647 N N . ARG A 1 206 ? 15.112 8.950 60.966 1.00 29.89 206 ARG A N 1
ATOM 1648 C CA . ARG A 1 206 ? 15.480 10.387 61.065 1.00 29.89 206 ARG A CA 1
ATOM 1649 C C . ARG A 1 206 ? 16.769 10.613 60.196 1.00 29.89 206 ARG A C 1
ATOM 1651 O O . ARG A 1 206 ? 17.270 9.639 59.644 1.00 29.89 206 ARG A O 1
ATOM 1658 N N . PRO A 1 207 ? 17.312 11.844 60.043 1.00 53.28 207 PRO A N 1
ATOM 1659 C CA . PRO A 1 207 ? 18.194 12.222 58.929 1.00 53.28 207 PRO A CA 1
ATOM 1660 C C . PRO A 1 207 ? 19.705 12.155 59.222 1.00 53.28 207 PRO A C 1
ATOM 1662 O O . PRO A 1 207 ? 20.145 12.560 60.295 1.00 53.28 207 PRO A O 1
ATOM 1665 N N . SER A 1 208 ? 20.501 11.814 58.202 1.00 28.47 208 SER A N 1
ATOM 1666 C CA . SER A 1 208 ? 21.905 12.242 58.063 1.00 28.47 208 SER A CA 1
ATOM 1667 C C . SER A 1 208 ? 22.410 12.074 56.614 1.00 28.47 208 SER A C 1
ATOM 1669 O O . SER A 1 208 ? 22.278 11.021 56.000 1.00 28.47 208 SER A O 1
ATOM 1671 N N . ARG A 1 209 ? 22.943 13.173 56.058 1.00 29.09 209 ARG A N 1
ATOM 1672 C CA . ARG A 1 209 ? 23.698 13.306 54.785 1.00 29.09 209 ARG A CA 1
ATOM 1673 C C . ARG A 1 209 ? 25.132 12.712 54.932 1.00 29.09 209 ARG A C 1
ATOM 1675 O O . ARG A 1 209 ? 25.513 12.433 56.064 1.00 29.09 209 ARG A O 1
ATOM 1682 N N . PRO A 1 210 ? 26.041 12.819 53.934 1.00 50.97 210 PRO A N 1
ATOM 1683 C CA . PRO A 1 210 ? 25.989 12.395 52.522 1.00 50.97 210 PRO A CA 1
ATOM 1684 C C . PRO A 1 210 ? 27.291 11.656 52.089 1.00 50.97 210 PRO A C 1
ATOM 1686 O O . PRO A 1 210 ? 28.371 12.030 52.530 1.00 50.97 210 PRO A O 1
ATOM 1689 N N . SER A 1 211 ? 27.250 10.725 51.130 1.00 27.67 211 SER A N 1
ATOM 1690 C CA . SER A 1 211 ? 28.420 10.422 50.268 1.00 27.67 211 SER A CA 1
ATOM 1691 C C . SER A 1 211 ? 28.043 9.462 49.133 1.00 27.67 211 SER A C 1
ATOM 1693 O O . SER A 1 211 ? 27.417 8.438 49.361 1.00 27.67 211 SER A O 1
ATOM 1695 N N . ILE A 1 212 ? 28.158 9.938 47.888 1.00 33.19 212 ILE A N 1
ATOM 1696 C CA . ILE A 1 212 ? 29.127 9.494 46.863 1.00 33.19 212 ILE A CA 1
ATOM 1697 C C . ILE A 1 212 ? 28.860 8.069 46.361 1.00 33.19 212 ILE A C 1
ATOM 1699 O O . ILE A 1 212 ? 29.300 7.106 46.965 1.00 33.19 212 ILE A O 1
ATOM 1703 N N . GLU A 1 213 ? 28.186 7.985 45.210 1.00 29.67 213 GLU A N 1
ATOM 1704 C CA . GLU A 1 213 ? 28.665 7.307 43.994 1.00 29.67 213 GLU A CA 1
ATOM 1705 C C . GLU A 1 213 ? 27.689 7.634 42.847 1.00 29.67 213 GLU A C 1
ATOM 1707 O O . GLU A 1 213 ? 26.483 7.398 42.941 1.00 29.67 213 GLU A O 1
ATOM 1712 N N . ARG A 1 214 ? 28.192 8.260 41.772 1.00 32.06 214 ARG A N 1
ATOM 1713 C CA . ARG A 1 214 ? 27.436 8.474 40.528 1.00 32.06 214 ARG A CA 1
ATOM 1714 C C . ARG A 1 214 ? 27.317 7.129 39.817 1.00 32.06 214 ARG A C 1
ATOM 1716 O O . ARG A 1 214 ? 28.116 6.828 38.940 1.00 32.06 214 ARG A O 1
ATOM 1723 N N . ASN A 1 215 ? 26.322 6.343 40.204 1.00 29.00 215 ASN A N 1
ATOM 1724 C CA . ASN A 1 215 ? 25.837 5.247 39.382 1.00 29.00 215 ASN A CA 1
ATOM 1725 C C . ASN A 1 215 ? 24.810 5.810 38.393 1.00 29.00 215 ASN A C 1
ATOM 1727 O O . ASN A 1 215 ? 23.887 6.527 38.788 1.00 29.00 215 ASN A O 1
ATOM 1731 N N . GLU A 1 216 ? 25.014 5.530 37.108 1.00 36.34 216 GLU A N 1
ATOM 1732 C CA . GLU A 1 216 ? 24.112 5.883 36.014 1.00 36.34 216 GLU A CA 1
ATOM 1733 C C . GLU A 1 216 ? 22.679 5.456 36.351 1.00 36.34 216 GLU A C 1
ATOM 1735 O O . GLU A 1 216 ? 22.362 4.273 36.490 1.00 36.34 216 GLU A O 1
ATOM 1740 N N . PHE A 1 217 ? 21.803 6.444 36.517 1.00 37.50 217 PHE A N 1
ATOM 1741 C CA . PHE A 1 217 ? 20.404 6.234 36.856 1.00 37.50 217 PHE A CA 1
ATOM 1742 C C . PHE A 1 217 ? 19.684 5.698 35.611 1.00 37.50 217 PHE A C 1
ATOM 1744 O O . PHE A 1 217 ? 19.223 6.467 34.770 1.00 37.50 217 PHE A O 1
ATOM 1751 N N . ARG A 1 218 ? 19.615 4.370 35.457 1.00 43.88 218 ARG A N 1
ATOM 1752 C CA . ARG A 1 218 ? 18.706 3.750 34.486 1.00 43.88 218 ARG A CA 1
ATOM 1753 C C . ARG A 1 218 ? 17.269 4.071 34.920 1.00 43.88 218 ARG A C 1
ATOM 1755 O O . ARG A 1 218 ? 16.911 3.721 36.047 1.00 43.88 218 ARG A O 1
ATOM 1762 N N . PRO A 1 219 ? 16.448 4.726 34.079 1.00 48.75 219 PRO A N 1
ATOM 1763 C CA . PRO A 1 219 ? 15.040 4.943 34.387 1.00 48.75 219 PRO A CA 1
ATOM 1764 C C . PRO A 1 219 ? 14.368 3.601 34.687 1.00 48.75 219 PRO A C 1
ATOM 1766 O O . PRO A 1 219 ? 14.584 2.620 33.975 1.00 48.75 219 PRO A O 1
ATOM 1769 N N . THR A 1 220 ? 13.564 3.545 35.745 1.00 60.00 220 THR A N 1
ATOM 1770 C CA . THR A 1 220 ? 12.732 2.366 36.024 1.00 60.00 220 THR A CA 1
ATOM 1771 C C . THR A 1 220 ? 11.750 2.155 34.868 1.00 60.00 220 THR A C 1
ATOM 1773 O O . THR A 1 220 ? 11.229 3.119 34.314 1.00 60.00 220 THR A O 1
ATOM 1776 N N . GLN A 1 221 ? 11.485 0.902 34.498 1.00 56.69 221 GLN A N 1
ATOM 1777 C CA . GLN A 1 221 ? 10.608 0.523 33.377 1.00 56.69 221 GLN A CA 1
ATOM 1778 C C . GLN A 1 221 ? 9.245 1.252 33.409 1.00 56.69 221 GLN A C 1
ATOM 1780 O O . GLN A 1 221 ? 8.794 1.780 32.399 1.00 56.69 221 GLN A O 1
ATOM 1785 N N . LEU A 1 222 ? 8.688 1.450 34.609 1.00 57.06 222 LEU A N 1
ATOM 1786 C CA . LEU A 1 222 ? 7.457 2.214 34.867 1.00 57.06 222 LEU A CA 1
ATOM 1787 C C . LEU A 1 222 ? 7.506 3.686 34.416 1.00 57.06 222 LEU A C 1
ATOM 1789 O O . LEU A 1 222 ? 6.499 4.240 33.977 1.00 57.06 222 LEU A O 1
ATOM 1793 N N . GLN A 1 223 ? 8.662 4.339 34.533 1.00 60.66 223 GLN A N 1
ATOM 1794 C CA . GLN A 1 223 ? 8.843 5.725 34.095 1.00 60.66 223 GLN A CA 1
ATOM 1795 C C . GLN A 1 223 ? 8.829 5.827 32.563 1.00 60.66 223 GLN A C 1
ATOM 1797 O O . GLN A 1 223 ? 8.251 6.765 32.012 1.00 60.66 223 GLN A O 1
ATOM 1802 N N . GLN A 1 224 ? 9.424 4.843 31.879 1.00 56.94 224 GLN A N 1
ATOM 1803 C CA . GLN A 1 224 ? 9.398 4.747 30.418 1.00 56.94 224 GLN A CA 1
ATOM 1804 C C . GLN A 1 224 ? 7.988 4.429 29.904 1.00 56.94 224 GLN A C 1
ATOM 1806 O O . GLN A 1 224 ? 7.526 5.075 28.963 1.00 56.94 224 GLN A O 1
ATOM 1811 N N . ASP A 1 225 ? 7.272 3.520 30.567 1.00 57.53 225 ASP A N 1
ATOM 1812 C CA . ASP A 1 225 ? 5.897 3.157 30.210 1.00 57.53 225 ASP A CA 1
ATOM 1813 C C . ASP A 1 225 ? 4.945 4.361 30.309 1.00 57.53 225 ASP A C 1
ATOM 1815 O O . ASP A 1 225 ? 4.139 4.613 29.409 1.00 57.53 225 ASP A O 1
ATOM 1819 N N . PHE A 1 226 ? 5.073 5.170 31.367 1.00 65.19 226 PHE A N 1
ATOM 1820 C CA . PHE A 1 226 ? 4.272 6.385 31.520 1.00 65.19 226 PHE A CA 1
ATOM 1821 C C . PHE A 1 226 ? 4.586 7.431 30.440 1.00 65.19 226 PHE A C 1
ATOM 1823 O O . PHE A 1 226 ? 3.670 7.994 29.830 1.00 65.19 226 PHE A O 1
ATOM 1830 N N . ALA A 1 227 ? 5.871 7.677 30.169 1.00 61.41 227 ALA A N 1
ATOM 1831 C CA . ALA A 1 227 ? 6.300 8.616 29.135 1.00 61.41 227 ALA A CA 1
ATOM 1832 C C . ALA A 1 227 ? 5.778 8.227 27.742 1.00 61.41 227 ALA A C 1
ATOM 1834 O O . ALA A 1 227 ? 5.399 9.098 26.952 1.00 61.41 227 ALA A O 1
ATOM 1835 N N . LEU A 1 228 ? 5.691 6.921 27.466 1.00 55.09 228 LEU A N 1
ATOM 1836 C CA . LEU A 1 228 ? 5.207 6.374 26.196 1.00 55.09 228 LEU A CA 1
ATOM 1837 C C . LEU A 1 228 ? 3.726 6.654 25.996 1.00 55.09 228 LEU A C 1
ATOM 1839 O O . LEU A 1 228 ? 3.310 7.174 24.959 1.00 55.09 228 LEU A O 1
ATOM 1843 N N . LEU A 1 229 ? 2.933 6.362 27.022 1.00 53.69 229 LEU A N 1
ATOM 1844 C CA . LEU A 1 229 ? 1.493 6.590 27.008 1.00 53.69 229 LEU A CA 1
ATOM 1845 C C . LEU A 1 229 ? 1.152 8.078 26.866 1.00 53.69 229 LEU A C 1
ATOM 1847 O O . LEU A 1 229 ? 0.214 8.437 26.148 1.00 53.69 229 LEU A O 1
ATOM 1851 N N . PHE A 1 230 ? 1.923 8.953 27.512 1.00 63.41 230 PHE A N 1
ATOM 1852 C CA . PHE A 1 230 ? 1.732 10.399 27.434 1.00 63.41 230 PHE A CA 1
ATOM 1853 C C . PHE A 1 230 ? 2.014 10.952 26.025 1.00 63.41 230 PHE A C 1
ATOM 1855 O O . PHE A 1 230 ? 1.201 11.693 25.466 1.00 63.41 230 PHE A O 1
ATOM 1862 N N . ALA A 1 231 ? 3.122 10.529 25.415 1.00 56.78 231 ALA A N 1
ATOM 1863 C CA . ALA A 1 231 ? 3.526 10.898 24.060 1.00 56.78 231 ALA A CA 1
ATOM 1864 C C . ALA A 1 231 ? 2.474 10.563 22.991 1.00 56.78 231 ALA A C 1
ATOM 1866 O O . ALA A 1 231 ? 2.092 11.413 22.180 1.00 56.78 231 ALA A O 1
ATOM 1867 N N . ILE A 1 232 ? 1.976 9.324 23.022 1.00 51.47 232 ILE A N 1
ATOM 1868 C CA . ILE A 1 232 ? 0.970 8.810 22.084 1.00 51.47 232 ILE A CA 1
ATOM 1869 C C . ILE A 1 232 ? -0.310 9.658 22.144 1.00 51.47 232 ILE A C 1
ATOM 1871 O O . ILE A 1 232 ? -0.919 9.961 21.115 1.00 51.47 232 ILE A O 1
ATOM 1875 N N . ARG A 1 233 ? -0.700 10.102 23.344 1.00 50.47 233 ARG A N 1
ATOM 1876 C CA . ARG A 1 233 ? -1.938 10.856 23.573 1.00 50.47 233 ARG A CA 1
ATOM 1877 C C . ARG A 1 233 ? -1.908 12.265 22.978 1.00 50.47 233 ARG A C 1
ATOM 1879 O O . ARG A 1 233 ? -2.909 12.711 22.421 1.00 50.47 233 ARG A O 1
ATOM 1886 N N . ILE A 1 234 ? -0.764 12.944 23.053 1.00 57.53 234 ILE A N 1
ATOM 1887 C CA . ILE A 1 234 ? -0.558 14.277 22.461 1.00 57.53 234 ILE A CA 1
ATOM 1888 C C . ILE A 1 234 ? -0.660 14.212 20.929 1.00 57.53 234 ILE A C 1
ATOM 1890 O O . ILE A 1 234 ? -1.344 15.028 20.311 1.00 57.53 234 ILE A O 1
ATOM 1894 N N . ILE A 1 235 ? -0.018 13.214 20.314 1.00 49.25 235 ILE A N 1
ATOM 1895 C CA . ILE A 1 235 ? -0.020 13.019 18.855 1.00 49.25 235 ILE A CA 1
ATOM 1896 C C . ILE A 1 235 ? -1.437 12.715 18.352 1.00 49.25 235 ILE A C 1
ATOM 1898 O O . ILE A 1 235 ? -1.876 13.274 17.346 1.00 49.25 235 ILE A O 1
ATOM 1902 N N . PHE A 1 236 ? -2.174 11.877 19.085 1.00 43.06 236 PHE A N 1
ATOM 1903 C CA . PHE A 1 236 ? -3.564 11.541 18.787 1.00 43.06 236 PHE A CA 1
ATOM 1904 C C . PHE A 1 236 ? -4.485 12.773 18.813 1.00 43.06 236 PHE A C 1
ATOM 1906 O O . PHE A 1 236 ? -5.244 12.985 17.868 1.00 43.06 236 PHE A O 1
ATOM 1913 N N . LEU A 1 237 ? -4.376 13.635 19.830 1.00 45.22 237 LEU A N 1
ATOM 1914 C CA . LEU A 1 237 ? -5.172 14.868 19.934 1.00 45.22 237 LEU A CA 1
ATOM 1915 C C . LEU A 1 237 ? -4.936 15.830 18.757 1.00 45.22 237 LEU A C 1
ATOM 1917 O O . LEU A 1 237 ? -5.893 16.384 18.215 1.00 45.22 237 LEU A O 1
ATOM 1921 N N . GLY A 1 238 ? -3.687 15.973 18.303 1.00 41.56 238 GLY A N 1
ATOM 1922 C CA . GLY A 1 238 ? -3.360 16.783 17.123 1.00 41.56 238 GLY A CA 1
ATOM 1923 C C . GLY A 1 238 ? -3.913 16.218 15.805 1.00 41.56 238 GLY A C 1
ATOM 1924 O O . GLY A 1 238 ? -4.123 16.965 14.849 1.00 41.56 238 GLY A O 1
ATOM 1925 N N . PHE A 1 239 ? -4.170 14.910 15.745 1.00 39.69 239 PHE A N 1
ATOM 1926 C CA . PHE A 1 239 ? -4.771 14.250 14.585 1.00 39.69 239 PHE A CA 1
ATOM 1927 C C . PHE A 1 239 ? -6.303 14.371 14.582 1.00 39.69 239 PHE A C 1
ATOM 1929 O O . PHE A 1 239 ? -6.902 14.580 13.528 1.00 39.69 239 PHE A O 1
ATOM 1936 N N . VAL A 1 240 ? -6.924 14.291 15.764 1.00 38.53 240 VAL A N 1
ATOM 1937 C CA . VAL A 1 240 ? -8.376 14.437 15.967 1.00 38.53 240 VAL A CA 1
ATOM 1938 C C . VAL A 1 240 ? -8.851 15.859 15.658 1.00 38.53 240 VAL A C 1
ATOM 1940 O O . VAL A 1 240 ? -9.842 16.024 14.958 1.00 38.53 240 VAL A O 1
ATOM 1943 N N . GLN A 1 241 ? -8.095 16.895 16.037 1.00 43.81 241 GLN A N 1
ATOM 1944 C CA . GLN A 1 241 ? -8.414 18.286 15.669 1.00 43.81 241 GLN A CA 1
ATOM 1945 C C . GLN A 1 241 ? -8.435 18.553 14.147 1.00 43.81 241 GLN A C 1
ATOM 1947 O O . GLN A 1 241 ? -8.916 19.597 13.718 1.00 43.81 241 GLN A O 1
ATOM 1952 N N . LYS A 1 242 ? -7.921 17.632 13.316 1.00 41.59 242 LYS A N 1
ATOM 1953 C CA . LYS A 1 242 ? -7.864 17.756 11.848 1.00 41.59 242 LYS A CA 1
ATOM 1954 C C . LYS A 1 242 ? -8.922 16.938 11.087 1.00 41.59 242 LYS A C 1
ATOM 1956 O O . LYS A 1 242 ? -8.906 16.971 9.857 1.00 41.59 242 LYS A O 1
ATOM 1961 N N . LYS A 1 243 ? -9.810 16.190 11.756 1.00 41.88 243 LYS A N 1
ATOM 1962 C CA . LYS A 1 243 ? -10.824 15.330 11.108 1.00 41.88 243 LYS A CA 1
ATOM 1963 C C . LYS A 1 243 ? -12.133 15.298 11.919 1.00 41.88 243 LYS A C 1
ATOM 1965 O O . LYS A 1 243 ? -12.256 14.465 12.810 1.00 41.88 243 LYS A O 1
ATOM 1970 N N . ALA A 1 244 ? -13.079 16.184 11.609 1.00 40.53 244 ALA A N 1
ATOM 1971 C CA . ALA A 1 244 ? -14.439 16.173 12.172 1.00 40.53 244 ALA A CA 1
ATOM 1972 C C . ALA A 1 244 ? -15.365 15.151 11.466 1.00 40.53 244 ALA A C 1
ATOM 1974 O O . ALA A 1 244 ? -15.015 14.638 10.399 1.00 40.53 244 ALA A O 1
ATOM 1975 N N . ASP A 1 245 ? -16.509 14.843 12.088 1.00 46.44 245 ASP A N 1
ATOM 1976 C CA . ASP A 1 245 ? -17.446 13.753 11.751 1.00 46.44 245 ASP A CA 1
ATOM 1977 C C . ASP A 1 245 ? -18.598 14.145 10.790 1.00 46.44 245 ASP A C 1
ATOM 1979 O O . ASP A 1 245 ? -18.974 15.312 10.784 1.00 46.44 245 ASP A O 1
ATOM 1983 N N . PRO A 1 246 ? -19.216 13.220 10.015 1.00 45.34 246 PRO A N 1
ATOM 1984 C CA . PRO A 1 246 ? -20.326 13.536 9.103 1.00 45.34 246 PRO A CA 1
ATOM 1985 C C . PRO A 1 246 ? -21.589 14.104 9.768 1.00 45.34 246 PRO A C 1
ATOM 1987 O O . PRO A 1 246 ? -22.189 15.010 9.207 1.00 45.34 246 PRO A O 1
ATOM 1990 N N . GLU A 1 247 ? -21.970 13.647 10.964 1.00 44.97 247 GLU A N 1
ATOM 1991 C CA . GLU A 1 247 ? -23.151 14.185 11.669 1.00 44.97 247 GLU A CA 1
ATOM 1992 C C . GLU A 1 247 ? -22.888 15.597 12.212 1.00 44.97 247 GLU A C 1
ATOM 1994 O O . GLU A 1 247 ? -23.754 16.462 12.143 1.00 44.97 247 GLU A O 1
ATOM 1999 N N . GLU A 1 248 ? -21.660 15.870 12.662 1.00 49.09 248 GLU A N 1
ATOM 2000 C CA . GLU A 1 248 ? -21.227 17.226 13.029 1.00 49.09 248 GLU A CA 1
ATOM 2001 C C . GLU A 1 248 ? -21.183 18.155 11.805 1.00 49.09 248 GLU A C 1
ATOM 2003 O O . GLU A 1 248 ? -21.361 19.365 11.938 1.00 49.09 248 GLU A O 1
ATOM 2008 N N . ILE A 1 249 ? -20.955 17.602 10.608 1.00 44.91 249 ILE A N 1
ATOM 2009 C CA . ILE A 1 249 ? -21.016 18.335 9.339 1.00 44.91 249 ILE A CA 1
ATOM 2010 C C . ILE A 1 249 ? -22.471 18.620 8.957 1.00 44.91 249 ILE A C 1
ATOM 2012 O O . ILE A 1 249 ? -22.769 19.758 8.608 1.00 44.91 249 ILE A O 1
ATOM 2016 N N . ASP A 1 250 ? -23.375 17.646 9.058 1.00 45.22 250 ASP A N 1
ATOM 2017 C CA . ASP A 1 250 ? -24.792 17.833 8.727 1.00 45.22 250 ASP A CA 1
ATOM 2018 C C . ASP A 1 250 ? -25.491 18.779 9.714 1.00 45.22 250 ASP A C 1
ATOM 2020 O O . ASP A 1 250 ? -26.171 19.711 9.283 1.00 45.22 250 ASP A O 1
ATOM 2024 N N . GLU A 1 251 ? -25.235 18.657 11.021 1.00 51.88 251 GLU A N 1
ATOM 2025 C CA . GLU A 1 251 ? -25.711 19.628 12.018 1.00 51.88 251 GLU A CA 1
ATOM 2026 C C . GLU A 1 251 ? -25.131 21.027 11.763 1.00 51.88 251 GLU A C 1
ATOM 2028 O O . GLU A 1 251 ? -25.841 22.032 11.874 1.00 51.88 251 GLU A O 1
ATOM 2033 N N . ALA A 1 252 ? -23.856 21.123 11.367 1.00 52.03 252 ALA A N 1
ATOM 2034 C CA . ALA A 1 252 ? -23.256 22.397 10.988 1.00 52.03 252 ALA A CA 1
ATOM 2035 C C . ALA A 1 252 ? -23.879 22.975 9.708 1.00 52.03 252 ALA A C 1
ATOM 2037 O O . ALA A 1 252 ? -24.042 24.192 9.624 1.00 52.03 252 ALA A O 1
ATOM 2038 N N . LEU A 1 253 ? -24.255 22.143 8.732 1.00 47.62 253 LEU A N 1
ATOM 2039 C CA . LEU A 1 253 ? -24.904 22.554 7.483 1.00 47.62 253 LEU A CA 1
ATOM 2040 C C . LEU A 1 253 ? -26.360 22.984 7.703 1.00 47.62 253 LEU A C 1
ATOM 2042 O O . LEU A 1 253 ? -26.790 23.997 7.140 1.00 47.62 253 LEU A O 1
ATOM 2046 N N . GLU A 1 254 ? -27.110 22.288 8.554 1.00 54.91 254 GLU A N 1
ATOM 2047 C CA . GLU A 1 254 ? -28.460 22.697 8.954 1.00 54.91 254 GLU A CA 1
ATOM 2048 C C . GLU A 1 254 ? -28.421 24.003 9.751 1.00 54.91 254 GLU A C 1
ATOM 2050 O O . GLU A 1 254 ? -29.135 24.954 9.417 1.00 54.91 254 GLU A O 1
ATOM 2055 N N . ALA A 1 255 ? -27.518 24.115 10.730 1.00 56.62 255 ALA A N 1
ATOM 2056 C CA . ALA A 1 255 ? -27.305 25.349 11.482 1.00 56.62 255 ALA A CA 1
ATOM 2057 C C . ALA A 1 255 ? -26.856 26.506 10.573 1.00 56.62 255 ALA A C 1
ATOM 2059 O O . ALA A 1 255 ? -27.292 27.648 10.744 1.00 56.62 255 ALA A O 1
ATOM 2060 N N . PHE A 1 256 ? -26.020 26.226 9.571 1.00 54.31 256 PHE A N 1
ATOM 2061 C CA . PHE A 1 256 ? -25.598 27.192 8.559 1.00 54.31 256 PHE A CA 1
ATOM 2062 C C . PHE A 1 256 ? -26.781 27.673 7.709 1.00 54.31 256 PHE A C 1
ATOM 2064 O O . PHE A 1 256 ? -26.952 28.881 7.536 1.00 54.31 256 PHE A O 1
ATOM 2071 N N . THR A 1 257 ? -27.641 26.758 7.261 1.00 54.25 257 THR A N 1
ATOM 2072 C CA . THR A 1 257 ? -28.839 27.052 6.458 1.00 54.25 257 THR A CA 1
ATOM 2073 C C . THR A 1 257 ? -29.859 27.877 7.248 1.00 54.25 257 THR A C 1
ATOM 2075 O O . THR A 1 257 ? -30.355 28.894 6.758 1.00 54.25 257 THR A O 1
ATOM 2078 N N . HIS A 1 258 ? -30.114 27.514 8.508 1.00 62.19 258 HIS A N 1
ATOM 2079 C CA . HIS A 1 258 ? -31.026 28.250 9.388 1.00 62.19 258 HIS A CA 1
ATOM 2080 C C . HIS A 1 258 ? -30.519 29.668 9.696 1.00 62.19 258 HIS A C 1
ATOM 2082 O O . HIS A 1 258 ? -31.293 30.627 9.719 1.00 62.19 258 HIS A O 1
ATOM 2088 N N . ARG A 1 259 ? -29.202 29.815 9.887 1.00 62.66 259 ARG A N 1
ATOM 2089 C CA . ARG A 1 259 ? -28.530 31.098 10.134 1.00 62.66 259 ARG A CA 1
ATOM 2090 C C . ARG A 1 259 ? -28.523 32.006 8.897 1.00 62.66 259 ARG A C 1
ATOM 2092 O O . ARG A 1 259 ? -28.635 33.220 9.056 1.00 62.66 259 ARG A O 1
ATOM 2099 N N . LEU A 1 260 ? -28.424 31.440 7.690 1.00 59.00 260 LEU A N 1
ATOM 2100 C CA . LEU A 1 260 ? -28.561 32.170 6.422 1.00 59.00 260 LEU A CA 1
ATOM 2101 C C . LEU A 1 260 ? -29.990 32.683 6.205 1.00 59.00 260 LEU A C 1
ATOM 2103 O O . LEU A 1 260 ? -30.167 33.828 5.804 1.00 59.00 260 LEU A O 1
ATOM 2107 N N . ALA A 1 261 ? -31.003 31.865 6.507 1.00 62.19 261 ALA A N 1
ATOM 2108 C CA . ALA A 1 261 ? -32.410 32.223 6.315 1.00 62.19 261 ALA A CA 1
ATOM 2109 C C . ALA A 1 261 ? -32.900 33.352 7.247 1.00 62.19 261 ALA A C 1
ATOM 2111 O O . ALA A 1 261 ? -33.856 34.048 6.915 1.00 62.19 261 ALA A O 1
ATOM 2112 N N . GLN A 1 262 ? -32.261 33.539 8.409 1.00 59.69 262 GLN A N 1
ATOM 2113 C CA . GLN A 1 262 ? -32.657 34.534 9.417 1.00 59.69 262 GLN A CA 1
ATOM 2114 C C . GLN A 1 262 ? -31.885 35.863 9.346 1.00 59.69 262 GLN A C 1
ATOM 2116 O O . GLN A 1 262 ? -32.288 36.833 9.989 1.00 59.69 262 GLN A O 1
ATOM 2121 N N . LYS A 1 263 ? -30.770 35.941 8.610 1.00 57.12 263 LYS A N 1
ATOM 2122 C CA . LYS A 1 263 ? -29.947 37.159 8.531 1.00 57.12 263 LYS A CA 1
ATOM 2123 C C . LYS A 1 263 ? -30.317 38.013 7.318 1.00 57.12 263 LYS A C 1
ATOM 2125 O O . LYS A 1 263 ? -30.116 37.598 6.186 1.00 57.12 263 LYS A O 1
ATOM 2130 N N . GLU A 1 264 ? -30.707 39.269 7.552 1.00 53.56 264 GLU A N 1
ATOM 2131 C CA . GLU A 1 264 ? -30.892 40.268 6.481 1.00 53.56 264 GLU A CA 1
ATOM 2132 C C . GLU A 1 264 ? -29.573 40.682 5.791 1.00 53.56 264 GLU A C 1
ATOM 2134 O O . GLU A 1 264 ? -29.598 41.201 4.676 1.00 53.56 264 GLU A O 1
ATOM 2139 N N . LYS A 1 265 ? -28.406 40.461 6.426 1.00 52.91 265 LYS A N 1
ATOM 2140 C CA . LYS A 1 265 ? -27.070 40.747 5.861 1.00 52.91 265 LYS A CA 1
ATOM 2141 C C . LYS A 1 265 ? -26.055 39.646 6.184 1.00 52.91 265 LYS A C 1
ATOM 2143 O O . LYS A 1 265 ? -25.849 39.295 7.347 1.00 52.91 265 LYS A O 1
ATOM 2148 N N . LEU A 1 266 ? -25.408 39.138 5.138 1.00 56.75 266 LEU A N 1
ATOM 2149 C CA . LEU A 1 266 ? -24.470 38.009 5.154 1.00 56.75 266 LEU A CA 1
ATOM 2150 C C . LEU A 1 266 ? -23.028 38.456 5.436 1.00 56.75 266 LEU A C 1
ATOM 2152 O O . LEU A 1 266 ? -22.649 39.561 5.047 1.00 56.75 266 LEU A O 1
ATOM 2156 N N . ASP A 1 267 ? -22.224 37.605 6.090 1.00 58.12 267 ASP A N 1
ATOM 2157 C CA . ASP A 1 267 ? -20.778 37.828 6.264 1.00 58.12 267 ASP A CA 1
ATOM 2158 C C . ASP A 1 267 ? -20.018 37.361 5.002 1.00 58.12 267 ASP A C 1
ATOM 2160 O O . ASP A 1 267 ? -19.915 36.153 4.769 1.00 58.12 267 ASP A O 1
ATOM 2164 N N . PRO A 1 268 ? -19.433 38.271 4.196 1.00 54.72 268 PRO A N 1
ATOM 2165 C CA . PRO A 1 268 ? -18.857 37.934 2.891 1.00 54.72 268 PRO A CA 1
ATOM 2166 C C . PRO A 1 268 ? -17.648 36.989 2.931 1.00 54.72 268 PRO A C 1
ATOM 2168 O O . PRO A 1 268 ? -17.237 36.496 1.879 1.00 54.72 268 PRO A O 1
ATOM 2171 N N . ARG A 1 269 ? -17.028 36.772 4.103 1.00 48.22 269 ARG A N 1
ATOM 2172 C CA . ARG A 1 269 ? -15.836 35.913 4.234 1.00 48.22 269 ARG A CA 1
ATOM 2173 C C . ARG A 1 269 ? -16.160 34.436 4.433 1.00 48.22 269 ARG A C 1
ATOM 2175 O O . ARG A 1 269 ? -15.328 33.604 4.084 1.00 48.22 269 ARG A O 1
ATOM 2182 N N . HIS A 1 270 ? -17.332 34.115 4.974 1.00 47.72 270 HIS A N 1
ATOM 2183 C CA . HIS A 1 270 ? -17.687 32.739 5.345 1.00 47.72 270 HIS A CA 1
ATOM 2184 C C . HIS A 1 270 ? -19.055 32.295 4.810 1.00 47.72 270 HIS A C 1
ATOM 2186 O O . HIS A 1 270 ? -19.281 31.098 4.661 1.00 47.72 270 HIS A O 1
ATOM 2192 N N . ASP A 1 271 ? -19.931 33.237 4.448 1.00 55.28 271 ASP A N 1
ATOM 2193 C CA . ASP A 1 271 ? -21.295 32.967 4.001 1.00 55.28 271 ASP A CA 1
ATOM 2194 C C . ASP A 1 271 ? -21.452 33.451 2.540 1.00 55.28 271 ASP A C 1
ATOM 2196 O O . ASP A 1 271 ? -21.698 34.631 2.283 1.00 55.28 271 ASP A O 1
ATOM 2200 N N . ARG A 1 272 ? -21.270 32.556 1.554 1.00 56.28 272 ARG A N 1
ATOM 2201 C CA . ARG A 1 272 ? -21.398 32.875 0.115 1.00 56.28 272 ARG A CA 1
ATOM 2202 C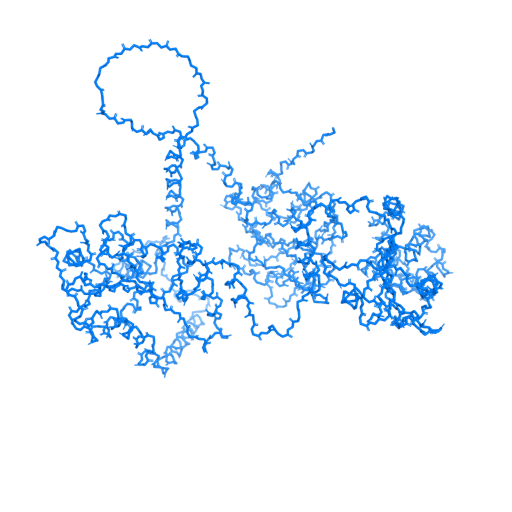 C . ARG A 1 272 ? -22.665 32.267 -0.480 1.00 56.28 272 ARG A C 1
ATOM 2204 O O . ARG A 1 272 ? -22.783 31.050 -0.577 1.00 56.28 272 ARG A O 1
ATOM 2211 N N . ILE A 1 273 ? -23.576 33.128 -0.928 1.00 57.75 273 ILE A N 1
ATOM 2212 C CA . ILE A 1 273 ? -24.719 32.745 -1.759 1.00 57.75 273 ILE A CA 1
ATOM 2213 C C . ILE A 1 273 ? -24.349 33.021 -3.211 1.00 57.75 273 ILE A C 1
ATOM 2215 O O . ILE A 1 273 ? -24.017 34.149 -3.571 1.00 57.75 273 ILE A O 1
ATOM 2219 N N . TYR A 1 274 ? -24.396 31.982 -4.037 1.00 62.66 274 TYR A N 1
ATOM 2220 C CA . TYR A 1 274 ? -24.134 32.101 -5.462 1.00 62.66 274 TYR A CA 1
ATOM 2221 C C . TYR A 1 274 ? -25.398 32.562 -6.188 1.00 62.66 274 TYR A C 1
ATOM 2223 O O . TYR A 1 274 ? -26.442 31.911 -6.122 1.00 62.66 274 TYR A O 1
ATOM 2231 N N . VAL A 1 275 ? -25.307 33.694 -6.883 1.00 70.44 275 VAL A N 1
ATOM 2232 C CA . VAL A 1 275 ? -26.392 34.207 -7.719 1.00 70.44 275 VAL A CA 1
ATOM 2233 C C . VAL A 1 275 ? -26.288 33.527 -9.077 1.00 70.44 275 VAL A C 1
ATOM 2235 O O . VAL A 1 275 ? -25.447 33.869 -9.896 1.00 70.44 275 VAL A O 1
ATOM 2238 N N . ILE A 1 276 ? -27.152 32.540 -9.310 1.00 64.75 276 ILE A N 1
ATOM 2239 C CA . ILE A 1 276 ? -27.089 31.660 -10.490 1.00 64.75 276 ILE A CA 1
ATOM 2240 C C . ILE A 1 276 ? -27.165 32.452 -11.807 1.00 64.75 276 ILE A C 1
ATOM 2242 O O . ILE A 1 276 ? -26.567 32.050 -12.793 1.00 64.75 276 ILE A O 1
ATOM 2246 N N . LYS A 1 277 ? -27.852 33.604 -11.824 1.00 71.94 277 LYS A N 1
ATOM 2247 C CA . LYS A 1 277 ? -27.945 34.485 -13.004 1.00 71.94 277 LYS A CA 1
ATOM 2248 C C . LYS A 1 277 ? -26.606 35.081 -13.441 1.00 71.94 277 LYS A C 1
ATOM 2250 O O . LYS A 1 277 ? -26.484 35.452 -14.601 1.00 71.94 277 LYS A O 1
ATOM 2255 N N . ASP A 1 278 ? -25.650 35.173 -12.522 1.00 73.00 278 ASP A N 1
ATOM 2256 C CA . ASP A 1 278 ? -24.336 35.770 -12.761 1.00 73.00 278 ASP A CA 1
ATOM 2257 C C . ASP A 1 278 ? -23.315 34.719 -13.228 1.00 73.00 278 ASP A C 1
ATOM 2259 O O . ASP A 1 278 ? -22.136 35.025 -13.380 1.00 73.00 278 ASP A O 1
ATOM 2263 N N . PHE A 1 279 ? -23.742 33.464 -13.405 1.00 74.62 279 PHE A N 1
ATOM 2264 C CA . PHE A 1 279 ? -22.888 32.401 -13.920 1.00 74.62 279 PHE A CA 1
ATOM 2265 C C . PHE A 1 279 ? -22.772 32.529 -15.440 1.00 74.62 279 PHE A C 1
ATOM 2267 O O . PHE A 1 279 ? -23.710 32.969 -16.100 1.00 74.62 279 PHE A O 1
ATOM 2274 N N . ASP A 1 280 ? -21.640 32.102 -15.998 1.00 76.81 280 ASP A N 1
ATOM 2275 C CA . ASP A 1 280 ? -21.393 32.179 -17.444 1.00 76.81 280 ASP A CA 1
ATOM 2276 C C . ASP A 1 280 ? -22.365 31.298 -18.257 1.00 76.81 280 ASP A C 1
ATOM 2278 O O . ASP A 1 280 ? -22.736 31.647 -19.376 1.00 76.81 280 ASP A O 1
ATOM 2282 N N . ASP A 1 281 ? -22.824 30.181 -17.677 1.00 79.56 281 ASP A N 1
ATOM 2283 C CA . ASP A 1 281 ? -23.881 29.324 -18.232 1.00 79.56 281 ASP A CA 1
ATOM 2284 C C . ASP A 1 281 ? -24.861 28.863 -17.131 1.00 79.56 281 ASP A C 1
ATOM 2286 O O . ASP A 1 281 ? -24.764 27.743 -16.609 1.00 79.56 281 ASP A O 1
ATOM 2290 N N . PRO A 1 282 ? -25.815 29.726 -16.737 1.00 75.31 282 PRO A N 1
ATOM 2291 C CA . PRO A 1 282 ? -26.784 29.427 -15.686 1.00 75.31 282 PRO A CA 1
ATOM 2292 C C . PRO A 1 282 ? -27.663 28.224 -16.033 1.00 75.31 282 PRO A C 1
ATOM 2294 O O . PRO A 1 282 ? -27.992 27.406 -15.172 1.00 75.31 282 PRO A O 1
ATOM 2297 N N . GLU A 1 283 ? -28.047 28.114 -17.306 1.00 82.12 283 GLU A N 1
ATOM 2298 C CA . GLU A 1 283 ? -28.935 27.061 -17.788 1.00 82.12 283 GLU A CA 1
ATOM 2299 C C . GLU A 1 283 ? -28.214 25.717 -17.873 1.00 82.12 283 GLU A C 1
ATOM 2301 O O . GLU A 1 283 ? -28.788 24.703 -17.470 1.00 82.12 283 GLU A O 1
ATOM 2306 N N . GLY A 1 284 ? -26.953 25.694 -18.319 1.00 83.75 284 GLY A N 1
ATOM 2307 C CA . GLY A 1 284 ? -26.100 24.507 -18.287 1.00 83.75 284 GLY A CA 1
ATOM 2308 C C . GLY A 1 284 ? -25.854 24.009 -16.868 1.00 83.75 284 GLY A C 1
ATOM 2309 O O . GLY A 1 284 ? -26.119 22.842 -16.589 1.00 83.75 284 GLY A O 1
ATOM 2310 N N . PHE A 1 285 ? -25.482 24.896 -15.940 1.00 80.38 285 PHE A N 1
ATOM 2311 C CA . PHE A 1 285 ? -25.313 24.538 -14.527 1.00 80.38 285 PHE A CA 1
ATOM 2312 C C .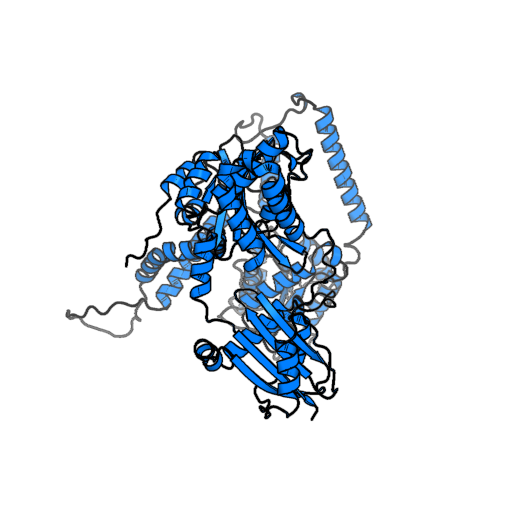 PHE A 1 285 ? -26.594 23.935 -13.931 1.00 80.38 285 PHE A C 1
ATOM 2314 O O . PHE A 1 285 ? -26.570 22.864 -13.323 1.00 80.38 285 PHE A O 1
ATOM 2321 N N . LEU A 1 286 ? -27.746 24.579 -14.149 1.00 81.06 286 LEU A N 1
ATOM 2322 C CA . LEU A 1 286 ? -29.030 24.059 -13.677 1.00 81.06 286 LEU A CA 1
ATOM 2323 C C . LEU A 1 286 ? -29.427 22.755 -14.373 1.00 81.06 286 LEU A C 1
ATOM 2325 O O . LEU A 1 286 ? -30.110 21.923 -13.774 1.00 81.06 286 LEU A O 1
ATOM 2329 N N . ARG A 1 287 ? -29.074 22.566 -15.646 1.00 88.69 287 ARG A N 1
ATOM 2330 C CA . ARG A 1 287 ? -29.305 21.311 -16.370 1.00 88.69 287 ARG A CA 1
ATOM 2331 C C . ARG A 1 287 ? -28.461 20.185 -15.780 1.00 88.69 287 ARG A C 1
ATOM 2333 O O . ARG A 1 287 ? -29.002 19.105 -15.571 1.00 88.69 287 ARG A O 1
ATOM 2340 N N . ASP A 1 288 ? -27.201 20.441 -15.459 1.00 83.31 288 ASP A N 1
ATOM 2341 C CA . ASP A 1 288 ? -26.288 19.436 -14.917 1.00 83.31 288 ASP A CA 1
ATOM 2342 C C . ASP A 1 288 ? -26.691 19.051 -13.484 1.00 83.31 288 ASP A C 1
ATOM 2344 O O . ASP A 1 288 ? -26.842 17.868 -13.194 1.00 83.31 288 ASP A O 1
ATOM 2348 N N . VAL A 1 289 ? -27.061 20.019 -12.633 1.00 81.00 289 VAL A N 1
ATOM 2349 C CA . VAL A 1 289 ? -27.647 19.741 -11.303 1.00 81.00 289 VAL A CA 1
ATOM 2350 C C . VAL A 1 289 ? -28.943 18.932 -11.418 1.00 81.00 289 VAL A C 1
ATOM 2352 O O . VAL A 1 289 ? -29.185 18.012 -10.635 1.00 81.00 289 VAL A O 1
ATOM 2355 N N . ARG A 1 290 ? -29.798 19.245 -12.402 1.00 89.62 290 ARG A N 1
ATOM 2356 C CA . ARG A 1 290 ? -31.014 18.461 -12.672 1.00 89.62 290 ARG A CA 1
ATOM 2357 C C . ARG A 1 290 ? -30.684 17.050 -13.163 1.00 89.62 290 ARG A C 1
ATOM 2359 O O . ARG A 1 290 ? -31.389 16.120 -12.779 1.00 89.62 290 ARG A O 1
ATOM 2366 N N . SER A 1 291 ? -29.634 16.889 -13.966 1.00 90.31 291 SER A N 1
ATOM 2367 C CA . SER A 1 291 ? -29.138 15.593 -14.437 1.00 90.31 291 SER A CA 1
ATOM 2368 C C . SER A 1 291 ? -28.597 14.751 -13.283 1.00 90.31 291 SER A C 1
ATOM 2370 O O . SER A 1 291 ? -28.985 13.593 -13.145 1.00 90.31 291 SER A O 1
ATOM 2372 N N . ASP A 1 292 ? -27.789 15.337 -12.400 1.00 84.69 292 ASP A N 1
ATOM 2373 C CA . ASP A 1 292 ? -27.276 14.669 -11.203 1.00 84.69 292 ASP A CA 1
ATOM 2374 C C . ASP A 1 292 ? -28.414 14.275 -10.264 1.00 84.69 292 ASP A C 1
ATOM 2376 O O . ASP A 1 292 ? -28.477 13.140 -9.796 1.00 84.69 292 ASP A O 1
ATOM 2380 N N . LEU A 1 293 ? -29.378 15.173 -10.044 1.00 87.50 293 LEU A N 1
ATOM 2381 C CA . LEU A 1 293 ? -30.566 14.859 -9.257 1.00 87.50 293 LEU A CA 1
ATOM 2382 C C . LEU A 1 293 ? -31.383 13.729 -9.896 1.00 87.50 293 LEU A C 1
ATOM 2384 O O . LEU A 1 293 ? -31.896 12.873 -9.178 1.00 87.50 293 LEU A O 1
ATOM 2388 N N . ALA A 1 294 ? -31.516 13.709 -11.224 1.00 93.00 294 ALA A N 1
ATOM 2389 C CA . ALA A 1 294 ? -32.196 12.633 -11.938 1.00 93.00 294 ALA A CA 1
ATOM 2390 C C . ALA A 1 294 ? -31.448 11.300 -11.787 1.00 93.00 294 ALA A C 1
ATOM 2392 O O . ALA A 1 294 ? -32.078 10.289 -11.485 1.00 93.00 294 ALA A O 1
ATOM 2393 N N . LEU A 1 295 ? -30.118 11.305 -11.905 1.00 89.88 295 LEU A N 1
ATOM 2394 C CA . LEU A 1 295 ? -29.273 10.133 -11.685 1.00 89.88 295 LEU A CA 1
ATOM 2395 C C . LEU A 1 295 ? -29.387 9.618 -10.246 1.00 89.88 295 LEU A C 1
ATOM 2397 O O . LEU A 1 295 ? -29.578 8.425 -10.040 1.00 89.88 295 LEU A O 1
ATOM 2401 N N . LEU A 1 296 ? -29.309 10.498 -9.247 1.00 86.56 296 LEU A N 1
ATOM 2402 C CA . LEU A 1 296 ? -29.433 10.124 -7.837 1.00 86.56 296 LEU A CA 1
ATOM 2403 C C . LEU A 1 296 ? -30.830 9.591 -7.515 1.00 86.56 296 LEU A C 1
ATOM 2405 O O . LEU A 1 296 ? -30.954 8.605 -6.793 1.00 86.56 296 LEU A O 1
ATOM 2409 N N . LYS A 1 297 ? -31.881 10.189 -8.089 1.00 91.75 297 LYS A N 1
ATOM 2410 C CA . LYS A 1 297 ? -33.251 9.667 -7.985 1.00 91.75 297 LYS A CA 1
ATOM 2411 C C . LYS A 1 297 ? -33.381 8.295 -8.631 1.00 91.75 297 LYS A C 1
ATOM 2413 O O . LYS A 1 297 ? -34.036 7.434 -8.057 1.00 91.75 297 LYS A O 1
ATOM 2418 N N . GLU A 1 298 ? -32.748 8.080 -9.778 1.00 92.94 298 GLU A N 1
ATOM 2419 C CA . GLU A 1 298 ? -32.747 6.790 -10.464 1.00 92.94 298 GLU A CA 1
ATOM 2420 C C . GLU A 1 298 ? -31.978 5.728 -9.671 1.00 92.94 298 GLU A C 1
ATOM 2422 O O . GLU A 1 298 ? -32.468 4.616 -9.497 1.00 92.94 298 GLU A O 1
ATOM 2427 N N . ILE A 1 299 ? -30.812 6.069 -9.117 1.00 88.88 299 ILE A N 1
ATOM 2428 C CA . ILE A 1 299 ? -30.068 5.186 -8.210 1.00 88.88 299 ILE A CA 1
ATOM 2429 C C . ILE A 1 299 ? -30.929 4.852 -6.992 1.00 88.88 299 ILE A C 1
ATOM 2431 O O . ILE A 1 299 ? -31.068 3.680 -6.659 1.00 88.88 299 ILE A O 1
ATOM 2435 N N . ASN A 1 300 ? -31.546 5.852 -6.361 1.00 84.81 300 ASN A N 1
ATOM 2436 C CA . ASN A 1 300 ? -32.414 5.639 -5.209 1.00 84.81 300 ASN A CA 1
ATOM 2437 C C . ASN A 1 300 ? -33.615 4.749 -5.560 1.00 84.81 300 ASN A C 1
ATOM 2439 O O . ASN A 1 300 ? -33.902 3.815 -4.820 1.00 84.81 300 ASN A O 1
ATOM 2443 N N . ARG A 1 301 ? -34.266 4.974 -6.710 1.00 93.19 301 ARG A N 1
ATOM 2444 C CA . ARG A 1 301 ? -35.354 4.125 -7.216 1.00 93.19 301 ARG A CA 1
ATOM 2445 C C . ARG A 1 301 ? -34.883 2.683 -7.389 1.00 93.19 301 ARG A C 1
ATOM 2447 O O . ARG A 1 301 ? -35.506 1.777 -6.852 1.00 93.19 301 ARG A O 1
ATOM 2454 N N . ARG A 1 302 ? -33.753 2.467 -8.069 1.00 90.00 302 ARG A N 1
ATOM 2455 C CA . ARG A 1 302 ? -33.180 1.128 -8.272 1.00 90.00 302 ARG A CA 1
ATOM 2456 C C . ARG A 1 302 ? -32.824 0.448 -6.954 1.00 90.00 302 ARG A C 1
ATOM 2458 O O . ARG A 1 302 ? -33.061 -0.741 -6.814 1.00 90.00 302 ARG A O 1
ATOM 2465 N N . VAL A 1 303 ? -32.267 1.179 -5.990 1.00 83.75 303 VAL A N 1
ATOM 2466 C CA . VAL A 1 303 ? -31.951 0.642 -4.656 1.00 83.75 303 VAL A CA 1
ATOM 2467 C C . VAL A 1 303 ? -33.226 0.284 -3.890 1.00 83.75 303 VAL A C 1
ATOM 2469 O O . VAL A 1 303 ? -33.264 -0.760 -3.245 1.00 83.75 303 VAL A O 1
ATOM 2472 N N . GLN A 1 304 ? -34.275 1.105 -3.987 1.00 85.06 304 GLN A N 1
ATOM 2473 C CA . GLN A 1 304 ? -35.580 0.822 -3.386 1.00 85.06 304 GLN A CA 1
ATOM 2474 C C . GLN A 1 304 ? -36.236 -0.420 -4.006 1.00 85.06 304 GLN A C 1
ATOM 2476 O O . GLN A 1 304 ? -36.751 -1.254 -3.271 1.00 85.06 304 GLN A O 1
ATOM 2481 N N . GLU A 1 305 ? -36.149 -0.587 -5.327 1.00 89.50 305 GLU A N 1
ATOM 2482 C CA . GLU A 1 305 ? -36.678 -1.753 -6.058 1.00 89.50 305 GLU A CA 1
ATOM 2483 C C . GLU A 1 305 ? -35.986 -3.069 -5.716 1.00 89.50 305 GLU A C 1
ATOM 2485 O O . GLU A 1 305 ? -36.573 -4.133 -5.880 1.00 89.50 305 GLU A O 1
ATOM 2490 N N . LEU A 1 306 ? -34.742 -3.011 -5.239 1.00 83.06 306 LEU A N 1
ATOM 2491 C CA . LEU A 1 306 ? -34.041 -4.196 -4.756 1.00 83.06 306 LEU A CA 1
ATOM 2492 C C . LEU A 1 306 ? -34.570 -4.683 -3.401 1.00 83.06 306 LEU A C 1
ATOM 2494 O O . LEU A 1 306 ? -34.203 -5.781 -2.992 1.00 83.06 306 LEU A O 1
ATOM 2498 N N . GLU A 1 307 ? -35.366 -3.871 -2.692 1.00 83.44 307 GLU A N 1
ATOM 2499 C CA . GLU A 1 307 ? -35.988 -4.221 -1.408 1.00 83.44 307 GLU A CA 1
ATOM 2500 C C . GLU A 1 307 ? -35.001 -4.839 -0.394 1.00 83.44 307 GLU A C 1
ATOM 2502 O O . GLU A 1 307 ? -35.347 -5.705 0.410 1.00 83.44 307 GLU A O 1
ATOM 2507 N N . LEU A 1 308 ? -33.745 -4.368 -0.411 1.00 75.19 308 LEU A N 1
ATOM 2508 C CA . LEU A 1 308 ? -32.613 -4.987 0.300 1.00 75.19 308 LEU A CA 1
ATOM 2509 C C . LEU A 1 308 ? -32.810 -5.093 1.822 1.00 75.19 308 LEU A C 1
ATOM 2511 O O . LEU A 1 308 ? -32.143 -5.883 2.483 1.00 75.19 308 LEU A O 1
ATOM 2515 N N . VAL A 1 309 ? -33.699 -4.273 2.384 1.00 78.69 309 VAL A N 1
ATOM 2516 C CA . VAL A 1 309 ? -33.991 -4.203 3.824 1.00 78.69 309 VAL A CA 1
ATOM 2517 C C . VAL A 1 309 ? -35.173 -5.074 4.252 1.00 78.69 309 VAL A C 1
ATOM 2519 O O . VAL A 1 309 ? -35.296 -5.371 5.449 1.00 78.69 309 VAL A O 1
ATOM 2522 N N . SER A 1 310 ? -36.020 -5.478 3.298 1.00 77.69 310 SER A N 1
ATOM 2523 C CA . SER A 1 310 ? -37.244 -6.250 3.536 1.00 77.69 310 SER A CA 1
ATOM 2524 C C . SER A 1 310 ? -36.916 -7.659 4.030 1.00 77.69 310 SER A C 1
ATOM 2526 O O . SER A 1 310 ? -37.516 -8.122 4.995 1.00 77.69 310 SER A O 1
ATOM 2528 N N . HIS A 1 311 ? -35.895 -8.288 3.440 1.00 74.75 311 HIS A N 1
ATOM 2529 C CA . HIS A 1 311 ? -35.383 -9.607 3.824 1.00 74.75 311 HIS A CA 1
ATOM 2530 C C . HIS A 1 311 ? -33.870 -9.517 4.012 1.00 74.75 311 HIS A C 1
ATOM 2532 O O . HIS A 1 311 ? -33.094 -9.805 3.104 1.00 74.75 311 HIS A O 1
ATOM 2538 N N . ASP A 1 312 ? -33.457 -9.034 5.184 1.00 85.31 312 ASP A N 1
ATOM 2539 C CA . ASP A 1 312 ? -32.047 -8.854 5.526 1.00 85.31 312 ASP A CA 1
ATOM 2540 C C . ASP A 1 312 ? -31.515 -10.112 6.245 1.00 85.31 312 ASP A C 1
ATOM 2542 O O . ASP A 1 312 ? -31.689 -10.231 7.468 1.00 85.31 312 ASP A O 1
ATOM 2546 N N . PRO A 1 313 ? -30.828 -11.034 5.538 1.00 84.44 313 PRO A N 1
ATOM 2547 C CA . PRO A 1 313 ? -30.334 -12.278 6.131 1.00 84.44 313 PRO A CA 1
ATOM 2548 C C . PRO A 1 313 ? -29.300 -12.023 7.235 1.00 84.44 313 PRO A C 1
ATOM 2550 O O . PRO A 1 313 ? -29.085 -12.861 8.113 1.00 84.44 313 PRO A O 1
ATOM 2553 N N . LYS A 1 314 ? -28.646 -10.853 7.225 1.00 87.25 314 LYS A N 1
ATOM 2554 C CA . LYS A 1 314 ? -27.676 -10.477 8.251 1.00 87.25 314 LYS A CA 1
ATOM 2555 C C . LYS A 1 314 ? -28.377 -10.175 9.572 1.00 87.25 314 LYS A C 1
ATOM 2557 O O . LYS A 1 314 ? -27.874 -10.574 10.624 1.00 87.25 314 LYS A O 1
ATOM 2562 N N . VAL A 1 315 ? -29.541 -9.525 9.528 1.00 90.50 315 VAL A N 1
ATOM 2563 C CA . VAL A 1 315 ? -30.351 -9.284 10.730 1.00 90.50 315 VAL A CA 1
ATOM 2564 C C . VAL A 1 315 ? -30.988 -10.571 11.239 1.00 90.50 315 VAL A C 1
ATOM 2566 O O . VAL A 1 315 ? -30.974 -10.807 12.444 1.00 90.50 315 VAL A O 1
ATOM 2569 N N . GLU A 1 316 ? -31.470 -11.443 10.356 1.00 89.44 316 GLU A N 1
ATOM 2570 C CA . GLU A 1 316 ? -31.979 -12.762 10.762 1.00 89.44 316 GLU A CA 1
ATOM 2571 C C . GLU A 1 316 ? -30.907 -13.554 11.521 1.00 89.44 316 GLU A C 1
ATOM 2573 O O . GLU A 1 316 ? -31.132 -14.046 12.630 1.00 89.44 316 GLU A O 1
ATOM 2578 N N . ARG A 1 317 ? -29.682 -13.576 10.982 1.00 90.06 317 ARG A N 1
ATOM 2579 C CA . ARG A 1 317 ? -28.546 -14.235 11.627 1.00 90.06 317 ARG A CA 1
ATOM 2580 C C . ARG A 1 317 ? -28.127 -13.563 12.937 1.00 90.06 317 ARG A C 1
ATOM 2582 O O . ARG A 1 317 ? -27.658 -14.260 13.843 1.00 90.06 317 ARG A O 1
ATOM 2589 N N . LEU A 1 318 ? -28.282 -12.239 13.049 1.00 92.12 318 LEU A N 1
ATOM 2590 C CA . LEU A 1 318 ? -28.080 -11.485 14.291 1.00 92.12 318 LEU A CA 1
ATOM 2591 C C . LEU A 1 318 ? -29.081 -11.906 15.363 1.00 92.12 318 LEU A C 1
ATOM 2593 O O . LEU A 1 318 ? -28.664 -12.166 16.488 1.00 92.12 318 LEU A O 1
ATOM 2597 N N . ILE A 1 319 ? -30.365 -12.007 15.021 1.00 92.44 319 ILE A N 1
ATOM 2598 C CA . ILE A 1 319 ? -31.417 -12.443 15.947 1.00 92.44 319 ILE A CA 1
ATOM 2599 C C . ILE A 1 319 ? -31.149 -13.881 16.408 1.00 92.44 319 ILE A C 1
ATOM 2601 O O . ILE A 1 319 ? -31.198 -14.162 17.605 1.00 92.44 319 ILE A O 1
ATOM 2605 N N . GLU A 1 320 ? -30.763 -14.774 15.493 1.00 90.12 320 GLU A N 1
ATOM 2606 C CA . GLU A 1 320 ? -30.379 -16.148 15.833 1.00 90.12 320 GLU A CA 1
ATOM 2607 C C . GLU A 1 320 ? -29.161 -16.190 16.778 1.00 90.12 320 GLU A C 1
ATOM 2609 O O . GLU A 1 320 ? -29.152 -16.920 17.770 1.00 90.12 320 GLU A O 1
ATOM 2614 N N . ALA A 1 321 ? -28.120 -15.395 16.496 1.00 87.81 321 ALA A N 1
ATOM 2615 C CA . ALA A 1 321 ? -26.929 -15.309 17.344 1.00 87.81 321 ALA A CA 1
ATOM 2616 C C . ALA A 1 321 ? -27.258 -14.747 18.735 1.00 87.81 321 ALA A C 1
ATOM 2618 O O . ALA A 1 321 ? -26.825 -15.311 19.738 1.00 87.81 321 ALA A O 1
ATOM 2619 N N . ALA A 1 322 ? -28.053 -13.677 18.793 1.00 89.06 322 ALA A N 1
ATOM 2620 C CA . ALA A 1 322 ? -28.548 -13.080 20.028 1.00 89.06 322 ALA A CA 1
ATOM 2621 C C . ALA A 1 322 ? -29.321 -14.106 20.869 1.00 89.06 322 ALA A C 1
ATOM 2623 O O . ALA A 1 322 ? -29.038 -14.263 22.056 1.00 89.06 322 ALA A O 1
ATOM 2624 N N . GLY A 1 323 ? -30.217 -14.874 20.242 1.00 86.94 323 GLY A N 1
ATOM 2625 C CA . GLY A 1 323 ? -30.984 -15.930 20.903 1.00 86.94 323 GLY A CA 1
ATOM 2626 C C . GLY A 1 323 ? -30.117 -17.043 21.499 1.00 86.94 323 GLY A C 1
ATOM 2627 O O . GLY A 1 323 ? -30.459 -17.567 22.551 1.00 86.94 323 GLY A O 1
ATOM 2628 N N . LYS A 1 324 ? -28.973 -17.373 20.881 1.00 84.69 324 LYS A N 1
ATOM 2629 C CA . LYS A 1 324 ? -28.014 -18.366 21.411 1.00 84.69 324 LYS A CA 1
ATOM 2630 C C . LYS A 1 324 ? -27.186 -17.850 22.591 1.00 84.69 324 LYS A C 1
ATOM 2632 O O . LYS A 1 324 ? -26.712 -18.650 23.393 1.00 84.69 324 LYS A O 1
ATOM 2637 N N . ILE A 1 325 ? -26.947 -16.539 22.665 1.00 83.62 325 ILE A N 1
ATOM 2638 C CA . ILE A 1 325 ? -26.169 -15.918 23.751 1.00 83.62 325 ILE A CA 1
ATOM 2639 C C . ILE A 1 325 ? -27.032 -15.748 24.997 1.00 83.62 325 ILE A C 1
ATOM 2641 O O . ILE A 1 325 ? -26.544 -15.947 26.112 1.00 83.62 325 ILE A O 1
ATOM 2645 N N . LEU A 1 326 ? -28.299 -15.375 24.807 1.00 79.81 326 LEU A N 1
ATOM 2646 C CA . LEU A 1 326 ? -29.255 -15.289 25.899 1.00 79.81 326 LEU A CA 1
ATOM 2647 C C . LEU A 1 326 ? -29.526 -16.704 26.421 1.00 79.81 326 LEU A C 1
ATOM 2649 O O . LEU A 1 326 ? -29.869 -17.589 25.640 1.00 79.81 326 LEU A O 1
ATOM 2653 N N . PRO A 1 327 ? -29.370 -16.953 27.727 1.00 62.28 327 PRO A N 1
ATOM 2654 C CA . PRO A 1 327 ? -29.602 -18.281 28.268 1.00 62.28 327 PRO A CA 1
ATOM 2655 C C . PRO A 1 327 ? -31.065 -18.704 28.056 1.00 62.28 327 PRO A C 1
ATOM 2657 O O . PRO A 1 327 ? -31.990 -17.947 28.361 1.00 62.28 327 PRO A O 1
ATOM 2660 N N . GLY A 1 328 ? -31.275 -19.950 27.619 1.00 54.56 328 GLY A N 1
ATOM 2661 C CA . GLY A 1 328 ? -32.413 -20.728 28.115 1.00 54.56 328 GLY A CA 1
ATOM 2662 C C . GLY A 1 328 ? -32.248 -20.888 29.629 1.00 54.56 328 GLY A C 1
ATOM 2663 O O . GLY A 1 328 ? -31.118 -20.874 30.105 1.00 54.56 328 GLY A O 1
ATOM 2664 N N . GLN A 1 329 ? -33.339 -20.961 30.389 1.00 46.50 329 GLN A N 1
ATOM 2665 C CA . GLN A 1 329 ? -33.401 -20.874 31.861 1.00 46.50 329 GLN A CA 1
ATOM 2666 C C . GLN A 1 329 ? -32.632 -21.967 32.654 1.00 46.50 329 GLN A C 1
ATOM 2668 O O . GLN A 1 329 ? -33.172 -22.565 33.580 1.00 46.50 329 GLN A O 1
ATOM 2673 N N . GLU A 1 330 ? -31.368 -22.251 32.352 1.00 45.34 330 GLU A N 1
ATOM 2674 C CA . GLU A 1 330 ? -30.624 -23.369 32.921 1.00 45.34 330 GLU A CA 1
ATOM 2675 C C . GLU A 1 330 ? -29.282 -22.920 33.504 1.00 45.34 330 GLU A C 1
ATOM 2677 O O . GLU A 1 330 ? -28.241 -22.936 32.848 1.00 45.34 330 GLU A O 1
ATOM 2682 N N . LYS A 1 331 ? -29.347 -22.555 34.790 1.00 43.69 331 LYS A N 1
ATOM 2683 C CA . LYS A 1 331 ? -28.471 -22.958 35.912 1.00 43.69 331 LYS A CA 1
ATOM 2684 C C . LYS A 1 331 ? -28.277 -21.784 36.891 1.00 43.69 331 LYS A C 1
ATOM 2686 O O . LYS A 1 331 ? -27.632 -20.807 36.524 1.00 43.69 331 LYS A O 1
ATOM 2691 N N . PRO A 1 332 ? -28.761 -21.894 38.147 1.00 48.88 332 PRO A N 1
ATOM 2692 C CA . PRO A 1 332 ? -28.686 -20.835 39.169 1.00 48.88 332 PRO A CA 1
ATOM 2693 C C . PRO A 1 332 ? -27.269 -20.379 39.552 1.00 48.88 332 PRO A C 1
ATOM 2695 O O . PRO A 1 332 ? -27.111 -19.375 40.237 1.00 48.88 332 PRO A O 1
ATOM 2698 N N . GLU A 1 333 ? -26.240 -21.130 39.156 1.00 46.78 333 GLU A N 1
ATOM 2699 C CA . GLU A 1 333 ? -24.864 -20.946 39.626 1.00 46.78 333 GLU A CA 1
ATOM 2700 C C . GLU A 1 333 ? -23.993 -20.073 38.709 1.00 46.78 333 GLU A C 1
ATOM 2702 O O . GLU A 1 333 ? -22.866 -19.750 39.081 1.00 46.78 333 GLU A O 1
ATOM 2707 N N . LYS A 1 334 ? -24.474 -19.670 37.520 1.00 56.47 334 LYS A N 1
ATOM 2708 C CA . LYS A 1 334 ? -23.709 -18.810 36.599 1.00 56.47 334 LYS A CA 1
ATOM 2709 C C . LYS A 1 334 ? -24.400 -17.458 36.381 1.00 56.47 334 LYS A C 1
ATOM 2711 O O . LYS A 1 334 ? -25.612 -17.429 36.182 1.00 56.47 334 LYS A O 1
ATOM 2716 N N . PRO A 1 335 ? -23.651 -16.339 36.381 1.00 62.03 335 PRO A N 1
ATOM 2717 C CA . PRO A 1 335 ? -24.226 -15.016 36.156 1.00 62.03 335 PRO A CA 1
ATOM 2718 C C . PRO A 1 335 ? -24.915 -14.922 34.785 1.00 62.03 335 PRO A C 1
ATOM 2720 O O . PRO A 1 335 ? -24.414 -15.448 33.789 1.00 62.03 335 PRO A O 1
ATOM 2723 N N . HIS A 1 336 ? -26.061 -14.234 34.737 1.00 73.81 336 HIS A N 1
ATOM 2724 C CA . HIS A 1 336 ? -26.829 -13.995 33.511 1.00 73.81 336 HIS A CA 1
ATOM 2725 C C . HIS A 1 336 ? -25.968 -13.291 32.450 1.00 73.81 336 HIS A C 1
ATOM 2727 O O . HIS A 1 336 ? -25.463 -12.189 32.676 1.00 73.81 336 HIS A O 1
ATOM 2733 N N . ARG A 1 337 ? -25.778 -13.930 31.286 1.00 79.69 337 ARG A N 1
ATOM 2734 C CA . ARG A 1 337 ? -24.881 -13.435 30.232 1.00 79.69 337 ARG A CA 1
ATOM 2735 C C . ARG A 1 337 ? -25.564 -12.370 29.369 1.00 79.69 337 ARG A C 1
ATOM 2737 O O . ARG A 1 337 ? -26.290 -12.692 28.434 1.00 79.69 337 ARG A O 1
ATOM 2744 N N . LYS A 1 338 ? -25.272 -11.102 29.664 1.00 89.25 338 LYS A N 1
ATOM 2745 C CA . LYS A 1 338 ? -25.649 -9.939 28.842 1.00 89.25 338 LYS A CA 1
ATOM 2746 C C . LYS A 1 338 ? -24.675 -9.744 27.686 1.00 89.25 338 LYS A C 1
ATOM 2748 O O . LYS A 1 338 ? -23.539 -10.228 27.747 1.00 89.25 338 LYS A O 1
ATOM 2753 N N . PHE A 1 339 ? -25.063 -8.999 26.658 1.00 90.88 339 PHE A N 1
ATOM 2754 C CA . PHE A 1 339 ? -24.160 -8.698 25.548 1.00 90.88 339 PHE A CA 1
ATOM 2755 C C . PHE A 1 339 ? -24.389 -7.328 24.916 1.00 90.88 339 PHE A C 1
ATOM 2757 O O . PHE A 1 339 ? -25.431 -6.696 25.087 1.00 90.88 339 PHE A O 1
ATOM 2764 N N . VAL A 1 340 ? -23.370 -6.869 24.192 1.00 91.50 340 VAL A N 1
ATOM 2765 C CA . VAL A 1 340 ? -23.359 -5.561 23.530 1.00 91.50 340 VAL A CA 1
ATOM 2766 C C . VAL A 1 340 ? -23.220 -5.751 22.026 1.00 91.50 340 VAL A C 1
ATOM 2768 O O . VAL A 1 340 ? -22.319 -6.460 21.581 1.00 91.50 340 VAL A O 1
ATOM 2771 N N . ILE A 1 341 ? -24.092 -5.115 21.249 1.00 93.50 341 ILE A N 1
ATOM 2772 C CA . ILE A 1 341 ? -24.029 -5.044 19.791 1.00 93.50 341 ILE A CA 1
ATOM 2773 C C . ILE A 1 341 ? -23.442 -3.689 19.401 1.00 93.50 341 ILE A C 1
ATOM 2775 O O . ILE A 1 341 ? -24.010 -2.643 19.720 1.00 93.50 341 ILE A O 1
ATOM 2779 N N . PHE A 1 342 ? -22.328 -3.722 18.674 1.00 90.62 342 PHE A N 1
ATOM 2780 C CA . PHE A 1 342 ? -21.673 -2.539 18.135 1.00 90.62 342 PHE A CA 1
ATOM 2781 C C . PHE A 1 342 ? -21.845 -2.417 16.628 1.00 90.62 342 PHE A C 1
ATOM 2783 O O . PHE A 1 342 ? -21.686 -3.396 15.893 1.00 90.62 342 PHE A O 1
ATOM 2790 N N . SER A 1 343 ? -22.068 -1.178 16.197 1.00 88.94 343 SER A N 1
ATOM 2791 C CA . SER A 1 343 ? -22.038 -0.747 14.801 1.00 88.94 343 SER A CA 1
ATOM 2792 C C . SER A 1 343 ? -21.219 0.540 14.661 1.00 88.94 343 SER A C 1
ATOM 2794 O O . SER A 1 343 ? -21.235 1.390 15.551 1.00 88.94 343 SER A O 1
ATOM 2796 N N . GLU A 1 344 ? -20.489 0.701 13.560 1.00 83.94 344 GLU A N 1
ATOM 2797 C CA . GLU A 1 344 ? -19.795 1.951 13.224 1.00 83.94 344 GLU A CA 1
ATOM 2798 C C . GLU A 1 344 ? -20.804 3.066 12.906 1.00 83.94 344 GLU A C 1
ATOM 2800 O O . GLU A 1 344 ? -20.608 4.209 13.318 1.00 83.94 344 GLU A O 1
ATOM 2805 N N . TYR A 1 345 ? -21.915 2.723 12.246 1.00 84.25 345 TYR A N 1
ATOM 2806 C CA . TYR A 1 345 ? -22.892 3.686 11.735 1.00 84.25 345 TYR A CA 1
ATOM 2807 C C . TYR A 1 345 ? -24.189 3.704 12.552 1.00 84.25 345 TYR A C 1
ATOM 2809 O O . TYR A 1 345 ? -24.746 2.649 12.881 1.00 84.25 345 TYR A O 1
ATOM 2817 N N . LEU A 1 346 ? -24.712 4.906 12.825 1.00 84.25 346 LEU A N 1
ATOM 2818 C CA . LEU A 1 346 ? -25.988 5.101 13.521 1.00 84.25 346 LEU A CA 1
ATOM 2819 C C . LEU A 1 346 ? -27.178 4.598 12.693 1.00 84.25 346 LEU A C 1
ATOM 2821 O O . LEU A 1 346 ? -28.098 4.004 13.252 1.00 84.25 346 LEU A O 1
ATOM 2825 N N . ASP A 1 347 ? -27.145 4.750 11.369 1.00 85.94 347 ASP A N 1
ATOM 2826 C CA . ASP A 1 347 ? -28.218 4.270 10.485 1.00 85.94 347 ASP A CA 1
ATOM 2827 C C . ASP A 1 347 ? -28.405 2.755 10.575 1.00 85.94 347 ASP A C 1
ATOM 2829 O O . ASP A 1 347 ? -29.526 2.250 10.590 1.00 85.94 347 ASP A O 1
ATOM 2833 N N . THR A 1 348 ? -27.303 2.021 10.738 1.00 88.88 348 THR A N 1
ATOM 2834 C CA . THR A 1 348 ? -27.351 0.575 10.962 1.00 88.88 348 THR A CA 1
ATOM 2835 C C . THR A 1 348 ? -27.983 0.246 12.313 1.00 88.88 348 THR A C 1
ATOM 2837 O O . THR A 1 348 ? -28.814 -0.655 12.388 1.00 88.88 348 THR A O 1
ATOM 2840 N N . VAL A 1 349 ? -27.674 1.009 13.369 1.00 90.44 349 VAL A N 1
ATOM 2841 C CA . VAL A 1 349 ? -28.347 0.868 14.673 1.00 90.44 349 VAL A CA 1
ATOM 2842 C C . VAL A 1 349 ? -29.852 1.119 14.532 1.00 90.44 349 VAL A C 1
ATOM 2844 O O . VAL A 1 349 ? -30.648 0.307 14.997 1.00 90.44 349 VAL A O 1
ATOM 2847 N N . ARG A 1 350 ? -30.255 2.193 13.841 1.00 89.56 350 ARG A N 1
ATOM 2848 C CA . ARG A 1 350 ? -31.670 2.525 13.588 1.00 89.56 350 ARG A CA 1
ATOM 2849 C C . ARG A 1 350 ? -32.402 1.424 12.814 1.00 89.56 350 ARG A C 1
ATOM 2851 O O . ARG A 1 350 ? -33.568 1.177 13.099 1.00 89.56 350 ARG A O 1
ATOM 2858 N N . HIS A 1 351 ? -31.720 0.746 11.891 1.00 90.06 351 HIS A N 1
ATOM 2859 C CA . HIS A 1 351 ? -32.269 -0.375 11.118 1.00 90.06 351 HIS A CA 1
ATOM 2860 C C . HIS A 1 351 ? -32.458 -1.653 11.949 1.00 90.06 351 HIS A C 1
ATOM 2862 O O . HIS A 1 351 ? -33.497 -2.305 11.851 1.00 90.06 351 HIS A O 1
ATOM 2868 N N . ILE A 1 352 ? -31.481 -2.026 12.784 1.00 92.56 352 ILE A N 1
ATOM 2869 C CA . ILE A 1 352 ? -31.528 -3.306 13.518 1.00 92.56 352 ILE A CA 1
ATOM 2870 C C . ILE A 1 352 ? -32.347 -3.244 14.813 1.00 92.56 352 ILE A C 1
ATOM 2872 O O . ILE A 1 352 ? -32.870 -4.266 15.251 1.00 92.56 352 ILE A O 1
ATOM 2876 N N . VAL A 1 353 ? -32.464 -2.069 15.440 1.00 93.31 353 VAL A N 1
ATOM 2877 C CA . VAL A 1 353 ? -33.127 -1.906 16.746 1.00 93.31 353 VAL A CA 1
ATOM 2878 C C . VAL A 1 353 ? -34.600 -2.331 16.736 1.00 93.31 353 VAL A C 1
ATOM 2880 O O . VAL A 1 353 ? -34.953 -3.120 17.611 1.00 93.31 353 VAL A O 1
ATOM 2883 N N . PRO A 1 354 ? -35.454 -1.901 15.784 1.00 93.00 354 PRO A N 1
ATOM 2884 C CA . PRO A 1 354 ? -36.857 -2.318 15.761 1.00 93.00 354 PRO A CA 1
ATOM 2885 C C . PRO A 1 354 ? -37.007 -3.841 15.667 1.00 93.00 354 PRO A C 1
ATOM 2887 O O . PRO A 1 354 ? -37.762 -4.438 16.429 1.00 93.00 354 PRO A O 1
ATOM 2890 N N . LYS A 1 355 ? -36.202 -4.480 14.807 1.00 92.94 355 LYS A N 1
ATOM 2891 C CA . LYS A 1 355 ? -36.187 -5.939 14.615 1.00 92.94 355 LYS A CA 1
ATOM 2892 C C . LYS A 1 355 ? -35.725 -6.679 15.882 1.00 92.94 355 LYS A C 1
ATOM 2894 O O . LYS A 1 355 ? -36.272 -7.718 16.237 1.00 92.94 355 LYS A O 1
ATOM 2899 N N . LEU A 1 356 ? -34.745 -6.130 16.606 1.00 92.94 356 LEU A N 1
ATOM 2900 C CA . LEU A 1 356 ? -34.296 -6.674 17.893 1.00 92.94 356 LEU A CA 1
ATOM 2901 C C . LEU A 1 356 ? -35.323 -6.476 19.013 1.00 92.94 356 LEU A C 1
ATOM 2903 O O . LEU A 1 356 ? -35.454 -7.350 19.862 1.00 92.94 356 LEU A O 1
ATOM 2907 N N . GLN A 1 357 ? -36.036 -5.349 19.040 1.00 93.62 357 GLN A N 1
ATOM 2908 C CA . GLN A 1 357 ? -37.088 -5.083 20.026 1.00 93.62 357 GLN A CA 1
ATOM 2909 C C . GLN A 1 357 ? -38.309 -5.978 19.811 1.00 93.62 357 GLN A C 1
ATOM 2911 O O . GLN A 1 357 ? -38.913 -6.413 20.786 1.00 93.62 357 GLN A O 1
ATOM 2916 N N . GLU A 1 358 ? -38.643 -6.283 18.558 1.00 93.00 358 GLU A N 1
ATOM 2917 C CA . GLU A 1 358 ? -39.674 -7.259 18.209 1.00 93.00 358 GLU A CA 1
ATOM 2918 C C . GLU A 1 358 ? -39.277 -8.677 18.649 1.00 93.00 358 GLU A C 1
ATOM 2920 O O . GLU A 1 358 ? -40.069 -9.375 19.279 1.00 93.00 358 GLU A O 1
ATOM 2925 N N . ALA A 1 359 ? -38.028 -9.081 18.391 1.00 91.12 359 ALA A N 1
ATOM 2926 C CA . ALA A 1 359 ? -37.522 -10.401 18.770 1.00 91.12 359 ALA A CA 1
ATOM 2927 C C . ALA A 1 359 ? -37.275 -10.560 20.285 1.00 91.12 359 ALA A C 1
ATOM 2929 O O . ALA A 1 359 ? -37.429 -11.655 20.828 1.00 91.12 359 ALA A O 1
ATOM 2930 N N . PHE A 1 360 ? -36.899 -9.480 20.979 1.00 91.38 360 PHE A N 1
ATOM 2931 C CA . PHE A 1 360 ? -36.583 -9.471 22.412 1.00 91.38 360 PHE A CA 1
ATOM 2932 C C . PHE A 1 360 ? -37.296 -8.321 23.157 1.00 91.38 360 PHE A C 1
ATOM 2934 O O . PHE A 1 360 ? -36.634 -7.404 23.666 1.00 91.38 360 PHE A O 1
ATOM 2941 N N . PRO A 1 361 ? -38.639 -8.356 23.266 1.00 91.31 361 PRO A N 1
ATOM 2942 C CA . PRO A 1 361 ? -39.412 -7.265 23.853 1.00 91.31 361 PRO A CA 1
ATOM 2943 C C . PRO A 1 361 ? -39.000 -6.967 25.295 1.00 91.31 361 PRO A C 1
ATOM 2945 O O . PRO A 1 361 ? -38.898 -7.867 26.125 1.00 91.31 361 PRO A O 1
ATOM 2948 N N . GLY A 1 362 ? -38.758 -5.689 25.592 1.00 88.19 362 GLY A N 1
ATOM 2949 C CA . GLY A 1 362 ? -38.395 -5.220 26.933 1.00 88.19 362 GLY A CA 1
ATOM 2950 C C . GLY A 1 362 ? -36.957 -5.517 27.375 1.00 88.19 362 GLY A C 1
ATOM 2951 O O . GLY A 1 362 ? -36.599 -5.132 28.476 1.00 88.19 362 GLY A O 1
ATOM 2952 N N . ARG A 1 363 ? -36.121 -6.154 26.538 1.00 90.31 363 ARG A N 1
ATOM 2953 C CA . ARG A 1 363 ? -34.752 -6.577 26.913 1.00 90.31 363 ARG A CA 1
ATOM 2954 C C . ARG A 1 363 ? -33.634 -5.750 26.267 1.00 90.31 363 ARG A C 1
ATOM 2956 O O . ARG A 1 363 ? -32.458 -5.984 26.556 1.00 90.31 363 ARG A O 1
ATOM 2963 N N . VAL A 1 364 ? -33.986 -4.809 25.385 1.00 93.25 364 VAL A N 1
ATOM 2964 C CA . VAL A 1 364 ? -33.050 -4.043 24.543 1.00 93.25 364 VAL A CA 1
ATOM 2965 C C . VAL A 1 364 ? -32.918 -2.599 25.026 1.00 93.25 364 VAL A C 1
ATOM 2967 O O . VAL A 1 364 ? -33.875 -1.830 24.966 1.00 93.25 364 VAL A O 1
ATOM 2970 N N . LEU A 1 365 ? -31.706 -2.216 25.426 1.00 92.50 365 LEU A N 1
ATOM 2971 C CA . LEU A 1 365 ? -31.297 -0.839 25.695 1.00 92.50 365 LEU A CA 1
ATOM 2972 C C . LEU A 1 365 ? -30.569 -0.267 24.469 1.00 92.50 365 LEU A C 1
ATOM 2974 O O . LEU A 1 365 ? -29.714 -0.933 23.884 1.00 92.50 365 LEU A O 1
ATOM 2978 N N . VAL A 1 366 ? -30.879 0.971 24.079 1.00 90.31 366 VAL A N 1
ATOM 2979 C CA . VAL A 1 366 ? -30.353 1.579 22.843 1.00 90.31 366 VAL A CA 1
ATOM 2980 C C . VAL A 1 366 ? -29.652 2.896 23.144 1.00 90.31 366 VAL A C 1
ATOM 2982 O O . VAL A 1 366 ? -30.261 3.812 23.692 1.00 90.31 366 VAL A O 1
ATOM 2985 N N . ALA A 1 367 ? -28.388 3.009 22.743 1.00 83.38 367 ALA A N 1
ATOM 2986 C CA . ALA A 1 367 ? -27.644 4.260 22.787 1.00 83.38 367 ALA A CA 1
ATOM 2987 C C . ALA A 1 367 ? -27.849 5.027 21.467 1.00 83.38 367 ALA A C 1
ATOM 2989 O O . ALA A 1 367 ? -27.258 4.674 20.446 1.00 83.38 367 ALA A O 1
ATOM 2990 N N . GLN A 1 368 ? -28.704 6.055 21.483 1.00 72.38 368 GLN A N 1
ATOM 2991 C CA . GLN A 1 368 ? -28.958 6.963 20.349 1.00 72.38 368 GLN A CA 1
ATOM 2992 C C . GLN A 1 368 ? -28.317 8.346 20.574 1.00 72.38 368 GLN A C 1
ATOM 2994 O O . GLN A 1 368 ? -27.782 8.615 21.645 1.00 72.38 368 GLN A O 1
ATOM 2999 N N . SER A 1 369 ? -28.356 9.230 19.574 1.00 57.19 369 SER A N 1
ATOM 3000 C CA . SER A 1 369 ? -27.653 10.525 19.573 1.00 57.19 369 SER A CA 1
ATOM 3001 C C . SER A 1 369 ? -28.016 11.461 20.741 1.00 57.19 369 SER A C 1
ATOM 3003 O O . SER A 1 369 ? -27.143 12.158 21.252 1.00 57.19 369 SER A O 1
ATOM 3005 N N . SER A 1 370 ? -29.255 11.442 21.245 1.00 62.59 370 SER A N 1
ATOM 3006 C CA . SER A 1 370 ? -29.666 12.223 22.423 1.00 62.59 370 SER A CA 1
ATOM 3007 C C . SER A 1 370 ? -29.726 11.359 23.691 1.00 62.59 370 SER A C 1
ATOM 3009 O O . SER A 1 370 ? -30.758 10.755 23.998 1.00 62.59 370 SER A O 1
ATOM 3011 N N . LEU A 1 371 ? -28.630 11.300 24.453 1.00 75.00 371 LEU A N 1
ATOM 3012 C CA . LEU A 1 371 ? -28.562 10.512 25.689 1.00 75.00 371 LEU A CA 1
ATOM 3013 C C . LEU A 1 371 ? -29.005 11.327 26.910 1.00 75.00 371 LEU A C 1
ATOM 3015 O O . LEU A 1 371 ? -28.374 12.314 27.292 1.00 75.00 371 LEU A O 1
ATOM 3019 N N . SER A 1 372 ? -30.081 10.890 27.562 1.00 80.50 372 SER A N 1
ATOM 3020 C CA . SER A 1 372 ? -30.570 11.494 28.801 1.00 80.50 372 SER A CA 1
ATOM 3021 C C . SER A 1 372 ? -29.784 11.010 30.027 1.00 80.50 372 SER A C 1
ATOM 3023 O O . SER A 1 372 ? -29.115 9.974 30.024 1.00 80.50 372 SER A O 1
ATOM 3025 N N . LYS A 1 373 ? -29.930 11.724 31.149 1.00 82.31 373 LYS A N 1
ATOM 3026 C CA . LYS A 1 373 ? -29.416 11.263 32.449 1.00 82.31 373 LYS A CA 1
ATOM 3027 C C . LYS A 1 373 ? -30.034 9.921 32.872 1.00 82.31 373 LYS A C 1
ATOM 3029 O O . LYS A 1 373 ? -29.344 9.132 33.510 1.00 82.31 373 LYS A O 1
ATOM 3034 N N . SER A 1 374 ? -31.296 9.664 32.507 1.00 85.06 374 SER A N 1
ATOM 3035 C CA . SER A 1 374 ? -31.969 8.391 32.797 1.00 85.06 374 SER A CA 1
ATOM 3036 C C . SER A 1 374 ? -31.339 7.231 32.030 1.00 85.06 374 SER A C 1
ATOM 3038 O O . SER A 1 374 ? -31.081 6.199 32.633 1.00 85.06 374 SER A O 1
ATOM 3040 N N . PHE A 1 375 ? -30.963 7.431 30.761 1.00 87.75 375 PHE A N 1
ATOM 3041 C CA . PHE A 1 375 ? -30.258 6.412 29.983 1.00 87.75 375 PHE A CA 1
ATOM 3042 C C . PHE A 1 375 ? -28.947 5.981 30.651 1.00 87.75 375 PHE A C 1
ATOM 3044 O O . PHE A 1 375 ? -28.677 4.792 30.773 1.00 87.75 375 PHE A O 1
ATOM 3051 N N . PHE A 1 376 ? -28.122 6.930 31.108 1.00 87.00 376 PHE A N 1
ATOM 3052 C CA . PHE A 1 376 ? -26.855 6.584 31.762 1.00 87.00 376 PHE A CA 1
ATOM 3053 C C . PHE A 1 376 ? -27.049 5.893 33.116 1.00 87.00 376 PHE A C 1
ATOM 3055 O O . PHE A 1 376 ? -26.191 5.102 33.514 1.00 87.00 376 PHE A O 1
ATOM 3062 N N . ASP A 1 377 ? -28.142 6.186 33.822 1.00 87.56 377 ASP A N 1
ATOM 3063 C CA . ASP A 1 377 ? -28.505 5.468 35.043 1.00 87.56 377 ASP A CA 1
ATOM 3064 C C . ASP A 1 377 ? -28.947 4.033 34.729 1.00 87.56 377 ASP A C 1
ATOM 3066 O O . ASP A 1 377 ? -28.415 3.097 35.323 1.00 87.56 377 ASP A O 1
ATOM 3070 N N . ASP A 1 378 ? -29.813 3.844 33.728 1.00 90.06 378 ASP A N 1
ATOM 3071 C CA . ASP A 1 378 ? -30.221 2.524 33.232 1.00 90.06 378 ASP A CA 1
ATOM 3072 C C . ASP A 1 378 ? -29.015 1.708 32.748 1.00 90.06 378 ASP A C 1
ATOM 3074 O O . ASP A 1 378 ? -28.862 0.541 33.113 1.00 90.06 378 ASP A O 1
ATOM 3078 N N . LEU A 1 379 ? -28.110 2.330 31.989 1.00 89.88 379 LEU A N 1
ATOM 3079 C CA . LEU A 1 379 ? -26.890 1.712 31.479 1.00 89.88 379 LEU A CA 1
ATOM 3080 C C . LEU A 1 379 ? -25.991 1.219 32.616 1.00 89.88 379 LEU A C 1
ATOM 3082 O O . LEU A 1 379 ? -25.558 0.068 32.603 1.00 89.88 379 LEU A O 1
ATOM 3086 N N . ARG A 1 380 ? -25.707 2.072 33.608 1.00 88.56 380 ARG A N 1
ATOM 3087 C CA . ARG A 1 380 ? -24.843 1.708 34.742 1.00 88.56 380 ARG A CA 1
ATOM 3088 C C . ARG A 1 380 ? -25.496 0.657 35.628 1.00 88.56 380 ARG A C 1
ATOM 3090 O O . ARG A 1 380 ? -24.840 -0.321 35.970 1.00 88.56 380 ARG A O 1
ATOM 3097 N N . ALA A 1 381 ? -26.782 0.821 35.937 1.00 89.50 381 ALA A N 1
ATOM 3098 C CA . ALA A 1 381 ? -27.534 -0.146 36.725 1.00 89.50 381 ALA A CA 1
ATOM 3099 C C . ALA A 1 381 ? -27.496 -1.544 36.094 1.00 89.50 381 ALA A C 1
ATOM 3101 O O . ALA A 1 381 ? -27.344 -2.530 36.814 1.00 89.50 381 ALA A O 1
ATOM 3102 N N . ASN A 1 382 ? -27.564 -1.635 34.763 1.00 89.50 382 ASN A N 1
ATOM 3103 C CA . ASN A 1 382 ? -27.673 -2.909 34.056 1.00 89.50 382 ASN A CA 1
ATOM 3104 C C . ASN A 1 382 ? -26.339 -3.511 33.587 1.00 89.50 382 ASN A C 1
ATOM 3106 O O . ASN A 1 382 ? -26.223 -4.737 33.564 1.00 89.50 382 ASN A O 1
ATOM 3110 N N . PHE A 1 383 ? -25.342 -2.694 33.230 1.00 88.56 383 PHE A N 1
ATOM 3111 C CA . PHE A 1 383 ? -24.123 -3.155 32.546 1.00 88.56 383 PHE A CA 1
ATOM 3112 C C . PHE A 1 383 ? -22.804 -2.873 33.298 1.00 88.56 383 PHE A C 1
ATOM 3114 O O . PHE A 1 383 ? -21.780 -3.447 32.924 1.00 88.56 383 PHE A O 1
ATOM 3121 N N . ASP A 1 384 ? -22.803 -2.074 34.375 1.00 87.56 384 ASP A N 1
ATOM 3122 C CA . ASP A 1 384 ? -21.592 -1.723 35.139 1.00 87.56 384 ASP A CA 1
ATOM 3123 C C . ASP A 1 384 ? -21.519 -2.467 36.486 1.00 87.56 384 ASP A C 1
ATOM 3125 O O . ASP A 1 384 ? -22.286 -2.209 37.412 1.00 87.56 384 ASP A O 1
ATOM 3129 N N . ALA A 1 385 ? -20.553 -3.375 36.640 1.00 83.00 385 ALA A N 1
ATOM 3130 C CA . ALA A 1 385 ? -20.346 -4.137 37.877 1.00 83.00 385 ALA A CA 1
ATOM 3131 C C . ALA A 1 385 ? -19.717 -3.294 39.003 1.00 83.00 385 ALA A C 1
ATOM 3133 O O . ALA A 1 385 ? -19.628 -3.751 40.146 1.00 83.00 385 ALA A O 1
ATOM 3134 N N . GLY A 1 386 ? -19.232 -2.091 38.675 1.00 81.56 386 GLY A N 1
ATOM 3135 C CA . GLY A 1 386 ? -18.770 -1.084 39.626 1.00 81.56 386 GLY A CA 1
ATOM 3136 C C . GLY A 1 386 ? -19.891 -0.199 40.177 1.00 81.56 386 GLY A C 1
ATOM 3137 O O . GLY A 1 386 ? -19.634 0.580 41.095 1.00 81.56 386 GLY A O 1
ATOM 3138 N N . TYR A 1 387 ? -21.120 -0.309 39.657 1.00 85.44 387 TYR A N 1
ATOM 3139 C CA . TYR A 1 387 ? -22.274 0.387 40.224 1.00 85.44 387 TYR A CA 1
ATOM 3140 C C . TYR A 1 387 ? -22.644 -0.218 41.591 1.00 85.44 387 TYR A C 1
ATOM 3142 O O . TYR A 1 387 ? -22.456 -1.426 41.766 1.00 85.44 387 TYR A O 1
ATOM 3150 N N . PRO A 1 388 ? -23.138 0.564 42.573 1.00 85.06 388 PRO A N 1
ATOM 3151 C CA . PRO A 1 388 ? -23.475 0.032 43.894 1.00 85.06 388 PRO A CA 1
ATOM 3152 C C . PRO A 1 388 ? -24.449 -1.142 43.787 1.00 85.06 388 PRO A C 1
ATOM 3154 O O . PRO A 1 388 ? -25.442 -1.037 43.066 1.00 85.06 388 PRO A O 1
ATOM 3157 N N . SER A 1 389 ? -24.155 -2.259 44.461 1.00 81.94 389 SER A N 1
ATOM 3158 C CA . SER A 1 389 ? -24.887 -3.524 44.298 1.00 81.94 389 SER A CA 1
ATOM 3159 C C . SER A 1 389 ? -26.391 -3.374 44.551 1.00 81.94 389 SER A C 1
ATOM 3161 O O . SER A 1 389 ? -27.194 -3.986 43.862 1.00 81.94 389 SER A O 1
ATOM 3163 N N . GLU A 1 390 ? -26.779 -2.507 45.483 1.00 85.94 390 GLU A N 1
ATOM 3164 C CA . GLU A 1 390 ? -28.164 -2.168 45.820 1.00 85.94 390 GLU A CA 1
ATOM 3165 C C . GLU A 1 390 ? -28.902 -1.356 44.739 1.00 85.94 390 GLU A C 1
ATOM 3167 O O . GLU A 1 390 ? -30.122 -1.226 44.792 1.00 85.94 390 GLU A O 1
ATOM 3172 N N . LYS A 1 391 ? -28.174 -0.805 43.762 1.00 86.25 391 LYS A N 1
ATOM 3173 C CA . LYS A 1 391 ? -28.715 -0.078 42.602 1.00 86.25 391 LYS A CA 1
ATOM 3174 C C . LYS A 1 391 ? -28.548 -0.838 41.287 1.00 86.25 391 LYS A C 1
ATOM 3176 O O . LYS A 1 391 ? -28.956 -0.331 40.241 1.00 86.25 391 LYS A O 1
ATOM 3181 N N . GLN A 1 392 ? -27.910 -2.007 41.311 1.00 87.44 392 GLN A N 1
ATOM 3182 C CA . GLN A 1 392 ? -27.795 -2.852 40.130 1.00 87.44 392 GLN A CA 1
ATOM 3183 C C . GLN A 1 392 ? -29.167 -3.443 39.789 1.00 87.44 392 GLN A C 1
ATOM 3185 O O . GLN A 1 392 ? -29.908 -3.874 40.669 1.00 87.44 392 GLN A O 1
ATOM 3190 N N . ARG A 1 393 ? -29.500 -3.436 38.498 1.00 88.19 393 ARG A N 1
ATOM 3191 C CA . ARG A 1 393 ? -30.749 -3.962 37.935 1.00 88.19 393 ARG A CA 1
ATOM 3192 C C . ARG A 1 393 ? -30.444 -4.948 36.813 1.00 88.19 393 ARG A C 1
ATOM 3194 O O . ARG A 1 393 ? -29.322 -4.977 36.301 1.00 88.19 393 ARG A O 1
ATOM 3201 N N . ASP A 1 394 ? -31.438 -5.748 36.449 1.00 85.94 394 ASP A N 1
ATOM 3202 C CA . ASP A 1 394 ? -31.381 -6.711 35.343 1.00 85.94 394 ASP A CA 1
ATOM 3203 C C . ASP A 1 394 ? -32.561 -6.538 34.376 1.00 85.94 394 ASP A C 1
ATOM 3205 O O . ASP A 1 394 ? -33.106 -7.498 33.849 1.00 85.94 394 ASP A O 1
ATOM 3209 N N . ASP A 1 395 ? -32.927 -5.280 34.134 1.00 87.94 395 ASP A N 1
ATOM 3210 C CA . ASP A 1 395 ? -34.003 -4.872 33.229 1.00 87.94 395 ASP A CA 1
ATOM 3211 C C . ASP A 1 395 ? -33.648 -5.130 31.754 1.00 87.94 395 ASP A C 1
ATOM 3213 O O . ASP A 1 395 ? -34.523 -5.399 30.938 1.00 87.94 395 ASP A O 1
ATOM 3217 N N . TYR A 1 396 ? -32.357 -5.044 31.405 1.00 90.88 396 TYR A N 1
ATOM 3218 C CA . TYR A 1 396 ? -31.874 -5.178 30.028 1.00 90.88 396 TYR A CA 1
ATOM 3219 C C . TYR A 1 396 ? -30.759 -6.217 29.901 1.00 90.88 396 TYR A C 1
ATOM 3221 O O . TYR A 1 396 ? -29.841 -6.273 30.729 1.00 90.88 396 TYR A O 1
ATOM 3229 N N . ASP A 1 397 ? -30.797 -6.977 28.806 1.00 90.62 397 ASP A N 1
ATOM 3230 C CA . ASP A 1 397 ? -29.793 -7.990 28.455 1.00 90.62 397 ASP A CA 1
ATOM 3231 C C . ASP A 1 397 ? -28.960 -7.609 27.229 1.00 90.62 397 ASP A C 1
ATOM 3233 O O . ASP A 1 397 ? -27.823 -8.067 27.082 1.00 90.62 397 ASP A O 1
ATOM 3237 N N . ILE A 1 398 ? -29.523 -6.772 26.354 1.00 93.00 398 ILE A N 1
ATOM 3238 C CA . ILE A 1 398 ? -28.926 -6.370 25.082 1.00 93.00 398 ILE A CA 1
ATOM 3239 C C . ILE A 1 398 ? -28.696 -4.866 25.111 1.00 93.00 398 ILE A C 1
ATOM 3241 O O . ILE A 1 398 ? -29.641 -4.101 25.284 1.00 93.00 398 ILE A O 1
ATOM 3245 N N . LEU A 1 399 ? -27.457 -4.434 24.894 1.00 93.00 399 LEU A N 1
ATOM 3246 C CA . LEU A 1 399 ? -27.145 -3.037 24.600 1.00 93.00 399 LEU A CA 1
ATOM 3247 C C . LEU A 1 399 ? -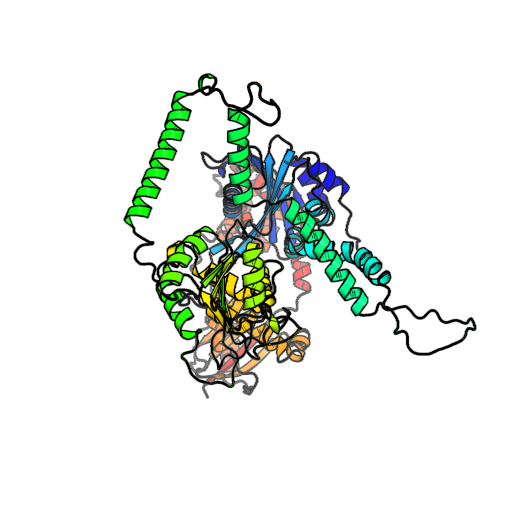26.809 -2.897 23.118 1.00 93.00 399 LEU A C 1
ATOM 3249 O O . LEU A 1 399 ? -25.894 -3.562 22.644 1.00 93.00 399 LEU A O 1
ATOM 3253 N N . VAL A 1 400 ? -27.494 -2.012 22.397 1.00 93.62 400 VAL A N 1
ATOM 3254 C CA . VAL A 1 400 ? -27.142 -1.651 21.016 1.00 93.62 400 VAL A CA 1
ATOM 3255 C C . VAL A 1 400 ? -26.571 -0.245 21.004 1.00 93.62 400 VAL A C 1
ATOM 3257 O O . VAL A 1 400 ? -27.224 0.690 21.472 1.00 93.62 400 VAL A O 1
ATOM 3260 N N . ALA A 1 401 ? -25.359 -0.084 20.481 1.00 89.25 401 ALA A N 1
ATOM 3261 C CA . ALA A 1 401 ? -24.686 1.204 20.501 1.00 89.25 401 ALA A CA 1
ATOM 3262 C C . ALA A 1 401 ? -23.726 1.403 19.325 1.00 89.25 401 ALA A C 1
ATOM 3264 O O . ALA A 1 401 ? -23.196 0.452 18.746 1.00 89.25 401 ALA A O 1
ATOM 3265 N N . THR A 1 402 ? -23.467 2.671 19.007 1.00 86.81 402 THR A N 1
ATOM 3266 C CA . THR A 1 402 ? -22.344 3.042 18.145 1.00 86.81 402 THR A CA 1
ATOM 3267 C C . THR A 1 402 ? -21.043 3.102 18.943 1.00 86.81 402 THR A C 1
ATOM 3269 O O . THR A 1 402 ? -21.050 3.184 20.180 1.00 86.81 402 THR A O 1
ATOM 3272 N N . ASP A 1 403 ? -19.909 3.096 18.237 1.00 73.50 403 ASP A N 1
ATOM 3273 C CA . ASP A 1 403 ? -18.593 3.267 18.863 1.00 73.50 403 ASP A CA 1
ATOM 3274 C C . ASP A 1 403 ? -18.514 4.545 19.699 1.00 73.50 403 ASP A C 1
ATOM 3276 O O . ASP A 1 403 ? -18.077 4.506 20.846 1.00 73.50 403 ASP A O 1
ATOM 3280 N N . LYS A 1 404 ? -19.000 5.662 19.151 1.00 68.25 404 LYS A N 1
ATOM 3281 C CA . LYS A 1 404 ? -18.950 6.978 19.797 1.00 68.25 404 LYS A CA 1
ATOM 3282 C C . LYS A 1 404 ? -19.737 7.028 21.101 1.00 68.25 404 LYS A C 1
ATOM 3284 O O . LYS A 1 404 ? -19.248 7.545 22.100 1.00 68.25 404 LYS A O 1
ATOM 3289 N N . LEU A 1 405 ? -20.942 6.463 21.101 1.00 64.81 405 LEU A N 1
ATOM 3290 C CA . LEU A 1 405 ? -21.851 6.523 22.249 1.00 64.81 405 LEU A CA 1
ATOM 3291 C C . LEU A 1 405 ? -21.461 5.546 23.370 1.00 64.81 405 LEU A C 1
ATOM 3293 O O . LEU A 1 405 ? -21.994 5.625 24.474 1.00 64.81 405 LEU A O 1
ATOM 3297 N N . SER A 1 406 ? -20.496 4.661 23.106 1.00 59.94 406 SER A N 1
ATOM 3298 C CA . SER A 1 406 ? -19.960 3.702 24.078 1.00 59.94 406 SER A CA 1
ATOM 3299 C C . SER A 1 406 ? -18.559 4.052 24.582 1.00 59.94 406 SER A C 1
ATOM 3301 O O . SER A 1 406 ? -17.959 3.307 25.369 1.00 59.94 406 SER A O 1
ATOM 3303 N N . GLU A 1 407 ? -17.996 5.180 24.152 1.00 64.88 407 GLU A N 1
ATOM 3304 C CA . GLU A 1 407 ? -16.741 5.666 24.703 1.00 64.88 407 GLU A CA 1
ATOM 3305 C C . GLU A 1 407 ? -16.949 6.188 26.135 1.00 64.88 407 GLU A C 1
ATOM 3307 O O . GLU A 1 407 ? -17.841 6.974 26.427 1.00 64.88 407 GLU A O 1
ATOM 3312 N N . GLY A 1 408 ? -16.119 5.720 27.073 1.00 65.94 408 GLY A N 1
ATOM 3313 C CA . GLY A 1 408 ? -16.133 6.184 28.468 1.00 65.94 408 GLY A CA 1
ATOM 3314 C C . GLY A 1 408 ? -17.065 5.424 29.419 1.00 65.94 408 GLY A C 1
ATOM 3315 O O . GLY A 1 408 ? -16.947 5.605 30.630 1.00 65.94 408 GLY A O 1
ATOM 3316 N N . VAL A 1 409 ? -17.907 4.510 28.927 1.00 76.12 409 VAL A N 1
ATOM 3317 C CA . VAL A 1 409 ? -18.799 3.690 29.772 1.00 76.12 409 VAL A CA 1
ATOM 3318 C C . VAL A 1 409 ? -18.175 2.337 30.136 1.00 76.12 409 VAL A C 1
ATOM 3320 O O . VAL A 1 409 ? -17.306 1.820 29.424 1.00 76.12 409 VAL A O 1
ATOM 3323 N N . ASN A 1 410 ? -18.551 1.795 31.297 1.00 81.19 410 ASN A N 1
ATOM 3324 C CA . ASN A 1 410 ? -18.139 0.469 31.758 1.00 81.19 410 ASN A CA 1
ATOM 3325 C C . ASN A 1 410 ? -19.275 -0.528 31.518 1.00 81.19 410 ASN A C 1
ATOM 3327 O O . ASN A 1 410 ? -20.395 -0.280 31.949 1.00 81.19 410 ASN A O 1
ATOM 3331 N N . LEU A 1 411 ? -18.974 -1.620 30.822 1.00 86.12 411 LEU A N 1
ATOM 3332 C CA . LEU A 1 411 ? -19.938 -2.617 30.353 1.00 86.12 411 LEU A CA 1
ATOM 3333 C C . LEU A 1 411 ? -19.546 -4.028 30.825 1.00 86.12 411 LEU A C 1
ATOM 3335 O O . LEU A 1 411 ? -19.880 -5.022 30.192 1.00 86.12 411 LEU A O 1
ATOM 3339 N N . ASN A 1 412 ? -18.795 -4.136 31.920 1.00 83.12 412 ASN A N 1
ATOM 3340 C CA . ASN A 1 412 ? -18.202 -5.382 32.417 1.00 83.12 412 ASN A CA 1
ATOM 3341 C C . ASN A 1 412 ? -19.192 -6.415 32.993 1.00 83.12 412 ASN A C 1
ATOM 3343 O O . ASN A 1 412 ? -18.762 -7.516 33.335 1.00 83.12 412 ASN A O 1
ATOM 3347 N N . ARG A 1 413 ? -20.496 -6.107 33.089 1.00 85.25 413 ARG A N 1
ATOM 3348 C CA . ARG A 1 413 ? -21.550 -7.126 33.300 1.00 85.25 413 ARG A CA 1
ATOM 3349 C C . ARG A 1 413 ? -22.000 -7.795 31.995 1.00 85.25 413 ARG A C 1
ATOM 3351 O O . ARG A 1 413 ? -22.774 -8.746 32.049 1.00 85.25 413 ARG A O 1
ATOM 3358 N N . ALA A 1 414 ? -21.531 -7.337 30.833 1.00 87.19 414 ALA A N 1
ATOM 3359 C CA . ALA A 1 414 ? -21.685 -8.075 29.586 1.00 87.19 414 ALA A CA 1
ATOM 3360 C C . ALA A 1 414 ? -20.668 -9.222 29.517 1.00 87.19 414 ALA A C 1
ATOM 3362 O O . ALA A 1 414 ? -19.501 -9.061 29.852 1.00 87.19 414 ALA A O 1
ATOM 3363 N N . GLY A 1 415 ? -21.108 -10.396 29.076 1.00 83.75 415 GLY A N 1
ATOM 3364 C CA . GLY A 1 415 ? -20.242 -11.550 28.833 1.00 83.75 415 GLY A CA 1
ATOM 3365 C C . GLY A 1 415 ? -20.013 -11.828 27.348 1.00 83.75 415 GLY A C 1
ATOM 3366 O O . GLY A 1 415 ? -19.331 -12.799 27.017 1.00 83.75 415 GLY A O 1
ATOM 3367 N N . ALA A 1 416 ? -20.590 -11.030 26.445 1.00 87.94 416 ALA A N 1
ATOM 3368 C CA . ALA A 1 416 ? -20.332 -11.143 25.015 1.00 87.94 416 ALA A CA 1
ATOM 3369 C C . ALA A 1 416 ? -20.393 -9.800 24.267 1.00 87.94 416 ALA A C 1
ATOM 3371 O O . ALA A 1 416 ? -21.075 -8.861 24.680 1.00 87.94 416 ALA A O 1
ATOM 3372 N N . VAL A 1 417 ? -19.690 -9.746 23.135 1.00 88.44 417 VAL A N 1
ATOM 3373 C CA . VAL A 1 417 ? -19.718 -8.655 22.153 1.00 88.44 417 VAL A CA 1
ATOM 3374 C C . VAL A 1 417 ? -20.166 -9.204 20.815 1.00 88.44 417 VAL A C 1
ATOM 3376 O O . VAL A 1 417 ? -19.626 -10.208 20.359 1.00 88.44 417 VAL A O 1
ATOM 3379 N N . ILE A 1 418 ? -21.074 -8.503 20.149 1.00 90.88 418 ILE A N 1
ATOM 3380 C CA . ILE A 1 418 ? -21.360 -8.691 18.733 1.00 90.88 418 ILE A CA 1
ATOM 3381 C C . ILE A 1 418 ? -20.895 -7.449 17.978 1.00 90.88 418 ILE A C 1
ATOM 3383 O O . ILE A 1 418 ? -21.435 -6.361 18.150 1.00 90.88 418 ILE A O 1
ATOM 3387 N N . ASN A 1 419 ? -19.907 -7.610 17.108 1.00 88.38 419 ASN A N 1
ATOM 3388 C CA . ASN A 1 419 ? -19.541 -6.605 16.122 1.00 88.38 419 ASN A CA 1
ATOM 3389 C C . ASN A 1 419 ? -20.393 -6.833 14.871 1.00 88.38 419 ASN A C 1
ATOM 3391 O O . ASN A 1 419 ? -20.107 -7.740 14.083 1.00 88.38 419 ASN A O 1
ATOM 3395 N N . TYR A 1 420 ? -21.450 -6.032 14.708 1.00 89.12 420 TYR A N 1
ATOM 3396 C CA . TYR A 1 420 ? -22.331 -6.116 13.541 1.00 89.12 420 TYR A CA 1
ATOM 3397 C C . TYR A 1 420 ? -21.605 -5.690 12.261 1.00 89.12 420 TYR A C 1
ATOM 3399 O O . TYR A 1 420 ? -21.823 -6.241 11.182 1.00 89.12 420 TYR A O 1
ATOM 3407 N N . ASP A 1 421 ? -20.676 -4.755 12.392 1.00 83.00 421 ASP A N 1
ATOM 3408 C CA . ASP A 1 421 ? -19.672 -4.425 11.397 1.00 83.00 421 ASP A CA 1
ATOM 3409 C C . ASP A 1 421 ? -18.305 -4.282 12.068 1.00 83.00 421 ASP A C 1
ATOM 3411 O O . ASP A 1 421 ? -18.172 -3.951 13.255 1.00 83.00 421 ASP A O 1
ATOM 3415 N N . ILE A 1 422 ? -17.273 -4.608 11.293 1.00 73.50 422 ILE A N 1
ATOM 3416 C CA . ILE A 1 422 ? -15.891 -4.511 11.737 1.00 73.50 422 ILE A CA 1
ATOM 3417 C C . ILE A 1 422 ? -15.334 -3.168 11.266 1.00 73.50 422 ILE A C 1
ATOM 3419 O O . ILE A 1 422 ? -15.234 -2.964 10.049 1.00 73.50 422 ILE A O 1
ATOM 3423 N N . PRO A 1 423 ? -14.943 -2.274 12.187 1.00 65.81 423 PRO A N 1
ATOM 3424 C CA . PRO A 1 423 ? -14.403 -0.977 11.828 1.00 65.81 423 PRO A CA 1
ATOM 3425 C C . PRO A 1 423 ? -13.059 -1.131 11.116 1.00 65.81 423 PRO A C 1
ATOM 3427 O O . PRO A 1 423 ? -12.301 -2.074 11.349 1.00 65.81 423 PRO A O 1
ATOM 3430 N N . TRP A 1 424 ? -12.732 -0.174 10.252 1.00 60.81 424 TRP A N 1
ATOM 3431 C CA . TRP A 1 424 ? -11.453 -0.161 9.529 1.00 60.81 424 TRP A CA 1
ATOM 3432 C C . TRP A 1 424 ? -10.230 0.026 10.435 1.00 60.81 424 TRP A C 1
ATOM 3434 O O . TRP A 1 424 ? -9.129 -0.386 10.078 1.00 60.81 424 TRP A O 1
ATOM 3444 N N . ASN A 1 425 ? -10.417 0.653 11.598 1.00 58.16 425 ASN A N 1
ATOM 3445 C CA . ASN A 1 425 ? -9.375 0.819 12.604 1.00 58.16 425 ASN A CA 1
ATOM 3446 C C . ASN A 1 425 ? -9.484 -0.301 13.661 1.00 58.16 425 ASN A C 1
ATOM 3448 O O . ASN A 1 425 ? -10.440 -0.278 14.441 1.00 58.16 425 ASN A O 1
ATOM 3452 N N . PRO A 1 426 ? -8.516 -1.231 13.760 1.00 56.78 426 PRO A N 1
ATOM 3453 C CA . PRO A 1 426 ? -8.577 -2.342 14.719 1.00 56.78 426 PRO A CA 1
ATOM 3454 C C . PRO A 1 426 ? -8.592 -1.900 16.173 1.00 56.78 426 PRO A C 1
ATOM 3456 O O . PRO A 1 426 ? -9.171 -2.582 17.019 1.00 56.78 426 PRO A O 1
ATOM 3459 N N . THR A 1 427 ? -8.017 -0.734 16.471 1.00 60.06 427 THR A N 1
ATOM 3460 C CA . THR A 1 427 ? -8.036 -0.174 17.820 1.00 60.06 427 THR A CA 1
ATOM 3461 C C . THR A 1 427 ? -9.470 0.012 18.311 1.00 60.06 427 THR A C 1
ATOM 3463 O O . THR A 1 427 ? -9.717 -0.146 19.502 1.00 60.06 427 THR A O 1
ATOM 3466 N N . ARG A 1 428 ? -10.440 0.261 17.415 1.00 69.00 428 ARG A N 1
ATOM 3467 C CA . ARG A 1 428 ? -11.859 0.346 17.789 1.00 69.00 428 ARG A CA 1
ATOM 3468 C C . ARG A 1 428 ? -12.397 -0.994 18.299 1.00 69.00 428 ARG A C 1
ATOM 3470 O O . ARG A 1 428 ? -13.074 -1.007 19.317 1.00 69.00 428 ARG A O 1
ATOM 3477 N N . VAL A 1 429 ? -12.035 -2.126 17.687 1.00 69.81 429 VAL A N 1
ATOM 3478 C CA . VAL A 1 429 ? -12.458 -3.465 18.155 1.00 69.81 429 VAL A CA 1
ATOM 3479 C C . VAL A 1 429 ? -11.916 -3.762 19.556 1.00 69.81 429 VAL A C 1
ATOM 3481 O O . VAL A 1 429 ? -12.643 -4.264 20.412 1.00 69.81 429 VAL A O 1
ATOM 3484 N N . ILE A 1 430 ? -10.669 -3.378 19.839 1.00 67.56 430 ILE A N 1
ATOM 3485 C CA . ILE A 1 430 ? -10.090 -3.515 21.185 1.00 67.56 430 ILE A CA 1
ATOM 3486 C C . ILE A 1 430 ? -10.731 -2.567 22.174 1.00 67.56 430 ILE A C 1
ATOM 3488 O O . ILE A 1 430 ? -10.976 -2.949 23.312 1.00 67.56 430 ILE A O 1
ATOM 3492 N N . GLN A 1 431 ? -11.020 -1.336 21.764 1.00 73.44 431 GLN A N 1
ATOM 3493 C CA . GLN A 1 431 ? -11.723 -0.394 22.620 1.00 73.44 431 GLN A CA 1
ATOM 3494 C C . GLN A 1 431 ? -13.115 -0.919 22.976 1.00 73.44 431 GLN A C 1
ATOM 3496 O O . GLN A 1 431 ? -13.468 -0.831 24.150 1.00 73.44 431 GLN A O 1
ATOM 3501 N N . ARG A 1 432 ? -13.853 -1.514 22.020 1.00 78.31 432 ARG A N 1
ATOM 3502 C CA . ARG A 1 432 ? -15.133 -2.213 22.250 1.00 78.31 432 ARG A CA 1
ATOM 3503 C C . ARG A 1 432 ? -14.961 -3.327 23.284 1.00 78.31 432 ARG A C 1
ATOM 3505 O O . ARG A 1 432 ? -15.664 -3.335 24.292 1.00 78.31 432 ARG A O 1
ATOM 3512 N N . LEU A 1 433 ? -13.975 -4.210 23.096 1.00 75.00 433 LEU A N 1
ATOM 3513 C CA . LEU A 1 433 ? -13.699 -5.304 24.033 1.00 75.00 433 LEU A CA 1
ATOM 3514 C C . LEU A 1 433 ? -13.279 -4.794 25.419 1.00 75.00 433 LEU A C 1
ATOM 3516 O O . LEU A 1 433 ? -13.764 -5.289 26.430 1.00 75.00 433 LEU A O 1
ATOM 3520 N N . GLY A 1 434 ? -12.439 -3.762 25.486 1.00 72.69 434 GLY A N 1
ATOM 3521 C CA . GLY A 1 434 ? -11.988 -3.122 26.722 1.00 72.69 434 GLY A CA 1
ATOM 3522 C C . GLY A 1 434 ? -13.092 -2.369 27.474 1.00 72.69 434 GLY A C 1
ATOM 3523 O O . GLY A 1 434 ? -12.907 -2.010 28.641 1.00 72.69 434 GLY A O 1
ATOM 3524 N N . ARG A 1 435 ? -14.267 -2.140 26.863 1.00 76.56 435 ARG A N 1
ATOM 3525 C CA . ARG A 1 435 ? -15.454 -1.683 27.610 1.00 76.56 435 ARG A CA 1
ATOM 3526 C C . ARG A 1 435 ? -16.007 -2.769 28.520 1.00 76.56 435 ARG A C 1
ATOM 3528 O O . ARG A 1 435 ? -16.583 -2.427 29.547 1.00 76.56 435 ARG A O 1
ATOM 3535 N N . ILE A 1 436 ? -15.785 -4.032 28.174 1.00 75.81 436 ILE A N 1
ATOM 3536 C CA . ILE A 1 436 ? -16.320 -5.198 28.875 1.00 75.81 436 ILE A CA 1
ATOM 3537 C C . ILE A 1 436 ? -15.222 -5.899 29.683 1.00 75.81 436 ILE A C 1
ATOM 3539 O O . ILE A 1 436 ? -15.405 -6.197 30.860 1.00 75.81 436 ILE A O 1
ATOM 3543 N N . ASN A 1 437 ? -14.045 -6.099 29.089 1.00 69.00 437 ASN A N 1
ATOM 3544 C CA . ASN A 1 437 ? -12.886 -6.704 29.733 1.00 69.00 437 ASN A CA 1
ATOM 3545 C C . ASN A 1 437 ? -12.039 -5.637 30.448 1.00 69.00 437 ASN A C 1
ATOM 3547 O O . ASN A 1 437 ? -11.114 -5.069 29.863 1.00 69.00 437 ASN A O 1
ATOM 3551 N N . ARG A 1 438 ? -12.359 -5.330 31.711 1.00 63.78 438 ARG A N 1
ATOM 3552 C CA . ARG A 1 438 ? -11.558 -4.424 32.559 1.00 63.78 438 ARG A CA 1
ATOM 3553 C C . ARG A 1 438 ? -10.874 -5.190 33.694 1.00 63.78 438 ARG A C 1
ATOM 3555 O O . ARG A 1 438 ? -11.448 -6.121 34.241 1.00 63.78 438 ARG A O 1
ATOM 3562 N N . ILE A 1 439 ? -9.694 -4.716 34.113 1.00 47.50 439 ILE A N 1
ATOM 3563 C CA . ILE A 1 439 ? -8.829 -5.280 35.183 1.00 47.50 439 ILE A CA 1
ATOM 3564 C C . ILE A 1 439 ? -9.514 -5.320 36.579 1.00 47.50 439 ILE A C 1
ATOM 3566 O O . ILE A 1 439 ? -8.961 -5.846 37.537 1.00 47.50 439 ILE A O 1
ATOM 3570 N N . GLY A 1 440 ? -10.733 -4.785 36.710 1.00 56.44 440 GLY A N 1
ATOM 3571 C CA . GLY A 1 440 ? -11.522 -4.796 37.946 1.00 56.44 440 GLY A CA 1
ATOM 3572 C C . GLY A 1 440 ? -12.294 -6.102 38.191 1.00 56.44 440 GLY A C 1
ATOM 3573 O O . GLY A 1 440 ? -11.806 -7.199 37.937 1.00 56.44 440 GLY A O 1
ATOM 3574 N N . ARG A 1 441 ? -13.528 -5.988 38.708 1.00 57.44 441 ARG A N 1
ATOM 3575 C CA . ARG A 1 441 ? -14.414 -7.138 38.966 1.00 57.44 441 ARG A CA 1
ATOM 3576 C C . ARG A 1 441 ? -14.773 -7.847 37.655 1.00 57.44 441 ARG A C 1
ATOM 3578 O O . ARG A 1 441 ? -15.588 -7.331 36.887 1.00 57.44 441 ARG A O 1
ATOM 3585 N N . LYS A 1 442 ? -14.172 -9.015 37.424 1.00 60.47 442 LYS A N 1
ATOM 3586 C CA . LYS A 1 442 ? -14.551 -9.943 36.354 1.00 60.47 442 LYS A CA 1
ATOM 3587 C C . LYS A 1 442 ? -15.833 -10.669 36.757 1.00 60.47 442 LYS A C 1
ATOM 3589 O O . LYS A 1 442 ? -15.866 -11.318 37.796 1.00 60.47 442 LYS A O 1
ATOM 3594 N N . VAL A 1 443 ? -16.880 -10.519 35.949 1.00 70.81 443 VAL A N 1
ATOM 3595 C CA . VAL A 1 443 ? -18.149 -11.251 36.120 1.00 70.81 443 VAL A CA 1
ATOM 3596 C C . VAL A 1 443 ? -18.096 -12.606 35.405 1.00 70.81 443 VAL A C 1
ATOM 3598 O O . VAL A 1 443 ? -18.749 -13.552 35.830 1.00 70.81 443 VAL A O 1
ATOM 3601 N N . PHE A 1 444 ? -17.287 -12.713 34.347 1.00 74.19 444 PHE A N 1
ATOM 3602 C CA . PHE A 1 444 ? -17.118 -13.921 33.545 1.00 74.19 444 PHE A CA 1
ATOM 3603 C C . PHE A 1 444 ? -15.635 -14.251 33.378 1.00 74.19 444 PHE A C 1
ATOM 3605 O O . PHE A 1 444 ? -14.830 -13.353 33.123 1.00 74.19 444 PHE A O 1
ATOM 3612 N N . ASP A 1 445 ? -15.301 -15.539 33.470 1.00 72.50 445 ASP A N 1
ATOM 3613 C CA . ASP A 1 445 ? -13.958 -16.052 33.167 1.00 72.50 445 ASP A CA 1
ATOM 3614 C C . ASP A 1 445 ? -13.682 -16.055 31.656 1.00 72.50 445 ASP A C 1
ATOM 3616 O O . ASP A 1 445 ? -12.554 -15.828 31.222 1.00 72.50 445 ASP A O 1
ATOM 3620 N N . GLU A 1 446 ? -14.736 -16.238 30.854 1.00 76.75 446 GLU A N 1
ATOM 3621 C CA . GLU A 1 446 ? -14.688 -16.292 29.393 1.00 76.75 446 GLU A CA 1
ATOM 3622 C C . GLU A 1 446 ? -15.629 -15.252 28.772 1.00 76.75 446 GLU A C 1
ATOM 3624 O O . GLU A 1 446 ? -16.821 -15.187 29.102 1.00 76.75 446 GLU A O 1
ATOM 3629 N N . LEU A 1 447 ? -15.102 -14.464 27.832 1.00 78.50 447 LEU A N 1
ATOM 3630 C CA . LEU A 1 447 ? -15.851 -13.482 27.045 1.00 78.50 447 LEU A CA 1
ATOM 3631 C C . LEU A 1 447 ? -16.022 -13.986 25.615 1.00 78.50 447 LEU A C 1
ATOM 3633 O O . LEU A 1 447 ? -15.057 -14.416 24.991 1.00 78.50 447 LEU A O 1
ATOM 3637 N N . HIS A 1 448 ? -17.238 -13.903 25.078 1.00 83.19 448 HIS A N 1
ATOM 3638 C CA . HIS A 1 448 ? -17.507 -14.337 23.705 1.00 83.19 448 HIS A CA 1
ATOM 3639 C C . HIS A 1 448 ? -17.477 -13.143 22.747 1.00 83.19 448 HIS A C 1
ATOM 3641 O O . HIS A 1 448 ? -18.101 -12.115 23.012 1.00 83.19 448 HIS A O 1
ATOM 3647 N N . ILE A 1 449 ? -16.784 -13.280 21.618 1.00 82.12 449 ILE A N 1
ATOM 3648 C CA . ILE A 1 449 ? -16.688 -12.237 20.593 1.00 82.12 449 ILE A CA 1
ATOM 3649 C C . ILE A 1 449 ? -17.272 -12.785 19.294 1.00 82.12 449 ILE A C 1
ATOM 3651 O O . ILE A 1 449 ? -16.760 -13.750 18.735 1.00 82.12 449 ILE A O 1
ATOM 3655 N N . TYR A 1 450 ? -18.330 -12.149 18.804 1.00 85.06 450 TYR A N 1
ATOM 3656 C CA . TYR A 1 450 ? -18.988 -12.483 17.547 1.00 85.06 450 TYR A CA 1
ATOM 3657 C C . TYR A 1 450 ? -18.712 -11.385 16.525 1.00 85.06 450 TYR A C 1
ATOM 3659 O O . TYR A 1 450 ? -18.941 -10.208 16.795 1.00 85.06 450 TYR A O 1
ATOM 3667 N N . ASN A 1 451 ? -18.240 -11.767 15.340 1.00 83.38 451 ASN A N 1
ATOM 3668 C CA . ASN A 1 451 ? -17.891 -10.844 14.264 1.00 83.38 451 ASN A CA 1
ATOM 3669 C C . ASN A 1 451 ? -18.706 -11.175 13.014 1.00 83.38 451 ASN A C 1
ATOM 3671 O O . ASN A 1 451 ? -18.645 -12.299 12.519 1.00 83.38 451 ASN A O 1
ATOM 3675 N N . PHE A 1 452 ? -19.452 -10.199 12.499 1.00 81.19 452 PHE A N 1
ATOM 3676 C CA . PHE A 1 452 ? -20.193 -10.345 11.251 1.00 81.19 452 PHE A CA 1
ATOM 3677 C C . PHE A 1 452 ? -19.331 -9.919 10.060 1.00 81.19 452 PHE A C 1
ATOM 3679 O O . PHE A 1 452 ? -18.825 -8.795 10.011 1.00 81.19 452 PHE A O 1
ATOM 3686 N N . PHE A 1 453 ? -19.209 -10.807 9.073 1.00 71.44 453 PHE A N 1
ATOM 3687 C CA . PHE A 1 453 ? -18.502 -10.550 7.819 1.00 71.44 453 PHE A CA 1
ATOM 3688 C C . PHE A 1 453 ? -19.475 -10.525 6.629 1.00 71.44 453 PHE A C 1
ATOM 3690 O O . PHE A 1 453 ? -20.528 -11.163 6.693 1.00 71.44 453 PHE A O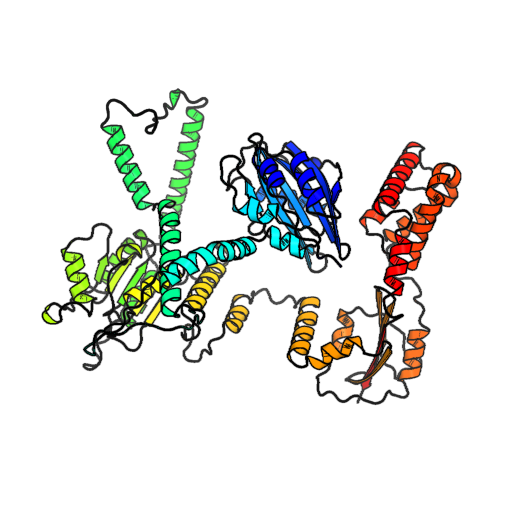 1
ATOM 3697 N N . PRO A 1 454 ? -19.157 -9.782 5.551 1.00 62.47 454 PRO A N 1
ATOM 3698 C CA . PRO A 1 454 ? -19.919 -9.843 4.303 1.00 62.47 454 PRO A CA 1
ATOM 3699 C C . PRO A 1 454 ? -19.925 -11.256 3.700 1.00 62.47 454 PRO A C 1
ATOM 3701 O O . PRO A 1 454 ? -18.981 -12.018 3.903 1.00 62.47 454 PRO A O 1
ATOM 3704 N N . THR A 1 455 ? -20.962 -11.591 2.930 1.00 58.91 455 THR A N 1
ATOM 3705 C CA . THR A 1 455 ? -21.078 -12.887 2.242 1.00 58.91 455 THR A CA 1
ATOM 3706 C C . THR A 1 455 ? -20.127 -12.995 1.041 1.00 58.91 455 THR A C 1
ATOM 3708 O O . THR A 1 455 ? -19.795 -11.998 0.395 1.00 58.91 455 THR A O 1
ATOM 3711 N N . GLU A 1 456 ? -19.700 -14.220 0.711 1.00 51.56 456 GLU A N 1
ATOM 3712 C CA . GLU A 1 456 ? -18.779 -14.487 -0.410 1.00 51.56 456 GLU A CA 1
ATOM 3713 C C . GLU A 1 456 ? -19.400 -14.207 -1.788 1.00 51.56 456 GLU A C 1
ATOM 3715 O O . GLU A 1 456 ? -18.686 -13.841 -2.715 1.00 51.56 456 GLU A O 1
ATOM 3720 N N . GLN A 1 457 ? -20.728 -14.276 -1.927 1.00 52.12 457 GLN A N 1
ATOM 3721 C CA . GLN A 1 457 ? -21.426 -14.096 -3.211 1.00 52.12 457 GLN A CA 1
ATOM 3722 C C . GLN A 1 457 ? -21.339 -12.668 -3.802 1.00 52.12 457 GLN A C 1
ATOM 3724 O O . GLN A 1 457 ? -21.715 -12.467 -4.951 1.00 52.12 457 GLN A O 1
ATOM 3729 N N . GLY A 1 458 ? -20.805 -11.683 -3.063 1.00 45.22 458 GLY A N 1
ATOM 3730 C CA . GLY A 1 458 ? -20.460 -10.340 -3.568 1.00 45.22 458 GLY A CA 1
ATOM 3731 C C . GLY A 1 458 ? -18.950 -10.050 -3.631 1.00 45.22 458 GLY A C 1
ATOM 3732 O O . GLY A 1 458 ? -18.547 -8.902 -3.840 1.00 45.22 458 GLY A O 1
ATOM 3733 N N . SER A 1 459 ? -18.108 -11.064 -3.398 1.00 39.56 459 SER A N 1
ATOM 3734 C CA . SER A 1 459 ? -16.647 -10.949 -3.258 1.00 39.56 459 SER A CA 1
ATOM 3735 C C . SER A 1 459 ? -15.956 -10.436 -4.523 1.00 39.56 459 SER A C 1
ATOM 3737 O O . SER A 1 459 ? -15.060 -9.592 -4.425 1.00 39.56 459 SER A O 1
ATOM 3739 N N . ASP A 1 460 ? -16.417 -10.874 -5.695 1.00 42.00 460 ASP A N 1
ATOM 3740 C CA . ASP A 1 460 ? -15.737 -10.617 -6.972 1.00 42.00 460 ASP A CA 1
ATOM 3741 C C . ASP A 1 460 ? -15.872 -9.162 -7.446 1.00 42.00 460 ASP A C 1
ATOM 3743 O O . ASP A 1 460 ? -15.051 -8.674 -8.220 1.00 42.00 460 ASP A O 1
ATOM 3747 N N . VAL A 1 461 ? -16.870 -8.428 -6.942 1.00 42.81 461 VAL A N 1
ATOM 3748 C CA . VAL A 1 461 ? -17.168 -7.056 -7.387 1.00 42.81 461 VAL A CA 1
ATOM 3749 C C . VAL A 1 461 ? -16.598 -5.990 -6.438 1.00 42.81 461 VAL A C 1
ATOM 3751 O O . VAL A 1 461 ? -16.253 -4.897 -6.886 1.00 42.81 461 VAL A O 1
ATOM 3754 N N . VAL A 1 462 ? -16.456 -6.276 -5.133 1.00 44.47 462 VAL A N 1
ATOM 3755 C CA . VAL A 1 462 ? -16.176 -5.238 -4.106 1.00 44.47 462 VAL A CA 1
ATOM 3756 C C . VAL A 1 462 ? -14.900 -5.493 -3.280 1.00 44.47 462 VAL A C 1
ATOM 3758 O O . VAL A 1 462 ? -14.613 -4.752 -2.343 1.00 44.47 462 VAL A O 1
ATOM 3761 N N . LYS A 1 463 ? -14.062 -6.489 -3.616 1.00 50.72 463 LYS A N 1
ATOM 3762 C CA . LYS A 1 463 ? -12.859 -6.837 -2.814 1.00 50.72 463 LYS A CA 1
ATOM 3763 C C . LYS A 1 463 ? -13.195 -7.137 -1.343 1.00 50.72 463 LYS A C 1
ATOM 3765 O O . LYS A 1 463 ? -12.341 -7.025 -0.463 1.00 50.72 463 LYS A O 1
ATOM 3770 N N . SER A 1 464 ? -14.437 -7.530 -1.054 1.00 44.03 464 SER A N 1
ATOM 3771 C CA . SER A 1 464 ? -14.946 -7.755 0.306 1.00 44.03 464 SER A CA 1
ATOM 3772 C C . SER A 1 464 ? -14.119 -8.792 1.072 1.00 44.03 464 SER A C 1
ATOM 3774 O O . SER A 1 464 ? -13.933 -8.655 2.280 1.00 44.03 464 SER A O 1
ATOM 3776 N N . ARG A 1 465 ? -13.548 -9.771 0.356 1.00 44.81 465 ARG A N 1
ATOM 3777 C CA . ARG A 1 465 ? -12.627 -10.784 0.886 1.00 44.81 465 ARG A CA 1
ATOM 3778 C C . ARG A 1 465 ? -11.268 -10.206 1.302 1.00 44.81 465 ARG A C 1
ATOM 3780 O O . ARG A 1 465 ? -10.802 -10.515 2.393 1.00 44.81 465 ARG A O 1
ATOM 3787 N N . GLU A 1 466 ? -10.669 -9.311 0.508 1.00 49.59 466 GLU A N 1
ATOM 3788 C CA . GLU A 1 466 ? -9.432 -8.597 0.887 1.00 49.59 466 GLU A CA 1
ATOM 3789 C C . GLU A 1 466 ? -9.662 -7.715 2.122 1.00 49.59 466 GLU A C 1
ATOM 3791 O O . GLU A 1 466 ? -8.827 -7.652 3.023 1.00 49.59 466 GLU A O 1
ATOM 3796 N N . ILE A 1 467 ? -10.819 -7.052 2.181 1.00 49.84 467 ILE A N 1
ATOM 3797 C CA . ILE A 1 467 ? -11.202 -6.173 3.289 1.00 49.84 467 ILE A CA 1
ATOM 3798 C C . ILE A 1 467 ? -11.428 -6.985 4.568 1.00 49.84 467 ILE A C 1
ATOM 3800 O O . ILE A 1 467 ? -10.949 -6.595 5.632 1.00 49.84 467 ILE A O 1
ATOM 3804 N N . ALA A 1 468 ? -12.119 -8.124 4.477 1.00 50.59 468 ALA A N 1
ATOM 3805 C CA . ALA A 1 468 ? -12.308 -9.043 5.596 1.00 50.59 468 ALA A CA 1
ATOM 3806 C C . ALA A 1 468 ? -10.966 -9.605 6.096 1.00 50.59 468 ALA A C 1
ATOM 3808 O O . ALA A 1 468 ? -10.699 -9.548 7.293 1.00 50.59 468 ALA A O 1
ATOM 3809 N N . ALA A 1 469 ? -10.087 -10.033 5.185 1.00 52.12 469 ALA A N 1
ATOM 3810 C CA . ALA A 1 469 ? -8.739 -10.515 5.486 1.00 52.12 469 ALA A CA 1
ATOM 3811 C C . ALA A 1 469 ? -7.857 -9.463 6.181 1.00 52.12 469 ALA A C 1
ATOM 3813 O O . ALA A 1 469 ? -7.215 -9.753 7.191 1.00 52.12 469 ALA A O 1
ATOM 3814 N N . GLN A 1 470 ? -7.851 -8.223 5.682 1.00 51.16 470 GLN A N 1
ATOM 3815 C CA . GLN A 1 470 ? -7.129 -7.111 6.307 1.00 51.16 470 GLN A CA 1
ATOM 3816 C C . GLN A 1 470 ? -7.671 -6.809 7.703 1.00 51.16 470 GLN A C 1
ATOM 3818 O O . GLN A 1 470 ? -6.897 -6.657 8.647 1.00 51.16 470 GLN A O 1
ATOM 3823 N N . LYS A 1 471 ? -8.999 -6.765 7.855 1.00 52.91 471 LYS A N 1
ATOM 3824 C CA . LYS A 1 471 ? -9.653 -6.548 9.151 1.00 52.91 471 LYS A CA 1
ATOM 3825 C C . LYS A 1 471 ? -9.343 -7.682 10.140 1.00 52.91 471 LYS A C 1
ATOM 3827 O O . LYS A 1 471 ? -9.085 -7.402 11.306 1.00 52.91 471 LYS A O 1
ATOM 3832 N N . MET A 1 472 ? -9.278 -8.933 9.679 1.00 52.31 472 MET A N 1
ATOM 3833 C CA . MET A 1 472 ? -8.890 -10.103 10.482 1.00 52.31 472 MET A CA 1
ATOM 3834 C C . MET A 1 472 ? -7.429 -10.047 10.944 1.00 52.31 472 MET A C 1
ATOM 3836 O O . MET A 1 472 ? -7.164 -10.215 12.132 1.00 52.31 472 MET A O 1
ATOM 3840 N N . PHE A 1 473 ? -6.494 -9.747 10.036 1.00 49.69 473 PHE A N 1
ATOM 3841 C CA . PHE A 1 473 ? -5.073 -9.570 10.362 1.00 49.69 473 PHE A CA 1
ATOM 3842 C C . PHE A 1 473 ? -4.866 -8.485 11.425 1.00 49.69 473 PHE A C 1
ATOM 3844 O O . PHE A 1 473 ? -4.110 -8.662 12.381 1.00 49.69 473 PHE A O 1
ATOM 3851 N N . LEU A 1 474 ? -5.586 -7.372 11.282 1.00 46.97 474 LEU A N 1
ATOM 3852 C CA . LEU A 1 474 ? -5.524 -6.248 12.206 1.00 46.97 474 LEU A CA 1
ATOM 3853 C C . LEU A 1 474 ? -6.101 -6.597 13.593 1.00 46.97 474 LEU A C 1
ATOM 3855 O O . LEU A 1 474 ? -5.556 -6.146 14.597 1.00 46.97 474 LEU A O 1
ATOM 3859 N N . ILE A 1 475 ? -7.153 -7.418 13.688 1.00 49.47 475 ILE A N 1
ATOM 3860 C CA . ILE A 1 475 ? -7.688 -7.881 14.982 1.00 49.47 475 ILE A CA 1
ATOM 3861 C C . ILE A 1 475 ? -6.720 -8.871 15.656 1.00 49.47 475 ILE A C 1
ATOM 3863 O O . ILE A 1 475 ? -6.427 -8.713 16.839 1.00 49.47 475 ILE A O 1
ATOM 3867 N N . HIS A 1 476 ? -6.174 -9.837 14.908 1.00 50.81 476 HIS A N 1
ATOM 3868 C CA . HIS A 1 476 ? -5.269 -10.871 15.429 1.00 50.81 476 HIS A CA 1
ATOM 3869 C C . HIS A 1 476 ? -3.957 -10.287 15.979 1.00 50.81 476 HIS A C 1
ATOM 3871 O O . HIS A 1 476 ? -3.587 -10.555 17.119 1.00 50.81 476 HIS A O 1
ATOM 3877 N N . ASN A 1 477 ? -3.290 -9.407 15.220 1.00 43.69 477 ASN A N 1
ATOM 3878 C CA . ASN A 1 477 ? -2.051 -8.759 15.673 1.00 43.69 477 ASN A CA 1
ATOM 3879 C C . ASN A 1 477 ? -2.233 -7.879 16.909 1.00 43.69 477 ASN A C 1
ATOM 3881 O O . ASN A 1 477 ? -1.263 -7.606 17.610 1.00 43.69 477 ASN A O 1
ATOM 3885 N N . THR A 1 478 ? -3.453 -7.401 17.155 1.00 41.91 478 THR A N 1
ATOM 3886 C CA . THR A 1 478 ? -3.699 -6.455 18.242 1.00 41.91 478 THR A CA 1
ATOM 3887 C C . THR A 1 478 ? -4.294 -7.128 19.492 1.00 41.91 478 THR A C 1
ATOM 3889 O O . THR A 1 478 ? -4.150 -6.581 20.582 1.00 41.91 478 THR A O 1
ATOM 3892 N N . LEU A 1 479 ? -4.916 -8.312 19.377 1.00 48.81 479 LEU A N 1
ATOM 3893 C CA . LEU A 1 479 ? -5.379 -9.120 20.522 1.00 48.81 479 LEU A CA 1
ATOM 3894 C C . LEU A 1 479 ? -4.310 -10.087 21.072 1.00 48.81 479 LEU A C 1
ATOM 3896 O O . LEU A 1 479 ? -4.398 -10.452 22.242 1.00 48.81 479 LEU A O 1
ATOM 3900 N N . GLY A 1 480 ? -3.297 -10.443 20.274 1.00 42.25 480 GLY A N 1
ATOM 3901 C CA . GLY A 1 480 ? -2.227 -11.374 20.656 1.00 42.25 480 GLY A CA 1
ATOM 3902 C C . GLY A 1 480 ? -2.532 -12.836 20.300 1.00 42.25 480 GLY A C 1
ATOM 3903 O O . GLY A 1 480 ? -3.679 -13.196 20.044 1.00 42.25 480 GLY A O 1
ATOM 3904 N N . GLU A 1 481 ? -1.488 -13.674 20.273 1.00 41.81 481 GLU A N 1
ATOM 3905 C CA . GLU A 1 481 ? -1.528 -15.087 19.840 1.00 41.81 481 GLU A CA 1
ATOM 3906 C C . GLU A 1 481 ? -2.381 -16.004 20.745 1.00 41.81 481 GLU A C 1
ATOM 3908 O O . GLU A 1 481 ? -2.669 -17.135 20.375 1.00 41.81 481 GLU A O 1
ATOM 3913 N N . ASP A 1 482 ? -2.853 -15.530 21.901 1.00 36.09 482 ASP A N 1
ATOM 3914 C CA . ASP A 1 482 ? -3.564 -16.357 22.891 1.00 36.09 482 ASP A CA 1
ATOM 3915 C C . ASP A 1 482 ? -5.079 -16.516 22.631 1.00 36.09 482 ASP A C 1
ATOM 3917 O O . ASP A 1 482 ? -5.775 -17.203 23.383 1.00 36.09 482 ASP A O 1
ATOM 3921 N N . ALA A 1 483 ? -5.628 -15.895 21.581 1.00 41.59 483 ALA A N 1
ATOM 3922 C CA . ALA A 1 483 ? -7.050 -15.992 21.249 1.00 41.59 483 ALA A CA 1
ATOM 3923 C C . ALA A 1 483 ? -7.306 -17.041 20.153 1.00 41.59 483 ALA A C 1
ATOM 3925 O O . ALA A 1 483 ? -6.928 -16.849 19.000 1.00 41.59 483 ALA A O 1
ATOM 3926 N N . LYS A 1 484 ? -8.020 -18.126 20.487 1.00 42.75 484 LYS A N 1
ATOM 3927 C CA . LYS A 1 484 ? -8.588 -19.059 19.495 1.00 42.75 484 LYS A CA 1
ATOM 3928 C C . LYS A 1 484 ? -9.784 -18.387 18.826 1.00 42.75 484 LYS A C 1
ATOM 3930 O O . LYS A 1 484 ? -10.809 -18.183 19.476 1.00 42.75 484 LYS A O 1
ATOM 3935 N N . VAL A 1 485 ? -9.648 -17.989 17.562 1.00 45.44 485 VAL A N 1
ATOM 3936 C CA . VAL A 1 485 ? -10.671 -17.184 16.866 1.00 45.44 485 VAL A CA 1
ATOM 3937 C C . VAL A 1 485 ? -11.500 -18.035 15.906 1.00 45.44 485 VAL A C 1
ATOM 3939 O O . VAL A 1 485 ? -12.663 -17.707 15.671 1.00 45.44 485 VAL A O 1
ATOM 3942 N N . PHE A 1 486 ? -10.952 -19.135 15.380 1.00 38.41 486 PHE A N 1
ATOM 3943 C CA . PHE A 1 486 ? -11.594 -19.893 14.306 1.00 38.41 486 PHE A CA 1
ATOM 3944 C C . PHE A 1 486 ? -12.127 -21.268 14.734 1.00 38.41 486 PHE A C 1
ATOM 3946 O O . PHE A 1 486 ? -13.223 -21.627 14.303 1.00 38.41 486 PHE A O 1
ATOM 3953 N N . ALA A 1 487 ? -11.419 -22.029 15.581 1.00 37.94 487 ALA A N 1
ATOM 3954 C CA . ALA A 1 487 ? -11.889 -23.342 16.045 1.00 37.94 487 ALA A CA 1
ATOM 3955 C C . ALA A 1 487 ? -11.262 -23.777 17.394 1.00 37.94 487 ALA A C 1
ATOM 3957 O O . ALA A 1 487 ? -10.175 -23.315 17.746 1.00 37.94 487 ALA A O 1
ATOM 3958 N N . PRO A 1 488 ? -11.910 -24.670 18.173 1.00 34.66 488 PRO A N 1
ATOM 3959 C CA . PRO A 1 488 ? -11.410 -25.127 19.479 1.00 34.66 488 PRO A CA 1
ATOM 3960 C C . PRO A 1 488 ? -10.026 -25.804 19.437 1.00 34.66 488 PRO A C 1
ATOM 3962 O O . PRO A 1 488 ? -9.319 -25.827 20.449 1.00 34.66 488 PRO A O 1
ATOM 3965 N N . ASP A 1 489 ? -9.644 -26.340 18.279 1.00 39.72 489 ASP A N 1
ATOM 3966 C CA . ASP A 1 489 ? -8.421 -27.091 17.972 1.00 39.72 489 ASP A CA 1
ATOM 3967 C C . ASP A 1 489 ? -7.335 -26.258 17.261 1.00 39.72 489 ASP A C 1
ATOM 3969 O O . ASP A 1 489 ? -6.285 -26.786 16.903 1.00 39.72 489 ASP A O 1
ATOM 3973 N N . GLU A 1 490 ? -7.549 -24.951 17.095 1.00 42.50 490 GLU A N 1
ATOM 3974 C CA . GLU A 1 490 ? -6.593 -24.039 16.466 1.00 42.50 490 GLU A CA 1
ATOM 3975 C C . GLU A 1 490 ? -5.286 -23.908 17.278 1.00 42.50 490 GLU A C 1
ATOM 3977 O O . GLU A 1 490 ? -5.306 -23.610 18.478 1.00 42.50 490 GLU A O 1
ATOM 3982 N N . THR A 1 491 ? -4.141 -24.102 16.611 1.00 39.88 491 THR A N 1
ATOM 3983 C CA . THR A 1 491 ? -2.814 -23.717 17.116 1.00 39.88 491 THR A CA 1
ATOM 3984 C C . THR A 1 491 ? -2.464 -22.312 16.622 1.00 39.88 491 THR A C 1
ATOM 3986 O O . THR A 1 491 ? -2.445 -22.097 15.406 1.00 39.88 491 THR A O 1
ATOM 3989 N N . PRO A 1 492 ? -2.167 -21.354 17.512 1.00 39.53 492 PRO A N 1
ATOM 3990 C CA . PRO A 1 492 ? -1.956 -19.970 17.115 1.00 39.53 492 PRO A CA 1
ATOM 3991 C C . PRO A 1 492 ? -0.617 -19.797 16.392 1.00 39.53 492 PRO A C 1
ATOM 3993 O O . PRO A 1 492 ? 0.452 -20.026 16.952 1.00 39.53 492 PRO A O 1
ATOM 3996 N N . SER A 1 493 ? -0.666 -19.400 15.120 1.00 39.09 493 SER A N 1
ATOM 3997 C CA . SER A 1 493 ? 0.505 -18.911 14.392 1.00 39.09 493 SER A CA 1
ATOM 3998 C C . SER A 1 493 ? 0.088 -17.992 13.249 1.00 39.09 493 SER A C 1
ATOM 4000 O O . SER A 1 493 ? -0.643 -18.390 12.337 1.00 39.09 493 SER A O 1
ATOM 4002 N N . ALA A 1 494 ? 0.634 -16.773 13.243 1.00 37.00 494 ALA A N 1
ATOM 4003 C CA . ALA A 1 494 ? 0.435 -15.789 12.178 1.00 37.00 494 ALA A CA 1
ATOM 4004 C C . ALA A 1 494 ? 0.828 -16.315 10.777 1.00 37.00 494 ALA A C 1
ATOM 4006 O O . ALA A 1 494 ? 0.322 -15.829 9.764 1.00 37.00 494 ALA A O 1
ATOM 4007 N N . ALA A 1 495 ? 1.699 -17.328 10.702 1.00 37.16 495 ALA A N 1
ATOM 4008 C CA . ALA A 1 495 ? 2.230 -17.866 9.453 1.00 37.16 495 ALA A CA 1
ATOM 4009 C C . ALA A 1 495 ? 1.264 -18.810 8.707 1.00 37.16 495 ALA A C 1
ATOM 4011 O O . ALA A 1 495 ? 1.297 -18.857 7.475 1.00 37.16 495 ALA A O 1
ATOM 4012 N N . GLU A 1 496 ? 0.394 -19.549 9.406 1.00 38.44 496 GLU A N 1
ATOM 4013 C CA . GLU A 1 496 ? -0.544 -20.482 8.753 1.00 38.44 496 GLU A CA 1
ATOM 4014 C C . GLU A 1 496 ? -1.781 -19.777 8.180 1.00 38.44 496 GLU A C 1
ATOM 4016 O O . GLU A 1 496 ? -2.222 -20.098 7.072 1.00 38.44 496 GLU A O 1
ATOM 4021 N N . LEU A 1 497 ? -2.293 -18.749 8.862 1.00 33.41 497 LEU A N 1
ATOM 4022 C CA . LEU A 1 497 ? -3.385 -17.912 8.350 1.00 33.41 497 LEU A CA 1
ATOM 4023 C C . LEU A 1 497 ? -2.932 -17.045 7.164 1.00 33.41 497 LEU A C 1
ATOM 4025 O O . LEU A 1 497 ? -3.676 -16.916 6.190 1.00 33.41 497 LEU A O 1
ATOM 4029 N N . PHE A 1 498 ? -1.685 -16.549 7.169 1.00 35.66 498 PHE A N 1
ATOM 4030 C CA . PHE A 1 498 ? -1.087 -15.851 6.020 1.00 35.66 498 PHE A CA 1
ATOM 4031 C C . PHE A 1 498 ? -1.004 -16.745 4.769 1.00 35.66 498 PHE A C 1
ATOM 4033 O O . PHE A 1 498 ? -1.176 -16.253 3.654 1.00 35.66 498 PHE A O 1
ATOM 4040 N N . LYS A 1 499 ? -0.792 -18.059 4.948 1.00 40.78 499 LYS A N 1
ATOM 4041 C CA . LYS A 1 499 ? -0.793 -19.063 3.867 1.00 40.78 499 LYS A CA 1
ATOM 4042 C C . LYS A 1 499 ? -2.198 -19.423 3.376 1.00 40.78 499 LYS A C 1
ATOM 4044 O O . LYS A 1 499 ? -2.369 -19.662 2.188 1.00 40.78 499 LYS A O 1
ATOM 4049 N N . ARG A 1 500 ? -3.207 -19.469 4.256 1.00 39.16 500 ARG A N 1
ATOM 4050 C CA . ARG A 1 500 ? -4.592 -19.814 3.870 1.00 39.16 500 ARG A CA 1
ATOM 4051 C C . ARG A 1 500 ? -5.357 -18.654 3.232 1.00 39.16 500 ARG A C 1
ATOM 4053 O O . ARG A 1 500 ? -6.153 -18.889 2.332 1.00 39.16 500 ARG A O 1
ATOM 4060 N N . ILE A 1 501 ? -5.109 -17.418 3.664 1.00 37.19 501 ILE A N 1
ATOM 4061 C CA . ILE A 1 501 ? -5.809 -16.221 3.168 1.00 37.19 501 ILE A CA 1
ATOM 4062 C C . ILE A 1 501 ? -5.249 -15.740 1.820 1.00 37.19 501 ILE A C 1
ATOM 4064 O O . ILE A 1 501 ? -6.014 -15.265 0.984 1.00 37.19 501 ILE A O 1
ATOM 4068 N N . ASN A 1 502 ? -3.942 -15.908 1.583 1.00 34.81 502 ASN A N 1
ATOM 4069 C CA . ASN A 1 502 ? -3.306 -15.620 0.289 1.00 34.81 502 ASN A CA 1
ATOM 4070 C C . ASN A 1 502 ? -3.395 -16.778 -0.712 1.00 34.81 502 ASN A C 1
ATOM 4072 O O . ASN A 1 502 ? -2.881 -16.653 -1.820 1.00 34.81 502 ASN A O 1
ATOM 4076 N N . ARG A 1 503 ? -4.060 -17.879 -0.344 1.00 34.44 503 ARG A N 1
ATOM 4077 C CA . ARG A 1 503 ? -4.383 -18.952 -1.278 1.00 34.44 503 ARG A CA 1
ATOM 4078 C C . ARG A 1 503 ? -5.465 -18.446 -2.224 1.00 34.44 503 ARG A C 1
ATOM 4080 O O . ARG A 1 503 ? -6.653 -18.403 -1.890 1.00 34.44 503 ARG A O 1
ATOM 4087 N N . ASN A 1 504 ? -5.016 -17.963 -3.373 1.00 32.31 504 ASN A N 1
ATOM 4088 C CA . ASN A 1 504 ? -5.875 -17.587 -4.477 1.00 32.31 504 ASN A CA 1
ATOM 4089 C C . ASN A 1 504 ? -6.482 -18.885 -5.054 1.00 32.31 504 ASN A C 1
ATOM 4091 O O . ASN A 1 504 ? -5.737 -19.845 -5.240 1.00 32.31 504 ASN A O 1
ATOM 4095 N N . PRO A 1 505 ? -7.789 -18.959 -5.369 1.00 35.91 505 PRO A N 1
ATOM 4096 C CA . PRO A 1 505 ? -8.357 -20.074 -6.139 1.00 35.91 505 PRO A CA 1
ATOM 4097 C C . PRO A 1 505 ? -7.726 -20.237 -7.535 1.00 35.91 505 PRO A C 1
ATOM 4099 O O . PRO A 1 505 ? -7.948 -21.245 -8.188 1.00 35.91 505 PRO A O 1
ATOM 4102 N N . GLU A 1 506 ? -6.930 -19.254 -7.974 1.00 35.19 506 GLU A N 1
ATOM 4103 C CA . GLU A 1 506 ? -6.100 -19.289 -9.184 1.00 35.19 506 GLU A CA 1
ATOM 4104 C C . GLU A 1 506 ? -4.679 -19.858 -8.945 1.00 35.19 506 GLU A C 1
ATOM 4106 O O . GLU A 1 506 ? -3.847 -19.798 -9.845 1.00 35.19 506 GLU A O 1
ATOM 4111 N N . GLU A 1 507 ? -4.368 -20.431 -7.770 1.00 37.84 507 GLU A N 1
ATOM 4112 C CA . GLU A 1 507 ? -3.171 -21.276 -7.552 1.00 37.84 507 GLU A CA 1
ATOM 4113 C C . GLU A 1 507 ? -3.292 -22.640 -8.273 1.00 37.84 507 GLU A C 1
ATOM 4115 O O . GLU A 1 507 ? -3.103 -23.703 -7.685 1.00 37.84 507 GLU A O 1
ATOM 4120 N N . GLU A 1 508 ? -3.577 -22.596 -9.574 1.00 37.12 508 GLU A N 1
ATOM 4121 C CA . GLU A 1 508 ? -3.145 -23.612 -10.540 1.00 37.12 508 GLU A CA 1
ATOM 4122 C C . GLU A 1 508 ? -2.026 -23.081 -11.467 1.00 37.12 508 GLU A C 1
ATOM 4124 O O . GLU A 1 508 ? -1.702 -23.719 -12.463 1.00 37.12 508 GLU A O 1
ATOM 4129 N N . GLU A 1 509 ? -1.363 -21.962 -11.137 1.00 32.03 509 GLU A N 1
ATOM 4130 C CA . GLU A 1 509 ? -0.073 -21.596 -11.751 1.00 32.03 509 GLU A CA 1
ATOM 4131 C C . GLU A 1 509 ? 1.080 -21.670 -10.731 1.00 32.03 509 GLU A C 1
ATOM 4133 O O . GLU A 1 509 ? 1.005 -21.147 -9.618 1.00 32.03 509 GLU A O 1
ATOM 4138 N N . GLU A 1 510 ? 2.141 -22.379 -11.122 1.00 36.28 510 GLU A N 1
ATOM 4139 C CA . GLU A 1 510 ? 3.241 -22.862 -10.281 1.00 36.28 510 GLU A CA 1
ATOM 4140 C C . GLU A 1 510 ? 4.087 -21.755 -9.612 1.00 36.28 510 GLU A C 1
ATOM 4142 O O . GLU A 1 510 ? 4.259 -20.641 -10.115 1.00 36.28 510 GLU A O 1
ATOM 4147 N N . GLU A 1 511 ? 4.677 -22.087 -8.457 1.00 41.53 511 GLU A N 1
ATOM 4148 C CA . GLU A 1 511 ? 5.633 -21.245 -7.730 1.00 41.53 511 GLU A CA 1
ATOM 4149 C C . GLU A 1 511 ? 6.818 -20.828 -8.626 1.00 41.53 511 GLU A C 1
ATOM 4151 O O . GLU A 1 511 ? 7.498 -21.668 -9.209 1.00 41.53 511 GLU A O 1
ATOM 4156 N N . SER A 1 512 ? 7.129 -19.524 -8.693 1.00 40.75 512 SER A N 1
ATOM 4157 C CA . SER A 1 512 ? 8.299 -19.029 -9.440 1.00 40.75 512 SER A CA 1
ATOM 4158 C C . SER A 1 512 ? 9.589 -19.719 -8.979 1.00 40.75 512 SER A C 1
ATOM 4160 O O . SER A 1 512 ? 9.948 -19.676 -7.801 1.00 40.75 512 SER A O 1
ATOM 4162 N N . LEU A 1 513 ? 10.329 -20.294 -9.926 1.00 44.09 513 LEU A N 1
ATOM 4163 C CA . LEU A 1 513 ? 11.541 -21.089 -9.691 1.00 44.09 513 LEU A CA 1
ATOM 4164 C C . LEU A 1 513 ? 12.577 -20.389 -8.813 1.00 44.09 513 LEU A C 1
ATOM 4166 O O . LEU A 1 513 ? 13.172 -21.007 -7.938 1.00 44.09 513 LEU A O 1
ATOM 4170 N N . LEU A 1 514 ? 12.794 -19.085 -9.016 1.00 44.69 514 LEU A N 1
ATOM 4171 C CA . LEU A 1 514 ? 13.749 -18.308 -8.218 1.00 44.69 514 LEU A CA 1
ATOM 4172 C C . LEU A 1 514 ? 13.287 -18.163 -6.767 1.00 44.69 514 LEU A C 1
ATOM 4174 O O . LEU A 1 514 ? 14.115 -18.169 -5.856 1.00 44.69 514 LEU A O 1
ATOM 4178 N N . THR A 1 515 ? 11.977 -18.055 -6.546 1.00 47.78 515 THR A N 1
ATOM 4179 C CA . THR A 1 515 ? 11.377 -18.059 -5.209 1.00 47.78 515 THR A CA 1
ATOM 4180 C C . THR A 1 515 ? 11.551 -19.427 -4.557 1.00 47.78 515 THR A C 1
ATOM 4182 O O . THR A 1 515 ? 11.976 -19.485 -3.403 1.00 47.78 515 THR A O 1
ATOM 4185 N N . GLY A 1 516 ? 11.334 -20.512 -5.308 1.00 57.81 516 GLY A N 1
ATOM 4186 C CA . GLY A 1 516 ? 11.591 -21.880 -4.852 1.00 57.81 516 GLY A CA 1
ATOM 4187 C C . GLY A 1 516 ? 13.058 -22.112 -4.462 1.00 57.81 516 GLY A C 1
ATOM 4188 O O . GLY A 1 516 ? 13.340 -22.568 -3.354 1.00 57.81 516 GLY A O 1
ATOM 4189 N N . ILE A 1 517 ? 14.009 -21.711 -5.316 1.00 61.16 517 ILE A N 1
ATOM 4190 C CA . ILE A 1 517 ? 15.456 -21.827 -5.053 1.00 61.16 517 ILE A CA 1
ATOM 4191 C C . ILE A 1 517 ? 15.862 -20.994 -3.830 1.00 61.16 517 ILE A C 1
ATOM 4193 O O . ILE A 1 517 ? 16.595 -21.484 -2.974 1.00 61.16 517 ILE A O 1
ATOM 4197 N N . ARG A 1 518 ? 15.386 -19.745 -3.710 1.00 59.00 518 ARG A N 1
ATOM 4198 C CA . ARG A 1 518 ? 15.707 -18.876 -2.562 1.00 59.00 518 ARG A CA 1
ATOM 4199 C C . ARG A 1 518 ? 15.159 -19.431 -1.256 1.00 59.00 518 ARG A C 1
ATOM 4201 O O . ARG A 1 518 ? 15.877 -19.423 -0.262 1.00 59.00 518 ARG A O 1
ATOM 4208 N N . LYS A 1 519 ? 13.924 -19.941 -1.252 1.00 68.19 519 LYS A N 1
ATOM 4209 C CA . LYS A 1 519 ? 13.353 -20.615 -0.078 1.00 68.19 519 LYS A CA 1
ATOM 4210 C C . LYS A 1 519 ? 14.177 -21.841 0.310 1.00 68.19 519 LYS A C 1
ATOM 4212 O O . LYS A 1 519 ? 14.487 -21.994 1.486 1.00 68.19 519 LYS A O 1
ATOM 4217 N N . ALA A 1 520 ? 14.572 -22.668 -0.660 1.00 73.62 520 ALA A N 1
ATOM 4218 C CA . ALA A 1 520 ? 15.416 -23.834 -0.409 1.00 73.62 520 ALA A CA 1
ATOM 4219 C C . ALA A 1 520 ? 16.794 -23.441 0.154 1.00 73.62 520 ALA A C 1
ATOM 4221 O O . ALA A 1 520 ? 17.236 -24.019 1.142 1.00 73.62 520 ALA A O 1
ATOM 4222 N N . PHE A 1 521 ? 17.445 -22.420 -0.411 1.00 78.81 521 PHE A N 1
ATOM 4223 C CA . PHE A 1 521 ? 18.730 -21.923 0.084 1.00 78.81 521 PHE A CA 1
AT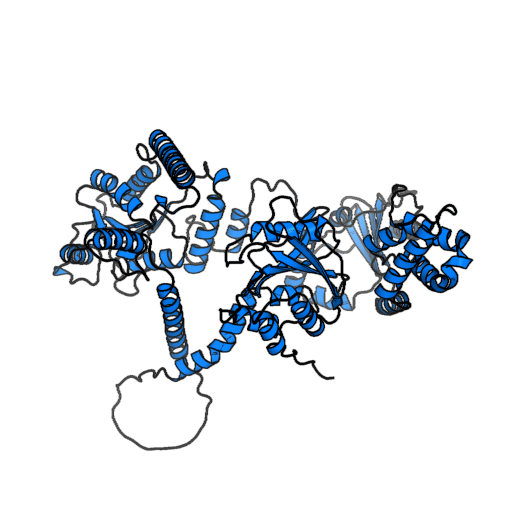OM 4224 C C . PHE A 1 521 ? 18.628 -21.340 1.499 1.00 78.81 521 PHE A C 1
ATOM 4226 O O . PHE A 1 521 ? 19.437 -21.689 2.351 1.00 78.81 521 PHE A O 1
ATOM 4233 N N . LEU A 1 522 ? 17.618 -20.509 1.780 1.00 72.56 522 LEU A N 1
ATOM 4234 C CA . LEU A 1 522 ? 17.398 -19.941 3.117 1.00 72.56 522 LEU A CA 1
ATOM 4235 C C . LEU A 1 522 ? 17.089 -21.026 4.157 1.00 72.56 522 LEU A C 1
ATOM 4237 O O . LEU A 1 522 ? 17.559 -20.938 5.289 1.00 72.56 522 LEU A O 1
ATOM 4241 N N . ALA A 1 523 ? 16.343 -22.067 3.775 1.00 82.31 523 ALA A N 1
ATOM 4242 C CA . ALA A 1 523 ? 16.108 -23.223 4.634 1.00 82.31 523 ALA A CA 1
ATOM 4243 C C . ALA A 1 523 ? 17.419 -23.960 4.957 1.00 82.31 523 ALA A C 1
ATOM 4245 O O . ALA A 1 523 ? 17.684 -24.240 6.125 1.00 82.31 523 ALA A O 1
ATOM 4246 N N . ILE A 1 524 ? 18.275 -24.195 3.952 1.00 82.12 524 ILE A N 1
ATOM 4247 C CA . ILE A 1 524 ? 19.608 -24.790 4.147 1.00 82.12 524 ILE A CA 1
ATOM 4248 C C . ILE A 1 524 ? 20.478 -23.891 5.030 1.00 82.12 524 ILE A C 1
ATOM 4250 O O . ILE A 1 524 ? 21.117 -24.391 5.946 1.00 82.12 524 ILE A O 1
ATOM 4254 N N . GLN A 1 525 ? 20.476 -22.576 4.809 1.00 79.62 525 GLN A N 1
ATOM 4255 C CA . GLN A 1 525 ? 21.252 -21.620 5.598 1.00 79.62 525 GLN A CA 1
ATOM 4256 C C . GLN A 1 525 ? 20.828 -21.603 7.071 1.00 79.62 525 GLN A C 1
ATOM 4258 O O . GLN A 1 525 ? 21.679 -21.527 7.953 1.00 79.62 525 GLN A O 1
ATOM 4263 N N . HIS A 1 526 ? 19.526 -21.689 7.346 1.00 81.81 526 HIS A N 1
ATOM 4264 C CA . HIS A 1 526 ? 19.008 -21.738 8.711 1.00 81.81 526 HIS A CA 1
ATOM 4265 C C . HIS A 1 526 ? 19.304 -23.083 9.393 1.00 81.81 526 HIS A C 1
ATOM 4267 O O . HIS A 1 526 ? 19.614 -23.120 10.581 1.00 81.81 526 HIS A O 1
ATOM 4273 N N . GLN A 1 527 ? 19.197 -24.193 8.659 1.00 84.69 527 GLN A N 1
ATOM 4274 C CA . GLN A 1 527 ? 19.367 -25.540 9.208 1.00 84.69 527 GLN A CA 1
ATOM 4275 C C . GLN A 1 527 ? 20.840 -25.974 9.307 1.00 84.69 527 GLN A C 1
ATOM 4277 O O . GLN A 1 527 ? 21.195 -26.731 10.209 1.00 84.69 527 GLN A O 1
ATOM 4282 N N . TYR A 1 528 ? 21.696 -25.482 8.408 1.00 83.94 528 TYR A N 1
ATOM 4283 C CA . TYR A 1 528 ? 23.111 -25.837 8.273 1.00 83.94 528 TYR A CA 1
ATOM 4284 C C . TYR A 1 528 ? 23.977 -24.581 8.019 1.00 83.94 528 TYR A C 1
ATOM 4286 O O . TYR A 1 528 ? 24.574 -24.442 6.949 1.00 83.94 528 TYR A O 1
ATOM 4294 N N . PRO A 1 529 ? 24.070 -23.641 8.979 1.00 83.56 529 PRO A N 1
ATOM 4295 C CA . PRO A 1 529 ? 24.774 -22.368 8.786 1.00 83.56 529 PRO A CA 1
ATOM 4296 C C . PRO A 1 529 ? 26.277 -22.533 8.513 1.00 83.56 529 PRO A C 1
ATOM 4298 O O . PRO A 1 529 ? 26.836 -21.785 7.710 1.00 83.56 529 PRO A O 1
ATOM 4301 N N . ASP A 1 530 ? 26.923 -23.535 9.120 1.00 83.81 530 ASP A N 1
ATOM 4302 C CA . ASP A 1 530 ? 28.343 -23.830 8.882 1.00 83.81 530 ASP A CA 1
ATOM 4303 C C . ASP A 1 530 ? 28.609 -24.260 7.429 1.00 83.81 530 ASP A C 1
ATOM 4305 O O . ASP A 1 530 ? 29.601 -23.841 6.842 1.00 83.81 530 ASP A O 1
ATOM 4309 N N . LEU A 1 531 ? 27.679 -24.992 6.797 1.00 80.06 531 LEU A N 1
ATOM 4310 C CA . LEU A 1 531 ? 27.808 -25.416 5.398 1.00 80.06 531 LEU A CA 1
ATOM 4311 C C . LEU A 1 531 ? 27.874 -24.219 4.444 1.00 80.06 531 LEU A C 1
ATOM 4313 O O . LEU A 1 531 ? 28.616 -24.257 3.468 1.00 80.06 531 LEU A O 1
ATOM 4317 N N . VAL A 1 532 ? 27.097 -23.165 4.715 1.00 81.38 532 VAL A N 1
ATOM 4318 C CA . VAL A 1 532 ? 27.090 -21.945 3.894 1.00 81.38 532 VAL A CA 1
ATOM 4319 C C . VAL A 1 532 ? 28.370 -21.141 4.098 1.00 81.38 532 VAL A C 1
ATOM 4321 O O . VAL A 1 532 ? 28.897 -20.605 3.128 1.00 81.38 532 VAL A O 1
ATOM 4324 N N . ARG A 1 533 ? 28.896 -21.090 5.329 1.00 81.06 533 ARG A N 1
ATOM 4325 C CA . ARG A 1 533 ? 30.170 -20.422 5.628 1.00 81.06 533 ARG A CA 1
ATOM 4326 C C . ARG A 1 533 ? 31.349 -21.097 4.920 1.00 81.06 533 ARG A C 1
ATOM 4328 O O . ARG A 1 533 ? 32.230 -20.412 4.419 1.00 81.06 533 ARG A O 1
ATOM 4335 N N . ASP A 1 534 ? 31.333 -22.423 4.824 1.00 80.19 534 ASP A N 1
ATOM 4336 C CA . ASP A 1 534 ? 32.422 -23.201 4.225 1.00 80.19 534 ASP A CA 1
ATOM 4337 C C . ASP A 1 534 ? 32.403 -23.191 2.675 1.00 80.19 534 ASP A C 1
ATOM 4339 O O . ASP A 1 534 ? 33.311 -23.728 2.034 1.00 80.19 534 ASP A O 1
ATOM 4343 N N . LEU A 1 535 ? 31.393 -22.568 2.041 1.00 79.06 535 LEU A N 1
ATOM 4344 C CA . LEU A 1 535 ? 31.312 -22.444 0.577 1.00 79.06 535 LEU A CA 1
ATOM 4345 C C . LEU A 1 535 ? 32.412 -21.553 -0.017 1.00 79.06 535 LEU A C 1
ATOM 4347 O O . LEU A 1 535 ? 32.830 -21.797 -1.152 1.00 79.06 535 LEU A O 1
ATOM 4351 N N . ASP A 1 536 ? 32.897 -20.559 0.731 1.00 74.25 536 ASP A N 1
ATOM 4352 C CA . ASP A 1 536 ? 33.939 -19.628 0.269 1.00 74.25 536 ASP A CA 1
ATOM 4353 C C . ASP A 1 536 ? 35.273 -20.353 -0.002 1.00 74.25 536 ASP A C 1
ATOM 4355 O O . ASP A 1 536 ? 35.987 -20.070 -0.975 1.00 74.25 536 ASP A O 1
ATOM 4359 N N . ASP A 1 537 ? 35.559 -21.381 0.798 1.00 80.38 537 ASP A N 1
ATOM 4360 C CA . ASP A 1 537 ? 36.748 -22.225 0.682 1.00 80.38 537 ASP A CA 1
ATOM 4361 C C . ASP A 1 537 ? 36.513 -23.496 -0.152 1.00 80.38 537 ASP A C 1
ATOM 4363 O O . ASP A 1 537 ? 37.432 -24.297 -0.360 1.00 80.38 537 ASP A O 1
ATOM 4367 N N . PHE A 1 538 ? 35.308 -23.682 -0.700 1.00 80.75 538 PHE A N 1
ATOM 4368 C CA . PHE A 1 538 ? 34.962 -24.892 -1.437 1.00 80.75 538 PHE A CA 1
ATOM 4369 C C . PHE A 1 538 ? 35.725 -24.996 -2.773 1.00 80.75 538 PHE A C 1
ATOM 4371 O O . PHE A 1 538 ? 35.939 -23.991 -3.468 1.00 80.75 538 PHE A O 1
ATOM 4378 N N . PRO A 1 539 ? 36.133 -26.207 -3.201 1.00 84.19 539 PRO A N 1
ATOM 4379 C CA . PRO A 1 539 ? 36.841 -26.382 -4.461 1.00 84.19 539 PRO A CA 1
ATOM 4380 C C . PRO A 1 539 ? 36.018 -25.902 -5.661 1.00 84.19 539 PRO A C 1
ATOM 4382 O O . PRO A 1 539 ? 34.866 -26.288 -5.836 1.00 84.19 539 PRO A O 1
ATOM 4385 N N . ALA A 1 540 ? 36.645 -25.154 -6.574 1.00 80.94 540 ALA A N 1
ATOM 4386 C CA . ALA A 1 540 ? 35.992 -24.689 -7.803 1.00 80.94 540 ALA A CA 1
ATOM 4387 C C . ALA A 1 540 ? 35.566 -25.837 -8.741 1.00 80.94 540 ALA A C 1
ATOM 4389 O O . ALA A 1 540 ? 34.776 -25.631 -9.657 1.00 80.94 540 ALA A O 1
ATOM 4390 N N . ARG A 1 541 ? 36.100 -27.051 -8.551 1.00 87.56 541 ARG A N 1
ATOM 4391 C CA . ARG A 1 541 ? 35.801 -28.223 -9.381 1.00 87.56 541 ARG A CA 1
ATOM 4392 C C . ARG A 1 541 ? 35.349 -29.388 -8.518 1.00 87.56 541 ARG A C 1
ATOM 4394 O O . ARG A 1 541 ? 36.166 -30.027 -7.861 1.00 87.56 541 ARG A O 1
ATOM 4401 N N . VAL A 1 542 ? 34.064 -29.701 -8.587 1.00 89.94 542 VAL A N 1
ATOM 4402 C CA . VAL A 1 542 ? 33.402 -30.688 -7.731 1.00 89.94 542 VAL A CA 1
ATOM 4403 C C . VAL A 1 542 ? 32.846 -31.809 -8.596 1.00 89.94 542 VAL A C 1
ATOM 4405 O O . VAL A 1 542 ? 32.263 -31.560 -9.649 1.00 89.94 542 VAL A O 1
ATOM 4408 N N . LYS A 1 543 ? 33.049 -33.057 -8.168 1.00 93.38 543 LYS A N 1
ATOM 4409 C CA . LYS A 1 543 ? 32.480 -34.248 -8.811 1.00 93.38 543 LYS A CA 1
ATOM 4410 C C . LYS A 1 543 ? 31.864 -35.137 -7.744 1.00 93.38 543 LYS A C 1
ATOM 4412 O O . LYS A 1 543 ? 32.548 -35.554 -6.804 1.00 93.38 543 LYS A O 1
ATOM 4417 N N . THR A 1 544 ? 30.584 -35.426 -7.892 1.00 93.69 544 THR A N 1
ATOM 4418 C CA . THR A 1 544 ? 29.837 -36.241 -6.940 1.00 93.69 544 THR A CA 1
ATOM 4419 C C . THR A 1 544 ? 28.914 -37.205 -7.667 1.00 93.69 544 THR A C 1
ATOM 4421 O O . THR A 1 544 ? 28.587 -36.980 -8.832 1.00 93.69 544 THR A O 1
ATOM 4424 N N . ALA A 1 545 ? 28.509 -38.266 -6.976 1.00 93.62 545 ALA A N 1
ATOM 4425 C CA . ALA A 1 545 ? 27.503 -39.197 -7.453 1.00 93.62 545 ALA A CA 1
ATOM 4426 C C . ALA A 1 545 ? 26.467 -39.480 -6.364 1.00 93.62 545 ALA A C 1
ATOM 4428 O O . ALA A 1 545 ? 26.803 -39.504 -5.173 1.00 93.62 545 ALA A O 1
ATOM 4429 N N . LYS A 1 546 ? 25.224 -39.720 -6.779 1.00 93.88 546 LYS A N 1
ATOM 4430 C CA . LYS A 1 546 ? 24.118 -40.145 -5.915 1.00 93.88 546 LYS A CA 1
ATOM 4431 C C . LYS A 1 546 ? 23.280 -41.232 -6.592 1.00 93.88 546 LYS A C 1
ATOM 4433 O O . LYS A 1 546 ? 23.342 -41.410 -7.808 1.00 93.88 546 LYS A O 1
ATOM 4438 N N . SER A 1 547 ? 22.502 -41.954 -5.790 1.00 89.81 547 SER A N 1
ATOM 4439 C CA . SER A 1 547 ? 21.461 -42.859 -6.293 1.00 89.81 547 SER A CA 1
ATOM 4440 C C . SER A 1 547 ? 20.320 -42.045 -6.920 1.00 89.81 547 SER A C 1
ATOM 4442 O O . SER A 1 547 ? 20.008 -40.948 -6.445 1.00 89.81 547 SER A O 1
ATOM 4444 N N . HIS A 1 548 ? 19.745 -42.552 -8.009 1.00 89.00 548 HIS A N 1
ATOM 4445 C CA . HIS A 1 548 ? 18.637 -41.936 -8.740 1.00 89.00 548 HIS A CA 1
ATOM 4446 C C . HIS A 1 548 ? 17.900 -42.981 -9.598 1.00 89.00 548 HIS A C 1
ATOM 4448 O O . HIS A 1 548 ? 18.405 -44.080 -9.800 1.00 89.00 548 HIS A O 1
ATOM 4454 N N . ASP A 1 549 ? 16.754 -42.635 -10.187 1.00 85.69 549 ASP A N 1
ATOM 4455 C CA . ASP A 1 549 ? 15.953 -43.564 -11.010 1.00 85.69 549 ASP A CA 1
ATOM 4456 C C . ASP A 1 549 ? 16.556 -43.846 -12.402 1.00 85.69 549 ASP A C 1
ATOM 4458 O O . ASP A 1 549 ? 16.212 -44.818 -13.090 1.00 85.69 549 ASP A O 1
ATOM 4462 N N . HIS A 1 550 ? 17.485 -42.989 -12.827 1.00 85.81 550 HIS A N 1
ATOM 4463 C CA . HIS A 1 550 ? 18.081 -42.995 -14.156 1.00 85.81 550 HIS A CA 1
ATOM 4464 C C . HIS A 1 550 ? 19.589 -42.778 -14.079 1.00 85.81 550 HIS A C 1
ATOM 4466 O O . HIS A 1 550 ? 20.078 -42.038 -13.228 1.00 85.81 550 HIS A O 1
ATOM 4472 N N . ASN A 1 551 ? 20.311 -43.405 -15.010 1.00 88.12 551 ASN A N 1
ATOM 4473 C CA . ASN A 1 551 ? 21.725 -43.134 -15.216 1.00 88.12 551 ASN A CA 1
ATOM 4474 C C . ASN A 1 551 ? 21.870 -41.828 -15.997 1.00 88.12 551 ASN A C 1
ATOM 4476 O O . ASN A 1 551 ? 21.451 -41.756 -17.148 1.00 88.12 551 ASN A O 1
ATOM 4480 N N . GLU A 1 552 ? 22.474 -40.805 -15.416 1.00 91.50 552 GLU A N 1
ATOM 4481 C CA . GLU A 1 552 ? 22.704 -39.539 -16.115 1.00 91.50 552 GLU A CA 1
ATOM 4482 C C . GLU A 1 552 ? 23.892 -38.792 -15.517 1.00 91.50 552 GLU A C 1
ATOM 4484 O O . GLU A 1 552 ? 24.248 -38.968 -14.352 1.00 91.50 552 GLU A O 1
ATOM 4489 N N . LEU A 1 553 ? 24.526 -37.954 -16.331 1.00 92.69 553 LEU A N 1
ATOM 4490 C CA . LEU A 1 553 ? 25.582 -37.058 -15.878 1.00 92.69 553 LEU A CA 1
ATOM 4491 C C . LEU A 1 553 ? 25.176 -35.625 -16.180 1.00 92.69 553 LEU A C 1
ATOM 4493 O O . LEU A 1 553 ? 25.037 -35.279 -17.349 1.00 92.69 553 LEU A O 1
ATOM 4497 N N . LEU A 1 554 ? 25.088 -34.789 -15.147 1.00 93.06 554 LEU A N 1
ATOM 4498 C CA . LEU A 1 554 ? 24.887 -33.350 -15.276 1.00 93.06 554 LEU A CA 1
ATOM 4499 C C . LEU A 1 554 ? 26.194 -32.614 -14.984 1.00 93.06 554 LEU A C 1
ATOM 4501 O O . LEU A 1 554 ? 26.849 -32.870 -13.974 1.00 93.06 554 LEU A O 1
ATOM 4505 N N . VAL A 1 555 ? 26.573 -31.679 -15.853 1.00 91.19 555 VAL A N 1
ATOM 4506 C CA . VAL A 1 555 ? 27.769 -30.845 -15.700 1.00 91.19 555 VAL A CA 1
ATOM 4507 C C . VAL A 1 555 ? 27.389 -29.374 -15.815 1.00 91.19 555 VAL A C 1
ATOM 4509 O O . VAL A 1 555 ? 26.996 -28.891 -16.879 1.00 91.19 555 VAL A O 1
ATOM 4512 N N . PHE A 1 556 ? 27.578 -28.656 -14.716 1.00 89.56 556 PHE A N 1
ATOM 4513 C CA . PHE A 1 556 ? 27.421 -27.216 -14.591 1.00 89.56 556 PHE A CA 1
ATOM 4514 C C . PHE A 1 556 ? 28.791 -26.575 -14.774 1.00 89.56 556 PHE A C 1
ATOM 4516 O O . PHE A 1 556 ? 29.729 -26.901 -14.048 1.00 89.56 556 PHE A O 1
ATOM 4523 N N . ARG A 1 557 ? 28.926 -25.670 -15.741 1.00 81.12 557 ARG A N 1
ATOM 4524 C CA . ARG A 1 557 ? 30.151 -24.906 -15.997 1.00 81.12 557 ARG A CA 1
ATOM 4525 C C . ARG A 1 557 ? 29.834 -23.427 -15.935 1.00 81.12 557 ARG A C 1
ATOM 4527 O O . ARG A 1 557 ? 29.033 -22.940 -16.725 1.00 81.12 557 ARG A O 1
ATOM 4534 N N . ARG A 1 558 ? 30.483 -22.703 -15.032 1.00 70.12 558 ARG A N 1
ATOM 4535 C CA . ARG A 1 558 ? 30.417 -21.246 -14.986 1.00 70.12 558 ARG A CA 1
ATOM 4536 C C . ARG A 1 558 ? 31.687 -20.669 -15.588 1.00 70.12 558 ARG A C 1
ATOM 4538 O O . ARG A 1 558 ? 32.757 -20.817 -15.004 1.00 70.12 558 ARG A O 1
ATOM 4545 N N . LYS A 1 559 ? 31.568 -19.996 -16.732 1.00 58.97 559 LYS A N 1
ATOM 4546 C CA . LYS A 1 559 ? 32.672 -19.280 -17.384 1.00 58.97 559 LYS A CA 1
ATOM 4547 C C . LYS A 1 559 ? 32.358 -17.784 -17.342 1.00 58.97 559 LYS A C 1
ATOM 4549 O O . LYS A 1 559 ? 31.462 -17.316 -18.039 1.00 58.97 559 LYS A O 1
ATOM 4554 N N . GLY A 1 560 ? 33.042 -17.045 -16.468 1.00 56.91 560 GLY A N 1
ATOM 4555 C CA . GLY A 1 560 ? 32.677 -15.659 -16.157 1.00 56.91 560 GLY A CA 1
ATOM 4556 C C . GLY A 1 560 ? 31.278 -15.567 -15.526 1.00 56.91 560 GLY A C 1
ATOM 4557 O O . GLY A 1 560 ? 31.013 -16.177 -14.485 1.00 56.91 560 GLY A O 1
ATOM 4558 N N . LEU A 1 561 ? 30.375 -14.815 -16.163 1.00 44.81 561 LEU A N 1
ATOM 4559 C CA . LEU A 1 561 ? 28.979 -14.644 -15.728 1.00 44.81 561 LEU A CA 1
ATOM 4560 C C . LEU A 1 561 ? 28.005 -15.666 -16.338 1.00 44.81 561 LEU A C 1
ATOM 4562 O O . LEU A 1 561 ? 26.861 -15.749 -15.902 1.00 44.81 561 LEU A O 1
ATOM 4566 N N . GLN A 1 562 ? 28.437 -16.449 -17.328 1.00 48.50 562 GLN A N 1
ATOM 4567 C CA . GLN A 1 562 ? 27.575 -17.409 -18.016 1.00 48.50 562 GLN A CA 1
ATOM 4568 C C . GLN A 1 562 ? 27.598 -18.771 -17.312 1.00 48.50 562 GLN A C 1
ATOM 4570 O O . GLN A 1 562 ? 28.670 -19.288 -16.984 1.00 48.50 562 GLN A O 1
ATOM 4575 N N . LEU A 1 563 ? 26.411 -19.353 -17.098 1.00 65.44 563 LEU A N 1
ATOM 4576 C CA . LEU A 1 563 ? 26.214 -20.708 -16.584 1.00 65.44 563 LEU A CA 1
ATOM 4577 C C . LEU A 1 563 ? 25.772 -21.625 -17.726 1.00 65.44 563 LEU A C 1
ATOM 4579 O O . LEU A 1 563 ? 24.734 -21.408 -18.342 1.00 65.44 563 LEU A O 1
ATOM 4583 N N . PHE A 1 564 ? 26.546 -22.673 -17.964 1.00 74.19 564 PHE A N 1
ATOM 4584 C CA . PHE A 1 564 ? 26.280 -23.691 -18.966 1.00 74.19 564 PHE A CA 1
ATOM 4585 C C . PHE A 1 564 ? 25.947 -25.008 -18.280 1.00 74.19 564 PHE A C 1
ATOM 4587 O O . PHE A 1 564 ? 26.761 -25.516 -17.508 1.00 74.19 564 PHE A O 1
ATOM 4594 N N . ILE A 1 565 ? 24.796 -25.595 -18.595 1.00 82.44 565 ILE A N 1
ATOM 4595 C CA . ILE A 1 565 ? 24.353 -26.861 -18.007 1.00 82.44 565 ILE A CA 1
ATOM 4596 C C . ILE A 1 565 ? 24.210 -27.872 -19.131 1.00 82.44 565 ILE A C 1
ATOM 4598 O O . ILE A 1 565 ? 23.471 -27.658 -20.089 1.00 82.44 565 ILE A O 1
ATOM 4602 N N . HIS A 1 566 ? 24.964 -28.956 -19.030 1.00 87.69 566 HIS A N 1
ATOM 4603 C CA . HIS A 1 566 ? 24.956 -30.029 -20.012 1.00 87.69 566 HIS A CA 1
ATOM 4604 C C . HIS A 1 566 ? 24.608 -31.338 -19.329 1.00 87.69 566 HIS A C 1
ATOM 4606 O O . HIS A 1 566 ? 25.050 -31.585 -18.209 1.00 87.69 566 HIS A O 1
ATOM 4612 N N . THR A 1 567 ? 23.858 -32.179 -20.024 1.00 89.25 567 THR A N 1
ATOM 4613 C CA . THR A 1 567 ? 23.522 -33.524 -19.584 1.00 89.25 567 THR A CA 1
ATOM 4614 C C . THR A 1 567 ? 23.935 -34.559 -20.622 1.00 89.25 567 THR A C 1
ATOM 4616 O O . THR A 1 567 ? 23.931 -34.290 -21.827 1.00 89.25 567 THR A O 1
ATOM 4619 N N . VAL A 1 568 ? 24.277 -35.750 -20.147 1.00 88.75 568 VAL A N 1
ATOM 4620 C CA . VAL A 1 568 ? 24.311 -36.981 -20.937 1.00 88.75 568 VAL A CA 1
ATOM 4621 C C . VAL A 1 568 ? 23.188 -37.858 -20.410 1.00 88.75 568 VAL A C 1
ATOM 4623 O O . VAL A 1 568 ? 23.321 -38.482 -19.356 1.00 88.75 568 VAL A O 1
ATOM 4626 N N . THR A 1 569 ? 22.068 -37.859 -21.129 1.00 74.88 569 THR A N 1
ATOM 4627 C CA . THR A 1 569 ? 20.915 -38.708 -20.823 1.00 74.88 569 THR A CA 1
ATOM 4628 C C . THR A 1 569 ? 21.274 -40.157 -21.136 1.00 74.88 569 THR A C 1
ATOM 4630 O O . THR A 1 569 ? 21.618 -40.460 -22.277 1.00 74.88 569 THR A O 1
ATOM 4633 N N . ASP A 1 570 ? 21.196 -41.025 -20.129 1.00 76.38 570 ASP A N 1
ATOM 4634 C CA . ASP A 1 570 ? 21.575 -42.439 -20.171 1.00 76.38 570 ASP A CA 1
ATOM 4635 C C . ASP A 1 570 ? 23.062 -42.723 -20.446 1.00 76.38 570 ASP A C 1
ATOM 4637 O O . ASP A 1 570 ? 23.485 -43.048 -21.556 1.00 76.38 570 ASP A O 1
ATOM 4641 N N . THR A 1 571 ? 23.874 -42.690 -19.384 1.00 75.44 571 THR A N 1
ATOM 4642 C CA . THR A 1 571 ? 25.309 -43.029 -19.458 1.00 75.44 571 THR A CA 1
ATOM 4643 C C . THR A 1 571 ? 25.586 -44.509 -19.764 1.00 75.44 571 THR A C 1
ATOM 4645 O O . THR A 1 571 ? 26.750 -44.892 -19.888 1.00 75.44 571 THR A O 1
ATOM 4648 N N . SER A 1 572 ? 24.558 -45.362 -19.885 1.00 63.97 572 SER A N 1
ATOM 4649 C CA . SER A 1 572 ? 24.714 -46.779 -20.239 1.00 63.97 572 SER A CA 1
ATOM 4650 C C . SER A 1 572 ? 24.834 -47.043 -21.745 1.00 63.97 572 SER A C 1
ATOM 4652 O O . SER A 1 572 ? 25.286 -48.122 -22.131 1.00 63.97 572 SER A O 1
ATOM 4654 N N . VAL A 1 573 ? 24.488 -46.066 -22.592 1.00 67.88 573 VAL A N 1
ATOM 4655 C CA . VAL A 1 573 ? 24.524 -46.182 -24.058 1.00 67.88 573 VAL A CA 1
ATOM 4656 C C . VAL A 1 573 ? 25.886 -45.729 -24.601 1.00 67.88 573 VAL A C 1
ATOM 4658 O O . VAL A 1 573 ? 26.334 -44.619 -24.320 1.00 67.88 573 VAL A O 1
ATOM 4661 N N . GLU A 1 574 ? 26.538 -46.546 -25.442 1.00 55.03 574 GLU A N 1
ATOM 4662 C CA . GLU A 1 574 ? 27.902 -46.286 -25.963 1.00 55.03 574 GLU A CA 1
ATOM 4663 C C . GLU A 1 574 ? 28.065 -44.960 -26.738 1.00 55.03 574 GLU A C 1
ATOM 4665 O O . GLU A 1 574 ? 29.176 -44.441 -26.851 1.00 55.03 574 GLU A O 1
ATOM 4670 N N . LYS A 1 575 ? 26.975 -44.389 -27.269 1.00 56.84 575 LYS A N 1
ATOM 4671 C CA . LYS A 1 575 ? 26.948 -43.094 -27.975 1.00 56.84 575 LYS A CA 1
ATOM 4672 C C . LYS A 1 575 ? 25.833 -42.182 -27.453 1.00 56.84 575 LYS A C 1
ATOM 4674 O O . LYS A 1 575 ? 25.015 -41.690 -28.227 1.00 56.84 575 LYS A O 1
ATOM 4679 N N . ALA A 1 576 ? 25.774 -41.971 -26.143 1.00 61.56 576 ALA A N 1
ATOM 4680 C CA . ALA A 1 576 ? 24.846 -41.005 -25.566 1.00 61.56 576 ALA A CA 1
ATOM 4681 C C . ALA A 1 576 ? 25.178 -39.568 -26.031 1.00 61.56 576 ALA A C 1
ATOM 4683 O O . ALA A 1 576 ? 26.322 -39.112 -25.949 1.00 61.56 576 ALA A O 1
ATOM 4684 N N . GLY A 1 577 ? 24.177 -38.866 -26.568 1.00 70.44 577 GLY A N 1
ATOM 4685 C CA . GLY A 1 577 ? 24.314 -37.489 -27.042 1.00 70.44 577 GLY A CA 1
ATOM 4686 C C . GLY A 1 577 ? 24.383 -36.495 -25.883 1.00 70.44 577 GLY A C 1
ATOM 4687 O O . GLY A 1 577 ? 23.624 -36.601 -24.922 1.00 70.44 577 GLY A O 1
ATOM 4688 N N . VAL A 1 578 ? 25.280 -35.512 -25.978 1.00 81.38 578 VAL A N 1
ATOM 4689 C CA . VAL A 1 578 ? 25.325 -34.388 -25.033 1.00 81.38 578 VAL A CA 1
ATOM 4690 C C . VAL A 1 578 ? 24.202 -33.411 -25.378 1.00 81.38 578 VAL A C 1
ATOM 4692 O O . VAL A 1 578 ? 24.099 -32.966 -26.521 1.00 81.38 578 VAL A O 1
ATOM 4695 N N . ARG A 1 579 ? 23.385 -33.050 -24.388 1.00 79.62 579 ARG A N 1
ATOM 4696 C CA . ARG A 1 579 ? 22.294 -32.073 -24.512 1.00 79.62 579 ARG A CA 1
ATOM 4697 C C . ARG A 1 579 ? 22.514 -30.903 -23.552 1.00 79.62 579 ARG A C 1
ATOM 4699 O O . ARG A 1 579 ? 23.006 -31.097 -22.446 1.00 79.62 579 ARG A O 1
ATOM 4706 N N . ALA A 1 580 ? 22.132 -29.694 -23.957 1.00 73.69 580 ALA A N 1
ATOM 4707 C CA . ALA A 1 580 ? 22.058 -28.542 -23.059 1.00 73.69 580 ALA A CA 1
ATOM 4708 C C . ALA A 1 580 ? 20.724 -28.536 -22.288 1.00 73.69 580 ALA A C 1
ATOM 4710 O O . ALA A 1 580 ? 19.683 -28.868 -22.860 1.00 73.69 580 ALA A O 1
ATOM 4711 N N . LEU A 1 581 ? 20.765 -28.153 -21.012 1.00 69.69 581 LEU A N 1
ATOM 4712 C CA . LEU A 1 581 ? 19.590 -27.965 -20.158 1.00 69.69 581 LEU A CA 1
ATOM 4713 C C . LEU A 1 581 ? 19.503 -26.519 -19.670 1.00 69.69 581 LEU A C 1
ATOM 4715 O O . LEU A 1 581 ? 20.514 -25.832 -19.507 1.00 69.69 581 LEU A O 1
ATOM 4719 N N . THR A 1 582 ? 18.284 -26.075 -19.393 1.00 65.19 582 THR A N 1
ATOM 4720 C CA . THR A 1 582 ? 18.036 -24.886 -18.576 1.00 65.19 582 THR A CA 1
ATOM 4721 C C . THR A 1 582 ? 18.262 -25.192 -17.090 1.00 65.19 582 THR A C 1
ATOM 4723 O O . THR A 1 582 ? 18.326 -26.350 -16.672 1.00 65.19 582 THR A O 1
ATOM 4726 N N . LEU A 1 583 ? 18.388 -24.146 -16.263 1.00 70.19 583 LEU A N 1
ATOM 4727 C CA . LEU A 1 583 ? 18.513 -24.323 -14.812 1.00 70.19 583 LEU A CA 1
ATOM 4728 C C . LEU A 1 583 ? 17.280 -25.027 -14.235 1.00 70.19 583 LEU A C 1
ATOM 4730 O O . LEU A 1 583 ? 17.440 -25.962 -13.462 1.00 70.19 583 LEU A O 1
ATOM 4734 N N . GLU A 1 584 ? 16.087 -24.625 -14.671 1.00 64.62 584 GLU A N 1
ATOM 4735 C CA . GLU A 1 584 ? 14.799 -25.218 -14.299 1.00 64.62 584 GLU A CA 1
ATOM 4736 C C . GLU A 1 584 ? 14.751 -26.724 -14.546 1.00 64.62 584 GLU A C 1
ATOM 4738 O O . GLU A 1 584 ? 14.551 -27.495 -13.609 1.00 64.62 584 GLU A O 1
ATOM 4743 N N . GLU A 1 585 ? 15.030 -27.133 -15.787 1.00 76.50 585 GLU A N 1
ATOM 4744 C CA . GLU A 1 585 ? 15.045 -28.540 -16.184 1.00 76.50 585 GLU A CA 1
ATOM 4745 C C . GLU A 1 585 ? 16.068 -29.346 -15.378 1.00 76.50 585 GLU A C 1
ATOM 4747 O O . GLU A 1 585 ? 15.887 -30.540 -15.207 1.00 76.50 585 GLU A O 1
ATOM 4752 N N . SER A 1 586 ? 17.140 -28.727 -14.868 1.00 82.06 586 SER A N 1
ATOM 4753 C CA . SER A 1 586 ? 18.199 -29.435 -14.139 1.00 82.06 586 SER A CA 1
ATOM 4754 C C . SER A 1 586 ? 17.918 -29.655 -12.645 1.00 82.06 586 SER A C 1
ATOM 4756 O O . SER A 1 586 ? 18.492 -30.572 -12.053 1.00 82.06 586 SER A O 1
ATOM 4758 N N . LEU A 1 587 ? 17.056 -28.842 -12.016 1.00 83.62 587 LEU A N 1
ATOM 4759 C CA . LEU A 1 587 ? 16.850 -28.866 -10.559 1.00 83.62 587 LEU A CA 1
ATOM 4760 C C . LEU A 1 587 ? 16.325 -30.210 -10.027 1.00 83.62 587 LEU A C 1
ATOM 4762 O O . LEU A 1 587 ? 16.891 -30.692 -9.040 1.00 83.62 587 LEU A O 1
ATOM 4766 N N . PRO A 1 588 ? 15.303 -30.847 -10.640 1.00 86.88 588 PRO A N 1
ATOM 4767 C CA . PRO A 1 588 ? 14.796 -32.133 -10.158 1.00 86.88 588 PRO A CA 1
ATOM 4768 C C . PRO A 1 588 ? 15.881 -33.215 -10.146 1.00 86.88 588 PRO A C 1
ATOM 4770 O O . PRO A 1 588 ? 15.963 -34.001 -9.208 1.00 86.88 588 PRO A O 1
ATOM 4773 N N . HIS A 1 589 ? 16.776 -33.184 -11.134 1.00 86.44 589 HIS A N 1
ATOM 4774 C CA . HIS A 1 589 ? 17.830 -34.178 -11.314 1.00 86.44 589 HIS A CA 1
ATOM 4775 C C . HIS A 1 589 ? 18.932 -34.064 -10.254 1.00 86.44 589 HIS A C 1
ATOM 4777 O O . HIS A 1 589 ? 19.506 -35.070 -9.835 1.00 86.44 589 HIS A O 1
ATOM 4783 N N . ILE A 1 590 ? 19.228 -32.860 -9.754 1.00 89.62 590 ILE A N 1
ATOM 4784 C CA . ILE A 1 590 ? 20.274 -32.667 -8.734 1.00 89.62 590 ILE A CA 1
ATOM 4785 C C . ILE A 1 590 ? 19.749 -32.708 -7.296 1.00 89.62 590 ILE A C 1
ATOM 4787 O O . ILE A 1 590 ? 20.523 -33.010 -6.392 1.00 89.62 590 ILE A O 1
ATOM 4791 N N . ARG A 1 591 ? 18.446 -32.506 -7.069 1.00 87.50 591 ARG A N 1
ATOM 4792 C CA . ARG A 1 591 ? 17.836 -32.436 -5.729 1.00 87.50 591 ARG A CA 1
ATOM 4793 C C . ARG A 1 591 ? 18.087 -33.693 -4.882 1.00 87.50 591 ARG A C 1
ATOM 4795 O O . ARG A 1 591 ? 17.885 -34.810 -5.352 1.00 87.50 591 ARG A O 1
ATOM 4802 N N . CYS A 1 592 ? 18.519 -33.527 -3.635 1.00 87.06 592 CYS A N 1
ATOM 4803 C CA . CYS A 1 592 ? 18.721 -34.623 -2.686 1.00 87.06 592 CYS A CA 1
ATOM 4804 C C . CYS A 1 592 ? 18.387 -34.191 -1.252 1.00 87.06 592 CYS A C 1
ATOM 4806 O O . CYS A 1 592 ? 18.377 -32.999 -0.943 1.00 87.06 592 CYS A O 1
ATOM 4808 N N . GLU A 1 593 ? 18.127 -35.172 -0.389 1.00 85.19 593 GLU A N 1
ATOM 4809 C CA . GLU A 1 593 ? 17.986 -34.969 1.055 1.00 85.19 593 GLU A CA 1
ATOM 4810 C C . GLU A 1 593 ? 19.365 -34.862 1.719 1.00 85.19 593 GLU A C 1
ATOM 4812 O O . GLU A 1 593 ? 20.334 -35.466 1.246 1.00 85.19 593 GLU A O 1
ATOM 4817 N N . ALA A 1 594 ? 19.460 -34.154 2.847 1.00 81.38 594 ALA A N 1
ATOM 4818 C CA . ALA A 1 594 ? 20.728 -33.921 3.550 1.00 81.38 594 ALA A CA 1
ATOM 4819 C C . ALA A 1 594 ? 21.442 -35.214 3.999 1.00 81.38 594 ALA A C 1
ATOM 4821 O O . ALA A 1 594 ? 22.662 -35.238 4.139 1.00 81.38 594 ALA A O 1
ATOM 4822 N N . ASN A 1 595 ? 20.693 -36.299 4.207 1.00 85.69 595 ASN A N 1
ATOM 4823 C CA . ASN A 1 595 ? 21.209 -37.613 4.595 1.00 85.69 595 ASN A CA 1
ATOM 4824 C C . ASN A 1 595 ? 21.503 -38.543 3.401 1.00 85.69 595 ASN A C 1
ATOM 4826 O O . ASN A 1 595 ? 21.854 -39.704 3.614 1.00 85.69 595 ASN A O 1
ATOM 4830 N N . THR A 1 596 ? 21.358 -38.066 2.159 1.00 87.75 596 THR A N 1
ATOM 4831 C CA . THR A 1 596 ? 21.613 -38.879 0.961 1.00 87.75 596 THR A CA 1
ATOM 4832 C C . THR A 1 596 ? 23.096 -39.261 0.906 1.00 87.75 596 THR A C 1
ATOM 4834 O O . THR A 1 596 ? 23.950 -38.371 0.838 1.00 87.75 596 THR A O 1
ATOM 4837 N N . PRO A 1 597 ? 23.447 -40.561 0.910 1.00 89.50 597 PRO A N 1
ATOM 4838 C CA . PRO A 1 597 ? 24.840 -40.977 0.889 1.00 89.50 597 PRO A CA 1
ATOM 4839 C C . PRO A 1 597 ? 25.483 -40.665 -0.465 1.00 89.50 597 PRO A C 1
ATOM 4841 O O . PRO A 1 597 ? 24.910 -40.916 -1.528 1.00 89.50 597 PRO A O 1
ATOM 4844 N N . ARG A 1 598 ? 26.720 -40.163 -0.430 1.00 92.31 598 ARG A N 1
ATOM 4845 C CA . ARG A 1 598 ? 27.544 -40.000 -1.632 1.00 92.31 598 ARG A CA 1
ATOM 4846 C C . ARG A 1 598 ? 27.988 -41.367 -2.147 1.00 92.31 598 ARG A C 1
ATOM 4848 O O . ARG A 1 598 ? 28.615 -42.129 -1.413 1.00 92.31 598 ARG A O 1
ATOM 4855 N N . LEU A 1 599 ? 27.750 -41.633 -3.427 1.00 92.81 599 LEU A N 1
ATOM 4856 C CA . LEU A 1 599 ? 28.236 -42.831 -4.110 1.00 92.81 599 LEU A CA 1
ATOM 4857 C C . LEU A 1 599 ? 29.616 -42.597 -4.755 1.00 92.81 599 LEU A C 1
ATOM 4859 O O . LEU A 1 599 ? 29.990 -41.453 -5.044 1.00 92.81 599 LEU A O 1
ATOM 4863 N N . PRO A 1 600 ? 30.412 -43.659 -4.978 1.00 92.56 600 PRO A N 1
ATOM 4864 C CA . PRO A 1 600 ? 31.585 -43.573 -5.840 1.00 92.56 600 PRO A CA 1
ATOM 4865 C C . PRO A 1 600 ? 31.164 -43.326 -7.297 1.00 92.56 600 PRO A C 1
ATOM 4867 O O . PRO A 1 600 ? 30.117 -43.800 -7.732 1.00 92.56 600 PRO A O 1
ATOM 4870 N N . LEU A 1 601 ? 32.000 -42.602 -8.049 1.00 92.25 601 LEU A N 1
ATOM 4871 C CA . LEU A 1 601 ? 31.775 -42.377 -9.480 1.00 92.25 601 LEU A CA 1
ATOM 4872 C C . LEU A 1 601 ? 31.789 -43.716 -10.225 1.00 92.25 601 LEU A C 1
ATOM 4874 O O . LEU A 1 601 ? 32.668 -44.550 -9.983 1.00 92.25 601 LEU A O 1
ATOM 4878 N N . SER A 1 602 ? 30.852 -43.908 -11.147 1.00 90.06 602 SER A N 1
ATOM 4879 C CA . SER A 1 602 ? 30.782 -45.138 -11.929 1.00 90.06 602 SER A CA 1
ATOM 4880 C C . SER A 1 602 ? 31.893 -45.197 -12.988 1.00 90.06 602 SER A C 1
ATOM 4882 O O . SER A 1 602 ? 32.497 -44.187 -13.363 1.00 90.06 602 SER A O 1
ATOM 4884 N N . SER A 1 603 ? 32.137 -46.382 -13.553 1.00 86.94 603 SER A N 1
ATOM 4885 C CA . SER A 1 603 ? 33.039 -46.532 -14.706 1.00 86.94 603 SER A CA 1
ATOM 4886 C C . SER A 1 603 ? 32.564 -45.765 -15.952 1.00 86.94 603 SER A C 1
ATOM 4888 O O . SER A 1 603 ? 33.361 -45.510 -16.855 1.00 86.94 603 SER A O 1
ATOM 4890 N N . ARG A 1 604 ? 31.287 -45.357 -15.991 1.00 85.69 604 ARG A N 1
ATOM 4891 C CA . ARG A 1 604 ? 30.645 -44.624 -17.093 1.00 85.69 604 ARG A CA 1
ATOM 4892 C C . ARG A 1 604 ? 30.782 -43.105 -16.961 1.00 85.69 604 ARG A C 1
ATOM 4894 O O . ARG A 1 604 ? 30.614 -42.395 -17.953 1.00 85.69 604 ARG A O 1
ATOM 4901 N N . PHE A 1 605 ? 31.159 -42.610 -15.779 1.00 90.25 605 PHE A N 1
ATOM 4902 C CA . PHE A 1 605 ? 31.333 -41.185 -15.506 1.00 90.25 605 PHE A CA 1
ATOM 4903 C C . PHE A 1 605 ? 32.317 -40.521 -16.473 1.00 90.25 605 PHE A C 1
ATOM 4905 O O . PHE A 1 605 ? 32.005 -39.512 -17.101 1.00 90.25 605 PHE A O 1
ATOM 4912 N N . TRP A 1 606 ? 33.526 -41.076 -16.596 1.00 90.38 606 TRP A N 1
ATOM 4913 C CA . TRP A 1 606 ? 34.614 -40.445 -17.348 1.00 90.38 606 TRP A CA 1
ATOM 4914 C C . TRP A 1 606 ? 34.359 -40.379 -18.858 1.00 90.38 606 TRP A C 1
ATOM 4916 O O . TRP A 1 606 ? 34.586 -39.306 -19.423 1.00 90.38 606 TRP A O 1
ATOM 4926 N N . PRO A 1 607 ? 33.848 -41.439 -19.519 1.00 86.69 607 PRO A N 1
ATOM 4927 C CA . PRO A 1 607 ? 33.403 -41.348 -20.908 1.00 86.69 607 PRO A CA 1
ATOM 4928 C C . PRO A 1 607 ? 32.367 -40.240 -21.139 1.00 86.69 607 PRO A C 1
ATOM 4930 O O . PRO A 1 607 ? 32.537 -39.428 -22.049 1.00 86.69 607 PRO A O 1
ATOM 4933 N N . ALA A 1 608 ? 31.340 -40.151 -20.285 1.00 86.19 608 ALA A N 1
ATOM 4934 C CA . ALA A 1 608 ? 30.297 -39.131 -20.390 1.00 86.19 608 ALA A CA 1
ATOM 4935 C C . ALA A 1 608 ? 30.839 -37.716 -20.113 1.00 86.19 608 ALA A C 1
ATOM 4937 O O . ALA A 1 608 ? 30.544 -36.770 -20.844 1.00 86.19 608 ALA A O 1
ATOM 4938 N N . TYR A 1 609 ? 31.698 -37.563 -19.105 1.00 88.38 609 TYR A N 1
ATOM 4939 C CA . TYR A 1 609 ? 32.315 -36.286 -18.754 1.00 88.38 609 TYR A CA 1
ATOM 4940 C C . TYR A 1 609 ? 33.249 -35.780 -19.863 1.00 88.38 609 TYR A C 1
ATOM 4942 O O . TYR A 1 609 ? 33.235 -34.596 -20.203 1.00 88.38 609 TYR A O 1
ATOM 4950 N N . GLU A 1 610 ? 34.031 -36.670 -20.480 1.00 84.56 610 GLU A N 1
ATOM 4951 C CA . GLU A 1 610 ? 34.861 -36.330 -21.638 1.00 84.56 610 GLU A CA 1
ATOM 4952 C C . GLU A 1 610 ? 34.016 -36.018 -22.881 1.00 84.56 610 GLU A C 1
ATOM 4954 O O . GLU A 1 610 ? 34.389 -35.126 -23.643 1.00 84.56 610 GLU A O 1
ATOM 4959 N N . ALA A 1 611 ? 32.860 -36.665 -23.070 1.00 83.25 611 ALA A N 1
ATOM 4960 C CA . ALA A 1 611 ? 31.915 -36.296 -24.125 1.00 83.25 611 ALA A CA 1
ATOM 4961 C C . ALA A 1 611 ? 31.400 -34.859 -23.938 1.00 83.25 611 ALA A C 1
ATOM 4963 O O . ALA A 1 611 ? 31.475 -34.065 -24.874 1.00 83.25 611 ALA A O 1
ATOM 4964 N N . VAL A 1 612 ? 30.987 -34.478 -22.722 1.00 83.81 612 VAL A N 1
ATOM 4965 C CA . VAL A 1 612 ? 30.561 -33.099 -22.399 1.00 83.81 612 VAL A CA 1
ATOM 4966 C C . VAL A 1 612 ? 31.700 -32.091 -22.568 1.00 83.81 612 VAL A C 1
ATOM 4968 O O . VAL A 1 612 ? 31.492 -30.976 -23.042 1.00 83.81 612 VAL A O 1
ATOM 4971 N N . LYS A 1 613 ? 32.928 -32.469 -22.208 1.00 80.31 613 LYS A N 1
ATOM 4972 C CA . LYS A 1 613 ? 34.111 -31.610 -22.348 1.00 80.31 613 LYS A CA 1
ATOM 4973 C C . LYS A 1 613 ? 34.526 -31.410 -23.810 1.00 80.31 613 LYS A C 1
ATOM 4975 O O . LYS A 1 613 ? 34.990 -30.327 -24.165 1.00 80.31 613 LYS A O 1
ATOM 4980 N N . LYS A 1 614 ? 34.368 -32.437 -24.652 1.00 73.94 614 LYS A N 1
ATOM 4981 C CA . LYS A 1 614 ? 34.630 -32.389 -26.103 1.00 73.94 614 LYS A CA 1
ATOM 4982 C C . LYS A 1 614 ? 33.477 -31.773 -26.891 1.00 73.94 614 LYS A C 1
ATOM 4984 O O . LYS A 1 614 ? 33.699 -31.339 -28.020 1.00 73.94 614 LYS A O 1
ATOM 4989 N N . TYR A 1 615 ? 32.281 -31.715 -26.306 1.00 70.94 615 TYR A N 1
ATOM 4990 C CA . TYR A 1 615 ? 31.129 -31.038 -26.878 1.00 70.94 615 TYR A CA 1
ATOM 4991 C C . TYR A 1 615 ? 31.422 -29.540 -27.006 1.00 70.94 615 TYR A C 1
ATOM 4993 O O . TYR A 1 615 ? 31.370 -28.766 -26.047 1.00 70.94 615 TYR A O 1
ATOM 5001 N N . ARG A 1 616 ? 31.789 -29.150 -28.227 1.00 54.09 616 ARG A N 1
ATOM 5002 C CA . ARG A 1 616 ? 31.790 -27.767 -28.686 1.00 54.09 616 ARG A CA 1
ATOM 5003 C C . ARG A 1 616 ? 30.410 -27.502 -29.253 1.00 54.09 616 ARG A C 1
ATOM 5005 O O . ARG A 1 616 ? 29.966 -28.262 -30.115 1.00 54.09 616 ARG A O 1
ATOM 5012 N N . GLU A 1 617 ? 29.764 -26.447 -28.770 1.00 48.78 617 GLU A N 1
ATOM 5013 C CA . GLU A 1 617 ? 28.521 -25.946 -29.347 1.00 48.78 617 GLU A CA 1
ATOM 5014 C C . GLU A 1 617 ? 28.699 -25.844 -30.865 1.00 48.78 617 GLU A C 1
ATOM 5016 O O . GLU A 1 617 ? 29.454 -25.014 -31.370 1.00 48.78 617 GLU A O 1
ATOM 5021 N N . HIS A 1 618 ? 28.044 -26.735 -31.606 1.00 38.50 618 HIS A N 1
ATOM 5022 C CA . HIS A 1 618 ? 27.717 -26.425 -32.981 1.00 38.50 618 HIS A CA 1
ATOM 5023 C C . HIS A 1 618 ? 26.572 -25.435 -32.861 1.00 38.50 618 HIS A C 1
ATOM 5025 O O . HIS A 1 618 ? 25.475 -25.817 -32.459 1.00 38.50 618 HIS A O 1
ATOM 5031 N N . THR A 1 619 ? 26.834 -24.160 -33.132 1.00 40.38 619 THR A N 1
ATOM 5032 C CA . THR A 1 619 ? 25.768 -23.183 -33.332 1.00 40.38 619 THR A CA 1
ATOM 5033 C C . THR A 1 619 ? 25.030 -23.604 -34.601 1.00 40.38 619 THR A C 1
ATOM 5035 O O . THR A 1 619 ? 25.514 -23.391 -35.710 1.00 40.38 619 THR A O 1
ATOM 5038 N N . PRO A 1 620 ? 23.904 -24.301 -34.436 1.00 33.97 620 PRO A N 1
ATOM 5039 C CA . PRO A 1 620 ? 22.659 -23.671 -34.799 1.00 33.97 620 PRO A CA 1
ATOM 5040 C C . PRO A 1 620 ? 21.667 -23.899 -33.662 1.00 33.97 620 PRO A C 1
ATOM 5042 O O . PRO A 1 620 ? 20.857 -24.821 -33.681 1.00 33.97 620 PRO A O 1
ATOM 5045 N N . MET A 1 621 ? 21.669 -23.001 -32.677 1.00 27.95 621 MET A N 1
ATOM 5046 C CA . MET A 1 621 ? 20.358 -22.633 -32.155 1.00 27.95 621 MET A CA 1
ATOM 5047 C C . MET A 1 621 ? 19.590 -22.053 -33.349 1.00 27.95 621 MET A C 1
ATOM 5049 O O . MET A 1 621 ? 20.200 -21.321 -34.138 1.00 27.95 621 MET A O 1
ATOM 5053 N N . PRO A 1 622 ? 18.277 -22.278 -33.492 1.00 32.84 622 PRO A N 1
ATOM 5054 C CA . PRO A 1 622 ? 17.451 -21.369 -34.263 1.00 32.84 622 PRO A CA 1
ATOM 5055 C C . PRO A 1 622 ? 17.393 -20.055 -33.472 1.00 32.84 622 PRO A C 1
ATOM 5057 O O . PRO A 1 622 ? 16.362 -19.643 -32.950 1.00 32.84 622 PRO A O 1
ATOM 5060 N N . MET A 1 623 ? 18.537 -19.383 -33.330 1.00 31.25 623 MET A N 1
ATOM 5061 C CA . MET A 1 623 ? 18.545 -17.958 -33.142 1.00 31.25 623 MET A CA 1
ATOM 5062 C C . MET A 1 623 ? 18.011 -17.476 -34.466 1.00 31.25 623 MET A C 1
ATOM 5064 O O . MET A 1 623 ? 18.696 -17.586 -35.479 1.00 31.25 623 MET A O 1
ATOM 5068 N N . SER A 1 624 ? 16.754 -17.041 -34.475 1.00 32.97 624 SER A N 1
ATOM 5069 C CA . SER A 1 624 ? 16.199 -16.322 -35.611 1.00 32.97 624 SER A CA 1
ATOM 5070 C C . SER A 1 624 ? 17.304 -15.449 -36.212 1.00 32.97 624 SER A C 1
ATOM 5072 O O . SER A 1 624 ? 18.024 -14.795 -35.443 1.00 32.97 624 SER A O 1
ATOM 5074 N N . GLU A 1 625 ? 17.394 -15.345 -37.533 1.00 33.00 625 GLU A N 1
ATOM 5075 C CA . GLU A 1 625 ? 18.235 -14.355 -38.231 1.00 33.00 625 GLU A CA 1
ATOM 5076 C C . GLU A 1 625 ? 17.968 -12.891 -37.761 1.00 33.00 625 GLU A C 1
ATOM 5078 O O . GLU A 1 625 ? 18.576 -11.930 -38.221 1.00 33.00 625 GLU A O 1
ATOM 5083 N N . ASN A 1 626 ? 17.085 -12.710 -36.770 1.00 43.72 626 ASN A N 1
ATOM 5084 C CA . ASN A 1 626 ? 16.729 -11.512 -36.031 1.00 43.72 626 ASN A CA 1
ATOM 5085 C C . ASN A 1 626 ? 17.366 -11.353 -34.632 1.00 43.72 626 ASN A C 1
ATOM 5087 O O . ASN A 1 626 ? 16.937 -10.467 -33.889 1.00 43.72 626 ASN A O 1
ATOM 5091 N N . SER A 1 627 ? 18.387 -12.131 -34.244 1.00 59.22 627 SER A N 1
ATOM 5092 C CA . SER A 1 627 ? 19.167 -11.811 -33.035 1.00 59.22 627 SER A CA 1
ATOM 5093 C C . SER A 1 627 ? 19.855 -10.452 -33.205 1.00 59.22 627 SER A C 1
ATOM 5095 O O . SER A 1 627 ? 20.730 -10.262 -34.049 1.00 59.22 627 SER A O 1
ATOM 5097 N N . LEU A 1 628 ? 19.442 -9.491 -32.384 1.00 64.25 628 LEU A N 1
ATOM 5098 C CA . LEU A 1 628 ? 19.920 -8.106 -32.391 1.00 64.25 628 LEU A CA 1
ATOM 5099 C C . LEU A 1 628 ? 21.446 -7.994 -32.212 1.00 64.25 628 LEU A C 1
ATOM 5101 O O . LEU A 1 628 ? 22.057 -7.043 -32.687 1.00 64.25 628 LEU A O 1
ATOM 5105 N N . LEU A 1 629 ? 22.051 -8.997 -31.572 1.00 59.97 629 LEU A N 1
ATOM 5106 C CA . LEU A 1 629 ? 23.491 -9.120 -31.364 1.00 59.97 629 LEU A CA 1
ATOM 5107 C C . LEU A 1 629 ? 24.226 -9.426 -32.678 1.00 59.97 629 LEU A C 1
ATOM 5109 O O . LEU A 1 629 ? 25.165 -8.721 -33.031 1.00 59.97 629 LEU A O 1
ATOM 5113 N N . VAL A 1 630 ? 23.733 -10.404 -33.446 1.00 73.38 630 VAL A N 1
ATOM 5114 C CA . VAL A 1 630 ? 24.301 -10.786 -34.753 1.00 73.38 630 VAL A CA 1
ATOM 5115 C C . VAL A 1 630 ? 24.156 -9.643 -35.759 1.00 73.38 630 VAL A C 1
ATOM 5117 O O . VAL A 1 630 ? 25.082 -9.348 -36.512 1.00 73.38 630 VAL A O 1
ATOM 5120 N N . LYS A 1 631 ? 23.016 -8.939 -35.734 1.00 78.31 631 LYS A N 1
ATOM 5121 C CA . LYS A 1 631 ? 22.807 -7.743 -36.562 1.00 78.31 631 LYS A CA 1
ATOM 5122 C C . LYS A 1 631 ? 23.800 -6.631 -36.223 1.00 78.31 631 LYS A C 1
ATOM 5124 O O . LYS A 1 631 ? 24.363 -6.043 -37.139 1.00 78.31 631 LYS A O 1
ATOM 5129 N N . ALA A 1 632 ? 24.045 -6.366 -34.938 1.00 81.94 632 ALA A N 1
ATOM 5130 C CA . ALA A 1 632 ? 25.006 -5.348 -34.511 1.00 81.94 632 ALA A CA 1
ATOM 5131 C C . ALA A 1 632 ? 26.440 -5.708 -34.918 1.00 81.94 632 ALA A C 1
ATOM 5133 O O . ALA A 1 632 ? 27.153 -4.861 -35.453 1.00 81.94 632 ALA A O 1
ATOM 5134 N N . GLU A 1 633 ? 26.841 -6.969 -34.739 1.00 86.25 633 GLU A N 1
ATOM 5135 C CA . GLU A 1 633 ? 28.163 -7.444 -35.153 1.00 86.25 633 GLU A CA 1
ATOM 5136 C C . GLU A 1 633 ? 28.367 -7.294 -36.669 1.00 86.25 633 GLU A C 1
ATOM 5138 O O . GLU A 1 633 ? 29.352 -6.700 -37.114 1.00 86.25 633 GLU A O 1
ATOM 5143 N N . ASN A 1 634 ? 27.412 -7.770 -37.473 1.00 85.88 634 ASN A N 1
ATOM 5144 C CA . ASN A 1 634 ? 27.480 -7.685 -38.934 1.00 85.88 634 ASN A CA 1
ATOM 5145 C C . ASN A 1 634 ? 27.498 -6.235 -39.429 1.00 85.88 634 ASN A C 1
ATOM 5147 O O . ASN A 1 634 ? 28.221 -5.911 -40.377 1.00 85.88 634 ASN A O 1
ATOM 5151 N N . ASN A 1 635 ? 26.734 -5.356 -38.780 1.00 92.12 635 ASN A N 1
ATOM 5152 C CA . ASN A 1 635 ? 26.677 -3.946 -39.136 1.00 92.12 635 ASN A CA 1
ATOM 5153 C C . ASN A 1 635 ? 28.002 -3.227 -38.836 1.00 92.12 635 ASN A C 1
ATOM 5155 O O . ASN A 1 635 ? 28.512 -2.507 -39.691 1.00 92.12 635 ASN A O 1
ATOM 5159 N N . LEU A 1 636 ? 28.618 -3.488 -37.676 1.00 91.88 636 LEU A N 1
ATOM 5160 C CA . LEU A 1 636 ? 29.930 -2.936 -37.314 1.00 91.88 636 LEU A CA 1
ATOM 5161 C C . LEU A 1 636 ? 31.052 -3.440 -38.231 1.00 91.88 636 LEU A C 1
ATOM 5163 O O . LEU A 1 636 ? 31.892 -2.653 -38.671 1.00 91.88 636 LEU A O 1
ATOM 5167 N N . ARG A 1 637 ? 31.041 -4.733 -38.588 1.00 91.12 637 ARG A N 1
ATOM 5168 C CA . ARG A 1 637 ? 31.975 -5.293 -39.582 1.00 91.12 637 ARG A CA 1
ATOM 5169 C C . ARG A 1 637 ? 31.807 -4.631 -40.949 1.00 91.12 637 ARG A C 1
ATOM 5171 O O . ARG A 1 637 ? 32.800 -4.313 -41.598 1.00 91.12 637 ARG A O 1
ATOM 5178 N N . SER A 1 638 ? 30.564 -4.400 -41.371 1.00 89.75 638 SER A N 1
ATOM 5179 C CA . SER A 1 638 ? 30.269 -3.747 -42.651 1.00 89.75 638 SER A CA 1
ATOM 5180 C C . SER A 1 638 ? 30.690 -2.275 -42.652 1.00 89.75 638 SER A C 1
ATOM 5182 O O . SER A 1 638 ? 31.282 -1.820 -43.629 1.00 89.75 638 SER A O 1
ATOM 5184 N N . ALA A 1 639 ? 30.494 -1.565 -41.536 1.00 90.31 639 ALA A N 1
ATOM 5185 C CA . ALA A 1 639 ? 30.969 -0.198 -41.342 1.00 90.31 639 ALA A CA 1
ATOM 5186 C C . ALA A 1 639 ? 32.497 -0.093 -41.489 1.00 90.31 639 ALA A C 1
ATOM 5188 O O . ALA A 1 639 ? 32.982 0.746 -42.245 1.00 90.31 639 ALA A O 1
ATOM 5189 N N . MET A 1 640 ? 33.252 -0.997 -40.851 1.00 90.56 640 MET A N 1
ATOM 5190 C CA . MET A 1 640 ? 34.713 -1.049 -40.992 1.00 90.56 640 MET A CA 1
ATOM 5191 C C . MET A 1 640 ? 35.168 -1.426 -42.405 1.00 90.56 640 MET A C 1
ATOM 5193 O O . MET A 1 640 ? 36.174 -0.912 -42.872 1.00 90.56 640 MET A O 1
ATOM 5197 N N . ALA A 1 641 ? 34.466 -2.334 -43.087 1.00 87.81 641 ALA A N 1
ATOM 5198 C CA . ALA A 1 641 ? 34.892 -2.818 -44.400 1.00 87.81 641 ALA A CA 1
ATOM 5199 C C . ALA A 1 641 ? 34.581 -1.834 -45.540 1.00 87.81 641 ALA A C 1
ATOM 5201 O O . ALA A 1 641 ? 35.336 -1.762 -46.507 1.00 87.81 641 ALA A O 1
ATOM 5202 N N . LYS A 1 642 ? 33.458 -1.110 -45.454 1.00 87.25 642 LYS A N 1
ATOM 5203 C CA . LYS A 1 642 ? 32.918 -0.304 -46.564 1.00 87.25 642 LYS A CA 1
ATOM 5204 C C . LYS A 1 642 ? 33.018 1.208 -46.348 1.00 87.25 642 LYS A C 1
ATOM 5206 O O . LYS A 1 642 ? 32.948 1.944 -47.324 1.00 87.25 642 LYS A O 1
ATOM 5211 N N . HIS A 1 643 ? 33.203 1.663 -45.106 1.00 87.44 643 HIS A N 1
ATOM 5212 C CA . HIS A 1 643 ? 33.196 3.085 -44.729 1.00 87.44 643 HIS A CA 1
ATOM 5213 C C . HIS A 1 643 ? 34.375 3.464 -43.814 1.00 87.44 643 HIS A C 1
ATOM 5215 O O . HIS A 1 643 ? 34.268 4.379 -43.001 1.00 87.44 643 HIS A O 1
ATOM 5221 N N . ALA A 1 644 ? 35.509 2.760 -43.931 1.00 83.00 644 ALA A N 1
ATOM 5222 C CA . ALA A 1 644 ? 36.686 2.976 -43.084 1.00 83.00 644 ALA A CA 1
ATOM 5223 C C . ALA A 1 644 ? 37.204 4.423 -43.118 1.00 83.00 644 ALA A C 1
ATOM 5225 O O . ALA A 1 644 ? 37.515 4.975 -42.070 1.00 83.00 644 ALA A O 1
ATOM 5226 N N . ALA A 1 645 ? 37.258 5.033 -44.309 1.00 84.62 645 ALA A N 1
ATOM 5227 C CA . ALA A 1 645 ? 37.749 6.400 -44.488 1.00 84.62 645 ALA A CA 1
ATOM 5228 C C . ALA A 1 645 ? 36.848 7.439 -43.803 1.00 84.62 645 ALA A C 1
ATOM 5230 O O . ALA A 1 645 ? 37.338 8.420 -43.260 1.00 84.62 645 ALA A O 1
ATOM 5231 N N . ASP A 1 646 ? 35.532 7.212 -43.782 1.00 86.69 646 ASP A N 1
ATOM 5232 C CA . ASP A 1 646 ? 34.608 8.108 -43.091 1.00 86.69 646 ASP A CA 1
ATOM 5233 C C . ASP A 1 646 ? 34.666 7.925 -41.566 1.00 86.69 646 ASP A C 1
ATOM 5235 O O . ASP A 1 646 ? 34.331 8.855 -40.840 1.00 86.69 646 ASP A O 1
ATOM 5239 N N . LEU A 1 647 ? 35.057 6.748 -41.063 1.00 88.94 647 LEU A N 1
ATOM 5240 C CA . LEU A 1 647 ? 34.977 6.359 -39.647 1.00 88.94 647 LEU A CA 1
ATOM 5241 C C . LEU A 1 647 ? 36.338 6.260 -38.943 1.00 88.94 647 LEU A C 1
ATOM 5243 O O . LEU A 1 647 ? 36.406 5.636 -37.885 1.00 88.94 647 LEU A O 1
ATOM 5247 N N . GLU A 1 648 ? 37.394 6.858 -39.497 1.00 89.31 648 GLU A N 1
ATOM 5248 C CA . GLU A 1 648 ? 38.785 6.705 -39.040 1.00 89.31 648 GLU A CA 1
ATOM 5249 C C . GLU A 1 648 ? 38.944 6.875 -37.515 1.00 89.31 648 GLU A C 1
ATOM 5251 O O . GLU A 1 648 ? 39.455 5.973 -36.846 1.00 89.31 648 GLU A O 1
ATOM 5256 N N . ASP A 1 649 ? 38.363 7.937 -36.946 1.00 86.88 649 ASP A N 1
ATOM 5257 C CA . ASP A 1 649 ? 38.411 8.252 -35.506 1.00 86.88 649 ASP A CA 1
ATOM 5258 C C . ASP A 1 649 ? 37.707 7.225 -34.597 1.00 86.88 649 ASP A C 1
ATOM 5260 O O . ASP A 1 649 ? 37.925 7.199 -33.385 1.00 86.88 649 ASP A O 1
ATOM 5264 N N . TYR A 1 650 ? 36.839 6.382 -35.160 1.00 90.94 650 TYR A N 1
ATOM 5265 C CA . TYR A 1 650 ? 36.003 5.425 -34.429 1.00 90.94 650 TYR A CA 1
ATOM 5266 C C . TYR A 1 650 ? 36.451 3.977 -34.617 1.00 90.94 650 TYR A C 1
ATOM 5268 O O . TYR A 1 650 ? 35.952 3.095 -33.915 1.00 90.94 650 TYR A O 1
ATOM 5276 N N . ILE A 1 651 ? 37.387 3.703 -35.533 1.00 91.44 651 ILE A N 1
ATOM 5277 C CA . ILE A 1 651 ? 37.865 2.343 -35.815 1.00 91.44 651 ILE A CA 1
ATOM 5278 C C . ILE A 1 651 ? 38.372 1.622 -34.553 1.00 91.44 651 ILE A C 1
ATOM 5280 O O . ILE A 1 651 ? 37.942 0.482 -34.343 1.00 91.44 651 ILE A O 1
ATOM 5284 N N . PRO A 1 652 ? 39.200 2.233 -33.678 1.00 89.81 652 PRO A N 1
ATOM 5285 C CA . PRO A 1 652 ? 39.654 1.568 -32.454 1.00 89.81 652 PRO A CA 1
ATOM 5286 C C . PRO A 1 652 ? 38.485 1.171 -31.546 1.00 89.81 652 PRO A C 1
ATOM 5288 O O . PRO A 1 652 ? 38.426 0.052 -31.040 1.00 89.81 652 PRO A O 1
ATOM 5291 N N . PHE A 1 653 ? 37.494 2.051 -31.410 1.00 91.62 653 PHE A N 1
ATOM 5292 C CA . PHE A 1 653 ? 36.324 1.793 -30.580 1.00 91.62 653 PHE A CA 1
ATOM 5293 C C . PHE A 1 653 ? 35.403 0.718 -31.174 1.00 91.62 653 PHE A C 1
ATOM 5295 O O . PHE A 1 653 ? 34.908 -0.147 -30.450 1.00 91.62 653 PHE A O 1
ATOM 5302 N N . ILE A 1 654 ? 35.218 0.701 -32.499 1.00 91.88 654 ILE A N 1
ATOM 5303 C CA . ILE A 1 654 ? 34.467 -0.362 -33.180 1.00 91.88 654 ILE A CA 1
ATOM 5304 C C . ILE A 1 654 ? 35.145 -1.725 -32.967 1.00 91.88 654 ILE A C 1
ATOM 5306 O O . ILE A 1 654 ? 34.454 -2.721 -32.750 1.00 91.88 654 ILE A O 1
ATOM 5310 N N . GLN A 1 655 ? 36.481 -1.787 -32.967 1.00 90.69 655 GLN A N 1
ATOM 5311 C CA . GLN A 1 655 ? 37.213 -3.018 -32.653 1.00 90.69 655 GLN A CA 1
ATOM 5312 C C . GLN A 1 655 ? 36.980 -3.481 -31.208 1.00 90.69 655 GLN A C 1
ATOM 5314 O O . GLN A 1 655 ? 36.787 -4.679 -30.985 1.00 90.69 655 GLN A O 1
ATOM 5319 N N . THR A 1 656 ? 36.937 -2.558 -30.242 1.00 82.38 656 THR A N 1
ATOM 5320 C CA . THR A 1 656 ? 36.591 -2.860 -28.842 1.00 82.38 656 THR A CA 1
ATOM 5321 C C . THR A 1 656 ? 35.169 -3.413 -28.724 1.00 82.38 656 THR A C 1
ATOM 5323 O O . THR A 1 656 ? 34.973 -4.469 -28.122 1.00 82.38 656 THR A O 1
ATOM 5326 N N . LEU A 1 657 ? 34.187 -2.778 -29.374 1.00 83.19 657 LEU A N 1
ATOM 5327 C CA . LEU A 1 657 ? 32.798 -3.255 -29.403 1.00 83.19 657 LEU A CA 1
ATOM 5328 C C . LEU A 1 657 ? 32.681 -4.649 -30.038 1.00 83.19 657 LEU A C 1
ATOM 5330 O O . LEU A 1 657 ? 31.966 -5.506 -29.524 1.00 83.19 657 LEU A O 1
ATOM 5334 N N . LEU A 1 658 ? 33.396 -4.905 -31.139 1.00 83.88 658 LEU A N 1
ATOM 5335 C CA . LEU A 1 658 ? 33.422 -6.222 -31.783 1.00 83.88 658 LEU A CA 1
ATOM 5336 C C . LEU A 1 658 ? 34.048 -7.299 -30.885 1.00 83.88 658 LEU A C 1
ATOM 5338 O O . LEU A 1 658 ? 33.603 -8.447 -30.919 1.00 83.88 658 LEU A O 1
ATOM 5342 N N . ARG A 1 659 ? 35.058 -6.950 -30.077 1.00 77.88 659 ARG A N 1
ATOM 5343 C CA . ARG A 1 659 ? 35.656 -7.870 -29.099 1.00 77.88 659 ARG A CA 1
ATOM 5344 C C . ARG A 1 659 ? 34.674 -8.210 -27.982 1.00 77.88 659 ARG A C 1
ATOM 5346 O O . ARG A 1 659 ? 34.468 -9.387 -27.709 1.00 77.88 659 ARG A O 1
ATOM 5353 N N . ASP A 1 660 ? 34.015 -7.210 -27.404 1.00 67.31 660 ASP A N 1
ATOM 5354 C CA . ASP A 1 660 ? 32.971 -7.404 -26.394 1.00 67.31 660 ASP A CA 1
ATOM 5355 C C . ASP A 1 660 ? 31.835 -8.287 -26.919 1.00 67.31 660 ASP A C 1
ATOM 5357 O O . ASP A 1 660 ? 31.539 -9.321 -26.327 1.00 67.31 660 ASP A O 1
ATOM 5361 N N . LEU A 1 661 ? 31.276 -7.970 -28.093 1.00 70.44 661 LEU A N 1
ATOM 5362 C CA . LEU A 1 661 ? 30.211 -8.761 -28.725 1.00 70.44 661 LEU A CA 1
ATOM 5363 C C . LEU A 1 661 ? 30.576 -10.238 -28.920 1.00 70.44 661 LEU A C 1
ATOM 5365 O O . LEU A 1 661 ? 29.703 -11.102 -28.833 1.00 70.44 661 LEU A O 1
ATOM 5369 N N . LYS A 1 662 ? 31.855 -10.529 -29.169 1.00 65.31 662 LYS A N 1
ATOM 5370 C CA . LYS A 1 662 ? 32.346 -11.887 -29.399 1.00 65.31 662 LYS A CA 1
ATOM 5371 C C . LYS A 1 662 ? 32.692 -12.629 -28.106 1.00 65.31 662 LYS A C 1
ATOM 5373 O O . LYS A 1 662 ? 32.441 -13.828 -28.017 1.00 65.31 662 LYS A O 1
ATOM 5378 N N . GLU A 1 663 ? 33.298 -11.951 -27.135 1.00 50.69 663 GLU A N 1
ATOM 5379 C CA . GLU A 1 663 ? 33.956 -12.599 -25.992 1.00 50.69 663 GLU A CA 1
ATOM 5380 C C . GLU A 1 663 ? 33.216 -12.412 -24.662 1.00 50.69 663 GLU A C 1
ATOM 5382 O O . GLU A 1 663 ? 33.233 -13.327 -23.837 1.00 50.69 663 GLU A O 1
ATOM 5387 N N . PHE A 1 664 ? 32.535 -11.281 -24.458 1.00 53.88 664 PHE A N 1
ATOM 5388 C CA . PHE A 1 664 ? 31.975 -10.900 -23.154 1.00 53.88 664 PHE A CA 1
ATOM 5389 C C . PHE A 1 664 ? 30.458 -10.634 -23.179 1.00 53.88 664 PHE A C 1
ATOM 5391 O O . PHE A 1 664 ? 29.794 -10.815 -22.159 1.00 53.88 664 PHE A O 1
ATOM 5398 N N . GLN A 1 665 ? 29.896 -10.271 -24.338 1.00 62.38 665 GLN A N 1
ATOM 5399 C CA . GLN A 1 665 ? 28.477 -9.990 -24.592 1.00 62.38 665 GLN A CA 1
ATOM 5400 C C . GLN A 1 665 ? 27.843 -9.047 -23.558 1.00 62.38 665 GLN A C 1
ATOM 5402 O O . GLN A 1 665 ? 26.701 -9.240 -23.139 1.00 62.38 665 GLN A O 1
ATOM 5407 N N . THR A 1 666 ? 28.579 -8.018 -23.133 1.00 51.78 666 THR A N 1
ATOM 5408 C CA . THR A 1 666 ? 28.141 -7.142 -22.034 1.00 51.78 666 THR A CA 1
ATOM 5409 C C . THR A 1 666 ? 27.197 -6.029 -22.480 1.00 51.78 666 THR A C 1
ATOM 5411 O O . THR A 1 666 ? 26.524 -5.415 -21.651 1.00 51.78 666 THR A O 1
ATOM 5414 N N . LEU A 1 667 ? 27.086 -5.794 -23.793 1.00 53.09 667 LEU A N 1
ATOM 5415 C CA . LEU A 1 667 ? 26.260 -4.728 -24.354 1.00 53.09 667 LEU A CA 1
ATOM 5416 C C . LEU A 1 667 ? 24.751 -5.004 -24.183 1.00 53.09 667 LEU A C 1
ATOM 5418 O O . LEU A 1 667 ? 24.223 -5.975 -24.737 1.00 53.09 667 LEU A O 1
ATOM 5422 N N . PRO A 1 668 ? 23.999 -4.112 -23.508 1.00 48.78 668 PRO A N 1
ATOM 5423 C CA . PRO A 1 668 ? 22.551 -4.235 -23.377 1.00 48.78 668 PRO A CA 1
ATOM 5424 C C . PRO A 1 668 ? 21.829 -4.187 -24.732 1.00 48.78 668 PRO A C 1
ATOM 5426 O O . PRO A 1 668 ? 22.254 -3.496 -25.659 1.00 48.78 668 PRO A O 1
ATOM 5429 N N . LYS A 1 669 ? 20.644 -4.812 -24.826 1.00 51.19 669 LYS A N 1
ATOM 5430 C CA . LYS A 1 669 ? 19.810 -4.815 -26.053 1.00 51.19 669 LYS A CA 1
ATOM 5431 C C . LYS A 1 669 ? 19.538 -3.416 -26.625 1.00 51.19 669 LYS A C 1
ATOM 5433 O O . LYS A 1 669 ? 19.370 -3.283 -27.832 1.00 51.19 669 LYS A O 1
ATOM 5438 N N . TYR A 1 670 ? 19.482 -2.385 -25.783 1.00 53.50 670 TYR A N 1
ATOM 5439 C CA . TYR A 1 670 ? 19.342 -0.996 -26.225 1.00 53.50 670 TYR A CA 1
ATOM 5440 C C . TYR A 1 670 ? 20.582 -0.498 -26.985 1.00 53.50 670 TYR A C 1
ATOM 5442 O O . TYR A 1 670 ? 20.441 0.038 -28.079 1.00 53.50 670 TYR A O 1
ATOM 5450 N N . THR A 1 671 ? 21.790 -0.747 -26.476 1.00 62.66 671 THR A N 1
ATOM 5451 C CA . THR A 1 671 ? 23.048 -0.419 -27.167 1.00 62.66 671 THR A CA 1
ATOM 5452 C C . THR A 1 671 ? 23.148 -1.158 -28.500 1.00 62.66 671 THR A C 1
ATOM 5454 O O . THR A 1 671 ? 23.449 -0.547 -29.520 1.00 62.66 671 THR A O 1
ATOM 5457 N N . LEU A 1 672 ? 22.763 -2.438 -28.536 1.00 62.66 672 LEU A N 1
ATOM 5458 C CA . LEU A 1 672 ? 22.697 -3.221 -29.778 1.00 62.66 672 LEU A CA 1
ATOM 5459 C C . LEU A 1 672 ? 21.724 -2.618 -30.811 1.00 62.66 672 LEU A C 1
ATOM 5461 O O . LEU A 1 672 ? 22.008 -2.624 -32.008 1.00 62.66 672 LEU A O 1
ATOM 5465 N N . ARG A 1 673 ? 20.591 -2.049 -30.367 1.00 70.81 673 ARG A N 1
ATOM 5466 C CA . ARG A 1 673 ? 19.634 -1.339 -31.241 1.00 70.81 673 ARG A CA 1
ATOM 5467 C C . ARG A 1 673 ? 20.212 -0.051 -31.814 1.00 70.81 673 ARG A C 1
ATOM 5469 O O . ARG A 1 673 ? 19.955 0.255 -32.970 1.00 70.81 673 ARG A O 1
ATOM 5476 N N . ARG A 1 674 ? 21.018 0.679 -31.043 1.00 76.62 674 ARG A N 1
ATOM 5477 C CA . ARG A 1 674 ? 21.703 1.891 -31.522 1.00 76.62 674 ARG A CA 1
ATOM 5478 C C . ARG A 1 674 ? 22.742 1.560 -32.591 1.00 76.62 674 ARG A C 1
ATOM 5480 O O . ARG A 1 674 ? 22.754 2.181 -33.647 1.00 76.62 674 ARG A O 1
ATOM 5487 N N . LEU A 1 675 ? 23.522 0.501 -32.368 1.00 83.88 675 LEU A N 1
ATOM 5488 C CA . LEU A 1 675 ? 24.524 -0.001 -33.317 1.00 83.88 675 LEU A CA 1
ATOM 5489 C C . LEU A 1 675 ? 23.913 -0.612 -34.591 1.00 83.88 675 LEU A C 1
ATOM 5491 O O . LEU A 1 675 ? 24.636 -0.870 -35.547 1.00 83.88 675 LEU A O 1
ATOM 5495 N N . THR A 1 676 ? 22.596 -0.833 -34.622 1.00 85.81 676 THR A N 1
ATOM 5496 C CA . THR A 1 676 ? 21.838 -1.329 -35.787 1.00 85.81 676 THR A CA 1
ATOM 5497 C C . THR A 1 676 ? 20.840 -0.306 -36.335 1.00 85.81 676 THR A C 1
ATOM 5499 O O . THR A 1 676 ? 20.110 -0.611 -37.271 1.00 85.81 676 THR A O 1
ATOM 5502 N N . ALA A 1 677 ? 20.806 0.916 -35.788 1.00 82.00 677 ALA A N 1
ATOM 5503 C CA . ALA A 1 677 ? 19.835 1.944 -36.171 1.00 82.00 677 ALA A CA 1
ATOM 5504 C C . ALA A 1 677 ? 20.034 2.471 -37.604 1.00 82.00 677 ALA A C 1
ATOM 5506 O O . ALA A 1 677 ? 19.111 3.041 -38.188 1.00 82.00 677 ALA A O 1
ATOM 5507 N N . VAL A 1 678 ? 21.240 2.306 -38.150 1.00 87.69 678 VAL A N 1
ATOM 5508 C CA . VAL A 1 678 ? 21.596 2.629 -39.533 1.00 87.69 678 VAL A CA 1
ATOM 5509 C C . VAL A 1 678 ? 22.312 1.422 -40.121 1.00 87.69 678 VAL A C 1
ATOM 5511 O O . VAL A 1 678 ? 23.320 0.992 -39.565 1.00 87.69 678 VAL A O 1
ATOM 5514 N N . GLU A 1 679 ? 21.803 0.883 -41.226 1.00 88.88 679 GLU A N 1
ATOM 5515 C CA . GLU A 1 679 ? 22.455 -0.216 -41.940 1.00 88.88 679 GLU A CA 1
ATOM 5516 C C . GLU A 1 679 ? 23.637 0.307 -42.765 1.00 88.88 679 GLU A C 1
ATOM 5518 O O . GLU A 1 679 ? 23.495 1.201 -43.597 1.00 88.88 679 GLU A O 1
ATOM 5523 N N . MET A 1 680 ? 24.815 -0.262 -42.526 1.00 88.12 680 MET A N 1
ATOM 5524 C CA . MET A 1 680 ? 26.091 0.124 -43.130 1.00 88.12 680 MET A CA 1
ATOM 5525 C C . MET A 1 680 ? 26.430 -0.813 -44.297 1.00 88.12 680 MET A C 1
ATOM 5527 O O . MET A 1 680 ? 27.517 -1.382 -44.383 1.00 88.12 680 MET A O 1
ATOM 5531 N N . ASP A 1 681 ? 25.463 -1.024 -45.191 1.00 80.12 681 ASP A N 1
ATOM 5532 C CA . ASP A 1 681 ? 25.503 -2.022 -46.267 1.00 80.12 681 ASP A CA 1
ATOM 5533 C C . ASP A 1 681 ? 26.285 -1.574 -47.524 1.00 80.12 681 ASP A C 1
ATOM 5535 O O . ASP A 1 681 ? 26.418 -2.343 -48.484 1.00 80.12 681 ASP A O 1
ATOM 5539 N N . GLY A 1 682 ? 26.872 -0.372 -47.508 1.00 74.50 682 GLY A N 1
ATOM 5540 C CA . GLY A 1 682 ? 27.578 0.248 -48.635 1.00 74.50 682 GLY A CA 1
ATOM 5541 C C . GLY A 1 682 ? 26.720 1.183 -49.492 1.00 74.50 682 GLY A C 1
ATOM 5542 O O . GLY A 1 682 ? 27.270 1.882 -50.338 1.00 74.50 682 GLY A O 1
ATOM 5543 N N . LYS A 1 683 ? 25.395 1.224 -49.287 1.00 81.50 683 LYS A N 1
ATOM 5544 C CA . LYS A 1 683 ? 24.462 2.140 -49.975 1.00 81.50 683 LYS A CA 1
ATOM 5545 C C . LYS A 1 683 ? 23.955 3.264 -49.066 1.00 81.50 683 LYS A C 1
ATOM 5547 O O . LYS A 1 683 ? 23.092 4.048 -49.461 1.00 81.50 683 LYS A O 1
ATOM 5552 N N . VAL A 1 684 ? 24.473 3.337 -47.843 1.00 86.12 684 VAL A N 1
ATOM 5553 C CA . VAL A 1 684 ? 24.097 4.336 -46.844 1.00 86.12 684 VAL A CA 1
ATOM 5554 C C . VAL A 1 684 ? 24.403 5.756 -47.339 1.00 86.12 684 VAL A C 1
ATOM 5556 O O . VAL A 1 684 ? 25.472 6.044 -47.872 1.00 86.12 684 VAL A O 1
ATOM 5559 N N . SER A 1 685 ? 23.437 6.663 -47.177 1.00 88.56 685 SER A N 1
ATOM 5560 C CA . SER A 1 685 ? 23.618 8.083 -47.517 1.00 88.56 685 SER A CA 1
ATOM 5561 C C . SER A 1 685 ? 24.613 8.763 -46.571 1.00 88.56 685 SER A C 1
ATOM 5563 O O . SER A 1 685 ? 24.732 8.351 -45.418 1.00 88.56 685 SER A O 1
ATOM 5565 N N . GLN A 1 686 ? 25.241 9.869 -46.991 1.00 84.25 686 GLN A N 1
ATOM 5566 C CA . GLN A 1 686 ? 26.133 10.642 -46.109 1.00 84.25 686 GLN A CA 1
ATOM 5567 C C . GLN A 1 686 ? 25.448 11.065 -44.796 1.00 84.25 686 GLN A C 1
ATOM 5569 O O . GLN A 1 686 ? 25.992 10.898 -43.712 1.00 84.25 686 GLN A O 1
ATOM 5574 N N . ARG A 1 687 ? 24.170 11.464 -44.856 1.00 83.31 687 ARG A N 1
ATOM 5575 C CA . ARG A 1 687 ? 23.369 11.763 -43.655 1.00 83.31 687 ARG A CA 1
ATOM 5576 C C . ARG A 1 687 ? 23.187 10.544 -42.735 1.00 83.31 687 ARG A C 1
ATOM 5578 O O . ARG A 1 687 ? 23.067 10.700 -41.521 1.00 83.31 687 ARG A O 1
ATOM 5585 N N . GLY A 1 688 ? 23.140 9.340 -43.304 1.00 84.12 688 GLY A N 1
ATOM 5586 C CA . GLY A 1 688 ? 23.120 8.078 -42.566 1.00 84.12 688 GLY A CA 1
ATOM 5587 C C . GLY A 1 688 ? 24.459 7.774 -41.894 1.00 84.12 688 GLY A C 1
ATOM 5588 O O . GLY A 1 688 ? 24.462 7.385 -40.730 1.00 84.12 688 GLY A O 1
ATOM 5589 N N . ILE A 1 689 ? 25.579 8.036 -42.575 1.00 88.19 689 ILE A N 1
ATOM 5590 C CA . ILE A 1 689 ? 26.932 7.904 -42.011 1.00 88.19 689 ILE A CA 1
ATOM 5591 C C . ILE A 1 689 ? 27.110 8.869 -40.832 1.00 88.19 689 ILE A C 1
ATOM 5593 O O . ILE A 1 689 ? 27.524 8.443 -39.757 1.00 88.19 689 ILE A O 1
ATOM 5597 N N . GLU A 1 690 ? 26.701 10.134 -40.973 1.00 87.12 690 GLU A N 1
ATOM 5598 C CA . GLU A 1 690 ? 26.723 11.124 -39.883 1.00 87.12 690 GLU A CA 1
ATOM 5599 C C . GLU A 1 690 ? 25.883 10.673 -38.677 1.00 87.12 690 GLU A C 1
ATOM 5601 O O . GLU A 1 690 ? 26.279 10.815 -37.518 1.00 87.12 690 GLU A O 1
ATOM 5606 N N . ARG A 1 691 ? 24.708 10.087 -38.942 1.00 87.62 691 ARG A N 1
ATOM 5607 C CA . ARG A 1 691 ? 23.841 9.535 -37.897 1.00 87.62 691 ARG A CA 1
ATOM 5608 C C . ARG A 1 691 ? 24.500 8.345 -37.203 1.00 87.62 691 ARG A C 1
ATOM 5610 O O . ARG A 1 691 ? 24.441 8.266 -35.981 1.00 87.62 691 ARG A O 1
ATOM 5617 N N . PHE A 1 692 ? 25.146 7.454 -37.951 1.00 91.56 692 PHE A N 1
ATOM 5618 C CA . PHE A 1 692 ? 25.867 6.313 -37.392 1.00 91.56 692 PHE A CA 1
ATOM 5619 C C . PHE A 1 692 ? 27.073 6.753 -36.551 1.00 91.56 692 PHE A C 1
ATOM 5621 O O . PHE A 1 692 ? 27.250 6.243 -35.447 1.00 91.56 692 PHE A O 1
ATOM 5628 N N . LYS A 1 693 ? 27.832 7.768 -36.995 1.00 91.44 693 LYS A N 1
ATOM 5629 C CA . LYS A 1 693 ? 28.891 8.417 -36.198 1.00 91.44 693 LYS A CA 1
ATOM 5630 C C . LYS A 1 693 ? 28.356 8.962 -34.884 1.00 91.44 693 LYS A C 1
ATOM 5632 O O . LYS A 1 693 ? 28.942 8.716 -33.839 1.00 91.44 693 LYS A O 1
ATOM 5637 N N . LYS A 1 694 ? 27.217 9.658 -34.917 1.00 88.38 694 LYS A N 1
ATOM 5638 C CA . LYS A 1 694 ? 26.583 10.197 -33.708 1.00 88.38 694 LYS A CA 1
ATOM 5639 C C . LYS A 1 694 ? 26.174 9.092 -32.734 1.00 88.38 694 LYS A C 1
ATOM 5641 O O . LYS A 1 694 ? 26.326 9.258 -31.526 1.00 88.38 694 LYS A O 1
ATOM 5646 N N . GLU A 1 695 ? 25.671 7.968 -33.244 1.00 86.56 695 GLU A N 1
ATOM 5647 C CA . GLU A 1 695 ? 25.359 6.811 -32.406 1.00 86.56 695 GLU A CA 1
ATOM 5648 C C . GLU A 1 695 ? 26.623 6.175 -31.822 1.00 86.56 695 GLU A C 1
ATOM 5650 O O . GLU A 1 695 ? 26.651 5.932 -30.618 1.00 86.56 695 GLU A O 1
ATOM 5655 N N . LEU A 1 696 ? 27.671 5.970 -32.628 1.00 87.94 696 LEU A N 1
ATOM 5656 C CA . LEU A 1 696 ? 28.965 5.462 -32.163 1.00 87.94 696 LEU A CA 1
ATOM 5657 C C . LEU A 1 696 ? 29.587 6.371 -31.108 1.00 87.94 696 LEU A C 1
ATOM 5659 O O . LEU A 1 696 ? 30.005 5.870 -30.071 1.00 87.94 696 LEU A O 1
ATOM 5663 N N . GLU A 1 697 ? 29.582 7.685 -31.322 1.00 86.12 697 GLU A N 1
ATOM 5664 C CA . GLU A 1 697 ? 30.098 8.657 -30.361 1.00 86.12 697 GLU A CA 1
ATOM 5665 C C . GLU A 1 697 ? 29.312 8.598 -29.061 1.00 86.12 697 GLU A C 1
ATOM 5667 O O . GLU A 1 697 ? 29.887 8.419 -27.998 1.00 86.12 697 GLU A O 1
ATOM 5672 N N . ALA A 1 698 ? 27.984 8.611 -29.118 1.00 72.88 698 ALA A N 1
ATOM 5673 C CA . ALA A 1 698 ? 27.184 8.514 -27.906 1.00 72.88 698 ALA A CA 1
ATOM 5674 C C . ALA A 1 698 ? 27.193 7.107 -27.266 1.00 72.88 698 ALA A C 1
ATOM 5676 O O . ALA A 1 698 ? 26.687 6.951 -26.156 1.00 72.88 698 ALA A O 1
ATOM 5677 N N . VAL A 1 699 ? 27.716 6.071 -27.929 1.00 75.38 699 VAL A N 1
ATOM 5678 C CA . VAL A 1 699 ? 28.065 4.785 -27.293 1.00 75.38 699 VAL A CA 1
ATOM 5679 C C . VAL A 1 699 ? 29.470 4.867 -26.675 1.00 75.38 699 VAL A C 1
ATOM 5681 O O . VAL A 1 699 ? 29.650 4.418 -25.546 1.00 75.38 699 VAL A O 1
ATOM 5684 N N . ARG A 1 700 ? 30.426 5.520 -27.345 1.00 80.31 700 ARG A N 1
ATOM 5685 C CA . ARG A 1 700 ? 31.803 5.762 -26.888 1.00 80.31 700 ARG A CA 1
ATOM 5686 C C . ARG A 1 700 ? 31.866 6.636 -25.645 1.00 80.31 700 ARG A C 1
ATOM 5688 O O . ARG A 1 700 ? 32.471 6.239 -24.658 1.00 80.31 700 ARG A O 1
ATOM 5695 N N . THR A 1 701 ? 31.165 7.765 -25.638 1.00 68.75 701 THR A N 1
ATOM 5696 C CA . THR A 1 701 ? 31.041 8.650 -24.473 1.00 68.75 701 THR A CA 1
ATOM 5697 C C . THR A 1 701 ? 30.326 7.958 -23.308 1.00 68.75 701 THR A C 1
ATOM 5699 O O . THR A 1 701 ? 30.617 8.236 -22.148 1.00 68.75 701 THR A O 1
ATOM 5702 N N . ALA A 1 702 ? 29.377 7.059 -23.592 1.00 56.97 702 ALA A N 1
ATOM 5703 C CA . ALA A 1 702 ? 28.617 6.369 -22.554 1.00 56.97 702 ALA A CA 1
ATOM 5704 C C . ALA A 1 702 ? 29.433 5.261 -21.872 1.00 56.97 702 ALA A C 1
ATOM 5706 O O . ALA A 1 702 ? 29.430 5.169 -20.645 1.00 56.97 702 ALA A O 1
ATOM 5707 N N . LEU A 1 703 ? 30.133 4.435 -22.648 1.00 59.66 703 LEU A N 1
ATOM 5708 C CA . LEU A 1 703 ? 30.904 3.316 -22.110 1.00 59.66 703 LEU A CA 1
ATOM 5709 C C . LEU A 1 703 ? 32.297 3.756 -21.628 1.00 59.66 703 LEU A C 1
ATOM 5711 O O . LEU A 1 703 ? 32.767 3.254 -20.611 1.00 59.66 703 LEU A O 1
ATOM 5715 N N . GLY A 1 704 ? 32.912 4.737 -22.294 1.00 62.19 704 GLY A N 1
ATOM 5716 C CA . GLY A 1 704 ? 34.338 5.046 -22.179 1.00 62.19 704 GLY A CA 1
ATOM 5717 C C . GLY A 1 704 ? 35.165 4.168 -23.123 1.00 62.19 704 GLY A C 1
ATOM 5718 O O . GLY A 1 704 ? 34.762 3.052 -23.448 1.00 62.19 704 GLY A O 1
ATOM 5719 N N . GLU A 1 705 ? 36.316 4.651 -23.595 1.00 69.44 705 GLU A N 1
ATOM 5720 C CA . GLU A 1 705 ? 37.171 3.870 -24.510 1.00 69.44 705 GLU A CA 1
ATOM 5721 C C . GLU A 1 705 ? 37.826 2.656 -23.822 1.00 69.44 705 GLU A C 1
ATOM 5723 O O . GLU A 1 705 ? 38.114 1.657 -24.476 1.00 69.44 705 GLU A O 1
ATOM 5728 N N . ASP A 1 706 ? 37.971 2.704 -22.497 1.00 65.69 706 ASP A N 1
ATOM 5729 C CA . ASP A 1 706 ? 38.608 1.697 -21.642 1.00 65.69 706 ASP A CA 1
ATOM 5730 C C . ASP A 1 706 ? 37.605 0.765 -20.927 1.00 65.69 706 ASP A C 1
ATOM 5732 O O . ASP A 1 706 ? 37.981 -0.020 -20.054 1.00 65.69 706 ASP A O 1
ATOM 5736 N N . TYR A 1 707 ? 36.312 0.827 -21.270 1.00 67.62 707 TYR A N 1
ATOM 5737 C CA . TYR A 1 707 ? 35.253 0.103 -20.550 1.00 67.62 707 TYR A CA 1
ATOM 5738 C C . TYR A 1 707 ? 35.493 -1.410 -20.486 1.00 67.62 707 TYR A C 1
ATOM 5740 O O . TYR A 1 707 ? 35.253 -2.047 -19.457 1.00 67.62 707 TYR A O 1
ATOM 5748 N N . LEU A 1 708 ? 35.997 -1.977 -21.582 1.00 66.06 708 LEU A N 1
ATOM 5749 C CA . LEU A 1 708 ? 36.245 -3.404 -21.691 1.00 66.06 708 LEU A CA 1
ATOM 5750 C C . LEU A 1 708 ? 37.442 -3.825 -20.829 1.00 66.06 708 LEU A C 1
ATOM 5752 O O . LEU A 1 708 ? 37.389 -4.877 -20.201 1.00 66.06 708 LEU A O 1
ATOM 5756 N N . GLU A 1 709 ? 38.463 -2.974 -20.690 1.00 68.00 709 GLU A N 1
ATOM 5757 C CA . GLU A 1 709 ? 39.623 -3.236 -19.826 1.00 68.00 709 GLU A CA 1
ATOM 5758 C C . GLU A 1 709 ? 39.221 -3.303 -18.345 1.00 68.00 709 GLU A C 1
ATOM 5760 O O . GLU A 1 709 ? 39.699 -4.160 -17.599 1.00 68.00 709 GLU A O 1
ATOM 5765 N N . ARG A 1 710 ? 38.276 -2.457 -17.914 1.00 62.69 710 ARG A N 1
ATOM 5766 C CA . ARG A 1 710 ? 37.722 -2.492 -16.546 1.00 62.69 710 ARG A CA 1
ATOM 5767 C C . ARG A 1 710 ? 36.926 -3.773 -16.283 1.00 62.69 710 ARG A C 1
ATOM 5769 O O . ARG A 1 710 ? 36.973 -4.323 -15.181 1.00 62.69 710 ARG A O 1
ATOM 5776 N N . ILE A 1 711 ? 36.198 -4.259 -17.289 1.00 54.50 711 ILE A N 1
ATOM 5777 C CA . ILE A 1 711 ? 35.465 -5.531 -17.222 1.00 54.50 711 ILE A CA 1
ATOM 5778 C C . ILE A 1 711 ? 36.455 -6.698 -17.154 1.00 54.50 711 ILE A C 1
ATOM 5780 O O . ILE A 1 711 ? 36.305 -7.575 -16.305 1.00 54.50 711 ILE A O 1
ATOM 5784 N N . GLU A 1 712 ? 37.504 -6.681 -17.973 1.00 58.41 712 GLU A N 1
ATOM 5785 C CA . GLU A 1 712 ? 38.576 -7.678 -17.941 1.00 58.41 712 GLU A CA 1
ATOM 5786 C C . GLU A 1 712 ? 39.297 -7.717 -16.583 1.00 58.41 712 GLU A C 1
ATOM 5788 O O . GLU A 1 712 ? 39.585 -8.801 -16.070 1.00 58.41 712 GLU A O 1
ATOM 5793 N N . GLN A 1 713 ? 39.546 -6.558 -15.963 1.00 55.62 713 GLN A N 1
ATOM 5794 C CA . GLN A 1 713 ? 40.130 -6.472 -14.620 1.00 55.62 713 GLN A CA 1
ATOM 5795 C C . GLN A 1 713 ? 39.203 -7.050 -13.542 1.00 55.62 713 GLN A C 1
ATOM 5797 O O . GLN A 1 713 ? 39.664 -7.839 -12.721 1.00 55.62 713 GLN A O 1
ATOM 5802 N N . ARG A 1 714 ? 37.896 -6.754 -13.585 1.00 49.22 714 ARG A N 1
ATOM 5803 C CA . ARG A 1 714 ? 36.911 -7.352 -12.661 1.00 49.22 714 ARG A CA 1
ATOM 5804 C C . ARG A 1 714 ? 36.786 -8.861 -12.834 1.00 49.22 714 ARG A C 1
ATOM 5806 O O . ARG A 1 714 ? 36.651 -9.585 -11.856 1.00 49.22 714 ARG A O 1
ATOM 5813 N N . VAL A 1 715 ? 36.833 -9.359 -14.068 1.00 48.12 715 VAL A N 1
ATOM 5814 C CA . VAL A 1 715 ? 36.732 -10.800 -14.346 1.00 48.12 715 VAL A CA 1
ATOM 5815 C C . VAL A 1 715 ? 37.991 -11.552 -13.893 1.00 48.12 715 VAL A C 1
ATOM 5817 O O . VAL A 1 715 ? 37.880 -12.714 -13.508 1.00 48.12 715 VAL A O 1
ATOM 5820 N N . LYS A 1 716 ? 39.165 -10.903 -13.861 1.00 47.56 716 LYS A N 1
ATOM 5821 C CA . LYS A 1 716 ? 40.410 -11.487 -13.324 1.00 47.56 716 LYS A CA 1
ATOM 5822 C C . LYS A 1 716 ? 40.361 -11.788 -11.819 1.00 47.56 716 LYS A C 1
ATOM 5824 O O . LYS A 1 716 ? 41.107 -12.659 -11.381 1.00 47.56 716 LYS A O 1
ATOM 5829 N N . GLU A 1 717 ? 39.505 -11.114 -11.047 1.00 46.88 717 GLU A N 1
ATOM 5830 C CA . GLU A 1 717 ? 39.369 -11.337 -9.596 1.00 46.88 717 GLU A CA 1
ATOM 5831 C C . GLU A 1 717 ? 38.502 -12.559 -9.243 1.00 46.88 717 GLU A C 1
ATOM 5833 O O . GLU A 1 717 ? 38.644 -13.131 -8.162 1.00 46.88 717 GLU A O 1
ATOM 5838 N N . PHE A 1 718 ? 37.641 -13.023 -10.154 1.00 47.16 718 PHE A N 1
ATOM 5839 C CA . PHE A 1 718 ? 36.811 -14.205 -9.923 1.00 47.16 718 PHE A CA 1
ATOM 5840 C C . PHE A 1 718 ? 37.562 -15.478 -10.320 1.00 47.16 718 PHE A C 1
ATOM 5842 O O . PHE A 1 718 ? 38.033 -15.606 -11.451 1.00 47.16 718 PHE A O 1
ATOM 5849 N N . ARG A 1 719 ? 37.648 -16.444 -9.388 1.00 48.91 719 ARG A N 1
ATOM 5850 C CA . ARG A 1 719 ? 38.246 -17.772 -9.619 1.00 48.91 719 ARG A CA 1
ATOM 5851 C C . ARG A 1 719 ? 37.841 -18.313 -10.996 1.00 48.91 719 ARG A C 1
ATOM 5853 O O . ARG A 1 719 ? 36.662 -18.397 -11.341 1.00 48.91 719 ARG A O 1
ATOM 5860 N N . SER A 1 720 ? 38.857 -18.679 -11.767 1.00 53.66 720 SER A N 1
ATOM 5861 C CA . SER A 1 720 ? 38.759 -19.253 -13.100 1.00 53.66 720 SER A CA 1
ATOM 5862 C C . SER A 1 720 ? 37.907 -20.526 -13.085 1.00 53.66 720 SER A C 1
ATOM 5864 O O . SER A 1 720 ? 38.310 -21.549 -12.551 1.00 53.66 720 SER A O 1
ATOM 5866 N N . GLU A 1 721 ? 36.732 -20.449 -13.712 1.00 63.81 721 GLU A N 1
ATOM 5867 C CA . GLU A 1 721 ? 35.882 -21.584 -14.097 1.00 63.81 721 GLU A CA 1
ATOM 5868 C C . GLU A 1 721 ? 35.421 -22.514 -12.948 1.00 63.81 721 GLU A C 1
ATOM 5870 O O . GLU A 1 721 ? 36.123 -23.446 -12.548 1.00 63.81 721 GLU A O 1
ATOM 5875 N N . ILE A 1 722 ? 34.179 -22.329 -12.477 1.00 76.75 722 ILE A N 1
ATOM 5876 C CA . ILE A 1 722 ? 33.536 -23.286 -11.557 1.00 76.75 722 ILE A CA 1
ATOM 5877 C C . ILE A 1 722 ? 32.926 -24.429 -12.372 1.00 76.75 722 ILE A C 1
ATOM 5879 O O . ILE A 1 722 ? 32.164 -24.182 -13.309 1.00 76.75 722 ILE A O 1
ATOM 5883 N N . ILE A 1 723 ? 33.234 -25.675 -12.010 1.00 85.38 723 ILE A N 1
ATOM 5884 C CA . ILE A 1 723 ? 32.674 -26.880 -12.629 1.00 85.38 723 ILE A CA 1
ATOM 5885 C C . ILE A 1 723 ? 32.086 -27.785 -11.550 1.00 85.38 723 ILE A C 1
ATOM 5887 O O . ILE A 1 723 ? 32.816 -28.276 -10.693 1.00 85.38 723 ILE A O 1
ATOM 5891 N N . ILE A 1 724 ? 30.792 -28.076 -11.629 1.00 91.62 724 ILE A N 1
ATOM 5892 C CA . ILE A 1 724 ? 30.124 -29.044 -10.753 1.00 91.62 724 ILE A CA 1
ATOM 5893 C C . ILE A 1 724 ? 29.581 -30.167 -11.628 1.00 91.62 724 ILE A C 1
ATOM 5895 O O . ILE A 1 724 ? 28.806 -29.914 -12.545 1.00 91.62 724 ILE A O 1
ATOM 5899 N N . ALA A 1 725 ? 29.998 -31.402 -11.363 1.00 93.31 725 ALA A N 1
ATOM 5900 C CA . ALA A 1 725 ? 29.479 -32.588 -12.029 1.00 93.31 725 ALA A CA 1
ATOM 5901 C C . ALA A 1 725 ? 28.737 -33.478 -11.029 1.00 93.31 725 ALA A C 1
ATOM 5903 O O . ALA A 1 725 ? 29.301 -33.850 -9.995 1.00 93.31 725 ALA A O 1
ATOM 5904 N N . VAL A 1 726 ? 27.495 -33.821 -11.360 1.00 94.38 726 VAL A N 1
ATOM 5905 C CA . VAL A 1 726 ? 26.627 -34.699 -10.574 1.00 94.38 726 VAL A CA 1
ATOM 5906 C C . VAL A 1 726 ? 26.278 -35.905 -11.433 1.00 94.38 726 VAL A C 1
ATOM 5908 O O . VAL A 1 726 ? 25.643 -35.766 -12.477 1.00 94.38 726 VAL A O 1
ATOM 5911 N N . GLU A 1 727 ? 26.731 -37.079 -11.011 1.00 94.19 727 GLU A N 1
ATOM 5912 C CA . GLU A 1 727 ? 26.339 -38.353 -11.600 1.00 94.19 727 GLU A CA 1
ATOM 5913 C C . GLU A 1 727 ? 25.169 -38.950 -10.824 1.00 94.19 727 GLU A C 1
ATOM 5915 O O . GLU A 1 727 ? 25.226 -39.144 -9.611 1.00 94.19 727 GLU A O 1
ATOM 5920 N N . ASN A 1 728 ? 24.119 -39.279 -11.548 1.00 93.50 728 ASN A N 1
ATOM 5921 C CA . ASN A 1 728 ? 22.980 -40.017 -11.047 1.00 93.50 728 ASN A CA 1
ATOM 5922 C C . ASN A 1 728 ? 23.147 -41.463 -11.501 1.00 93.50 728 ASN A C 1
ATOM 5924 O O . ASN A 1 728 ? 23.306 -41.733 -12.693 1.00 93.50 728 ASN A O 1
ATOM 5928 N N . ILE A 1 729 ? 23.184 -42.380 -10.539 1.00 89.94 729 ILE A N 1
ATOM 5929 C CA . ILE A 1 729 ? 23.398 -43.807 -10.768 1.00 89.94 729 ILE A CA 1
ATOM 5930 C C . ILE A 1 729 ? 22.081 -44.520 -10.509 1.00 89.94 729 ILE A C 1
ATOM 5932 O O . ILE A 1 729 ? 21.541 -44.441 -9.404 1.00 89.94 729 ILE A O 1
ATOM 5936 N N . LYS A 1 730 ? 21.603 -45.254 -11.517 1.00 86.06 730 LYS A N 1
ATOM 5937 C CA . LYS A 1 730 ? 20.464 -46.149 -11.355 1.00 86.06 730 LYS A CA 1
ATOM 5938 C C . LYS A 1 730 ? 20.872 -47.326 -10.479 1.00 86.06 730 LYS A C 1
ATOM 5940 O O . LYS A 1 730 ? 21.641 -48.179 -10.928 1.00 86.06 730 LYS A O 1
ATOM 5945 N N . THR A 1 731 ? 20.388 -47.329 -9.244 1.00 73.25 731 THR A N 1
ATOM 5946 C CA . THR A 1 731 ? 20.585 -48.405 -8.261 1.00 73.25 731 THR A CA 1
ATOM 5947 C C . THR A 1 731 ? 19.420 -49.367 -8.228 1.00 73.25 731 THR A C 1
ATOM 5949 O O . THR A 1 731 ? 18.274 -48.883 -8.355 1.00 73.25 731 THR A O 1
#

Radius of gyration: 36.35 Å; chains: 1; bounding box: 80×89×111 Å

Sequence (731 aa):
MFEQMPMDNREITKDLIAGFEPGKLTNLLRLVAPDFRPATTRFDDFIKDGWPFDDARQLGIIELPESQSVLVAAVHVTDELTTRSSKKIQYELGKHILKAGNHNAGIFAFYDGTGRFRLSLITVTYSGTRRQFSTFRRYTFFVDPQLPNKTFVNQIGRADFSSLEKLLEAFSLEAVSDAFYQEFKPKFDVIAATVIVGRDSSRPSRPSRPSIERNEFRPTQLQQDFALLFAIRIIFLGFVQKKADPEEIDEALEAFTHRLAQKEKLDPRHDRIYVIKDFDDPEGFLRDVRSDLALLKEINRRVQELELVSHDPKVERLIEAAGKILPGQEKPEKPHRKFVIFSEYLDTVRHIVPKLQEAFPGRVLVAQSSLSKSFFDDLRANFDAGYPSEKQRDDYDILVATDKLSEGVNLNRAGAVINYDIPWNPTRVIQRLGRINRIGRKVFDELHIYNFFPTEQGSDVVKSREIAAQKMFLIHNTLGEDAKVFAPDETPSAAELFKRINRNPEEEEEESLLTGIRKAFLAIQHQYPDLVRDLDDFPARVKTAKSHDHNELLVFRRKGLQLFIHTVTDTSVEKAGVRALTLEESLPHIRCEANTPRLPLSSRFWPAYEAVKKYREHTPMPMSENSLLVKAENNLRSAMAKHAADLEDYIPFIQTLLRDLKEFQTLPKYTLRRLTAVEMDGKVSQRGIERFKKELEAVRTALGEDYLERIEQRVKEFRSEIIIAVENIKT

Secondary structure (DSSP, 8-state):
----PPP--HHHHHHHHHS--HHHHHHHHHHH-TTEEE---B-GGGPPTT-SEEEEEEEEEEEEGGGEEEEEEEEEESSPP-SSTTHHHHHHHHHHHHHHS--SEEEEEEE-TTS-EEEEEEEEEEETTEEEE--TTTSEEEE-TTS--HHHHHHHTT---SSHHHHHHHH-SHHHHHHHHHHHHHHHHHHHHH---PPP-----------------PPPHHHHHHHHHHHHHHHHHHHHTT---HHHHHHHHHHHHHHHHH-SS--TTT-----GGGSSSHHHHHHHHHHHHHHHHHHHHHHHHTTTTTT-HHHHHHHHHHHHHSPPS--TTS---EEEEEES-HHHHHHHHHHHHHHSTT-EEE--SS--HHHHHHHHHHH-TTS-GGG---S-SEEEEETGGGTT---TTEEEEEESS--SSHHHHHHHHHHH--SS--S-SS-EEEE----GGGHHHH-HHHHHHHHHHHHHHHH-TT---S-TTPPP-HHHHHHHHS--TTTTSPPPHHHHHHHHHHHHHHH-HHHHHTTTTS-SEEEEEEEESS-EEEEEEEETTEEEEEEEE-TTSTTPPEEEE-HHHHHHHH---TTPPPBPPPTTHHHHHHHHHH----------TT-HHHHHHHHHHHHHHHSTTTTGGGHHHHHHHHHHHHHT----HHHHHHTTSS--SS---HHHHHHHHHHHHHHHHHH-TTHHHHHHHHHHHS-S-EEEEEEEEE-